Protein AF-A0A932F5Y7-F1 (afdb_monomer_lite)

Sequence (394 aa):
MRKQMAKACCIAVLATLTSLSTPVLAGSLPPANALTANSLTPLQVAKLINGIRDGLAQRTLSAAEITMLDKLHQLANDMDFIYEGDNGDPSTSKALFERHFHARMGVAQQVAEACYGRSSARVTLARNAYILMSYDALVRHDPDFFWARLGIFAANEVRSNLALAFSLKGVLDGLIAADPGAARVNIAGMSLASAAQLVGEATTDLIEGQSNVLANIGSLALLHKRYGAKAMGSVPGLSPEAIKGYALQQAADEARATSGQGSAYHQWATQAAIQFGMHEQTYLLQPMWDKPAIKAMAQLNNWTLSNSLETLGMRGDIFIGANKFQPYLAPYLIIRAPVGATNLASVTDRIAIARNGFTVLDGWNQNALLSGWIQQAQSRLGQAKGLYQPVSAR

Radius of gyration: 24.83 Å; chains: 1; bounding box: 70×67×72 Å

Foldseek 3Di:
DDDDDDDDDDDDDDDDDDDDDDDDDDDDDDPPDDDPQQADDLVRLVVLLVLLLQLLDFDDDDPLVLVLLVVLLVLLLPVVQLCPPPPLDLLPSLVSNLVSLVVSLVVNLVSQCVSPPPLLLSSLLSSLLSLLLNLLSLCVLQVLQLLSLLVSLVSLLLSQQSSSLLSSLLSLVVVCVVPVVQQQHDFLRDGSVVSSVLSSVLSVLSSVLSSSLCSNVVSLSVSCSRPNLVVCCPRPPDDPLLNVLSVLSNQLVVCCVVPNCDPSNLVSSLSSSLSSQLCSLPPRCLVSLPDPSNVSVVSVQVRSCVSNVNPRHDFLKGWQAQHPSDDDPDDTDIQHQPVPLGDSNDSVSSSSSSSSSSVVVSVQCPDPVRVVSSVVRSVCSSSVNPHRDGPSSD

Structure (mmCIF, N/CA/C/O backbone):
data_AF-A0A932F5Y7-F1
#
_entry.id   AF-A0A932F5Y7-F1
#
loop_
_atom_site.group_PDB
_atom_site.id
_atom_site.type_symbol
_atom_site.label_atom_id
_atom_site.label_alt_id
_atom_site.label_comp_id
_atom_site.label_asym_id
_atom_site.label_entity_id
_atom_site.label_seq_id
_atom_site.pdbx_PDB_ins_code
_atom_site.Cartn_x
_atom_site.Cartn_y
_atom_site.Cartn_z
_atom_site.occupancy
_atom_site.B_iso_or_equiv
_atom_site.auth_seq_id
_atom_site.auth_comp_id
_atom_site.auth_asym_id
_atom_site.auth_atom_id
_atom_site.pdbx_PDB_model_num
ATOM 1 N N . MET A 1 1 ? -25.437 20.920 -43.020 1.00 31.52 1 MET A N 1
ATOM 2 C CA . MET A 1 1 ? -25.167 22.238 -43.645 1.00 31.52 1 MET A CA 1
ATOM 3 C C . MET A 1 1 ? -24.596 23.183 -42.595 1.00 31.52 1 MET A C 1
ATOM 5 O O . MET A 1 1 ? -25.144 23.205 -41.505 1.00 31.52 1 MET A O 1
ATOM 9 N N . ARG A 1 2 ? -23.568 23.964 -42.986 1.00 30.33 2 ARG A N 1
ATOM 10 C CA . ARG A 1 2 ? -22.787 25.000 -42.249 1.00 30.33 2 ARG A CA 1
ATOM 11 C C . ARG A 1 2 ? -21.646 24.440 -41.369 1.00 30.33 2 ARG A C 1
ATOM 13 O O . ARG A 1 2 ? -21.927 23.863 -40.332 1.00 30.33 2 ARG A O 1
ATOM 20 N N . LYS A 1 3 ? -20.387 24.327 -41.844 1.00 26.41 3 LYS A N 1
ATOM 21 C CA . LYS A 1 3 ? -19.342 25.333 -42.231 1.00 26.41 3 LYS A CA 1
ATOM 22 C C . LYS A 1 3 ? -18.912 26.209 -41.037 1.00 26.41 3 LYS A C 1
ATOM 24 O O . LYS A 1 3 ? -19.748 26.936 -40.528 1.00 26.41 3 LYS A O 1
ATOM 29 N N . GLN A 1 4 ? -17.726 25.988 -40.450 1.00 25.42 4 GLN A N 1
ATOM 30 C CA . GLN A 1 4 ? -16.358 26.449 -40.819 1.00 25.42 4 GLN A CA 1
ATOM 31 C C . GLN A 1 4 ? -15.989 27.808 -40.188 1.00 25.42 4 GLN A C 1
ATOM 33 O O . GLN A 1 4 ? -16.710 28.767 -40.421 1.00 25.42 4 GLN A O 1
ATOM 38 N N . MET A 1 5 ? -14.837 27.846 -39.490 1.00 24.12 5 MET A N 1
ATOM 39 C CA . MET A 1 5 ? -13.863 28.945 -39.230 1.00 24.12 5 MET A CA 1
ATOM 40 C C . MET A 1 5 ? -13.286 28.784 -37.801 1.00 24.12 5 MET A C 1
ATOM 42 O O . MET A 1 5 ? -14.037 28.453 -36.898 1.00 24.12 5 MET A O 1
ATOM 46 N N . ALA A 1 6 ? -11.994 28.937 -37.490 1.00 23.34 6 ALA A N 1
ATOM 47 C CA . ALA A 1 6 ? -10.856 29.482 -38.227 1.00 23.34 6 ALA A CA 1
ATOM 48 C C . ALA A 1 6 ? -9.518 28.873 -37.740 1.00 23.34 6 ALA A C 1
ATOM 50 O O . ALA A 1 6 ? -9.395 28.391 -36.616 1.00 23.34 6 ALA A O 1
ATOM 51 N N . LYS A 1 7 ? -8.522 28.924 -38.633 1.00 22.50 7 LYS A N 1
ATOM 52 C CA . LYS A 1 7 ? -7.091 28.659 -38.425 1.00 22.50 7 LYS A CA 1
ATOM 53 C C . LYS A 1 7 ? -6.368 29.904 -37.878 1.00 22.50 7 LYS A C 1
ATOM 55 O O . LYS A 1 7 ? -6.722 31.008 -38.269 1.00 22.50 7 LYS A O 1
ATOM 60 N N . ALA A 1 8 ? -5.258 29.628 -37.180 1.00 22.27 8 ALA A N 1
ATOM 61 C CA . ALA A 1 8 ? -3.991 30.379 -37.093 1.00 22.27 8 ALA A CA 1
ATOM 62 C C . ALA A 1 8 ? -3.937 31.717 -36.325 1.00 22.27 8 ALA A C 1
ATOM 64 O O . ALA A 1 8 ? -4.637 32.662 -36.655 1.00 22.27 8 ALA A O 1
ATOM 65 N N . CYS A 1 9 ? -2.971 31.834 -35.400 1.00 20.67 9 CYS A N 1
ATOM 66 C CA . CYS A 1 9 ? -1.760 32.631 -35.653 1.00 20.67 9 CYS A CA 1
ATOM 67 C C . CYS A 1 9 ? -0.686 32.449 -34.566 1.00 20.67 9 CYS A C 1
ATOM 69 O O . CYS A 1 9 ? -0.965 32.471 -33.371 1.00 20.67 9 CYS A O 1
ATOM 71 N N . CYS A 1 10 ? 0.555 32.299 -35.031 1.00 20.39 10 CYS A N 1
ATOM 72 C CA . CYS A 1 10 ? 1.789 32.491 -34.281 1.00 20.39 10 CYS A CA 1
ATOM 73 C C . CYS A 1 10 ? 1.945 33.964 -33.875 1.00 20.39 10 CYS A C 1
ATOM 75 O O . CYS A 1 10 ? 1.648 34.841 -34.684 1.00 20.39 10 CYS A O 1
ATOM 77 N N . ILE A 1 11 ? 2.528 34.233 -32.704 1.00 23.17 11 ILE A N 1
ATOM 78 C CA . ILE A 1 11 ? 3.238 35.490 -32.438 1.00 23.17 11 ILE A CA 1
ATOM 79 C C . ILE A 1 11 ? 4.603 35.145 -31.845 1.00 23.17 11 ILE A C 1
ATOM 81 O O . ILE A 1 11 ? 4.715 34.532 -30.786 1.00 23.17 11 ILE A O 1
ATOM 85 N N . ALA A 1 12 ? 5.628 35.526 -32.601 1.00 21.14 12 ALA A N 1
ATOM 86 C CA . ALA A 1 12 ? 7.009 35.628 -32.180 1.00 21.14 12 ALA A CA 1
ATOM 87 C C . ALA A 1 12 ? 7.177 36.823 -31.232 1.00 21.14 12 ALA A C 1
ATOM 89 O O . ALA A 1 12 ? 6.572 37.870 -31.451 1.00 21.14 12 ALA A O 1
ATOM 90 N N . VAL A 1 13 ? 8.062 36.701 -30.244 1.00 22.59 13 VAL A N 1
ATOM 91 C CA . VAL A 1 13 ? 8.671 37.861 -29.585 1.00 22.59 13 VAL A CA 1
ATOM 92 C C . VAL A 1 13 ? 10.180 37.667 -29.630 1.00 22.59 13 VAL A C 1
ATOM 94 O O . VAL A 1 13 ? 10.717 36.734 -29.035 1.00 22.59 13 VAL A O 1
ATOM 97 N N . LEU A 1 14 ? 10.839 38.538 -30.392 1.00 21.75 14 LEU A N 1
ATOM 98 C CA . LEU A 1 14 ? 12.286 38.652 -30.502 1.00 21.75 14 LEU A CA 1
ATOM 99 C C . LEU A 1 14 ? 12.734 39.956 -29.820 1.00 21.75 14 LEU A C 1
ATOM 101 O O . LEU A 1 14 ? 12.200 41.017 -30.121 1.00 21.75 14 LEU A O 1
ATOM 105 N N . ALA A 1 15 ? 13.754 39.807 -28.974 1.00 23.17 15 ALA A N 1
ATOM 106 C CA . ALA A 1 15 ? 14.856 40.721 -28.655 1.00 23.17 15 ALA A CA 1
ATOM 107 C C . ALA A 1 15 ? 14.599 42.105 -28.019 1.00 23.17 15 ALA A C 1
ATOM 109 O O . ALA A 1 15 ? 14.082 43.021 -28.648 1.00 23.17 15 ALA A O 1
ATOM 110 N N . THR A 1 16 ? 15.262 42.320 -26.876 1.00 23.98 16 THR A N 1
ATOM 111 C CA . THR A 1 16 ? 16.169 43.467 -26.704 1.00 23.98 16 THR A CA 1
ATOM 112 C C . THR A 1 16 ? 17.505 43.001 -26.115 1.00 23.98 16 THR A C 1
ATOM 114 O O . THR A 1 16 ? 17.579 42.426 -25.033 1.00 23.98 16 THR A O 1
ATOM 117 N N . LEU A 1 17 ? 18.564 43.231 -26.894 1.00 23.92 17 LEU A N 1
ATOM 118 C CA . LEU A 1 17 ? 19.969 43.199 -26.500 1.00 23.92 17 LEU A CA 1
ATOM 119 C C . LEU A 1 17 ? 20.324 44.546 -25.858 1.00 23.92 17 LEU A C 1
ATOM 121 O O . LEU A 1 17 ? 20.055 45.589 -26.451 1.00 23.92 17 LEU A O 1
ATOM 125 N N . THR A 1 18 ? 21.027 44.526 -24.730 1.00 27.39 18 THR A N 1
ATOM 126 C CA . THR A 1 18 ? 21.969 45.591 -24.371 1.00 27.39 18 THR A CA 1
ATOM 127 C C . THR A 1 18 ? 23.347 44.975 -24.166 1.00 27.39 18 THR A C 1
ATOM 129 O O . THR A 1 18 ? 23.551 44.034 -23.405 1.00 27.39 18 THR A O 1
ATOM 132 N N . SER A 1 19 ? 24.282 45.491 -24.954 1.00 27.47 19 SER A N 1
ATOM 133 C CA . SER A 1 19 ? 25.700 45.168 -25.008 1.00 27.47 19 SER A CA 1
ATOM 134 C C . SER A 1 19 ? 26.458 45.726 -23.808 1.00 27.47 19 SER A C 1
ATOM 136 O O . SER A 1 19 ? 26.334 46.918 -23.536 1.00 27.47 19 SER A O 1
ATOM 138 N N . LEU A 1 20 ? 27.350 44.932 -23.214 1.00 26.02 20 LEU A N 1
ATOM 139 C CA . LEU A 1 20 ? 28.571 45.434 -22.581 1.00 26.02 20 LEU A CA 1
ATOM 140 C C . LEU A 1 20 ? 29.737 44.484 -22.897 1.00 26.02 20 LEU A C 1
ATOM 142 O O . LEU A 1 20 ? 29.614 43.262 -22.856 1.00 26.02 20 LEU A O 1
ATOM 146 N N . SER A 1 21 ? 30.844 45.093 -23.298 1.00 26.59 21 SER A N 1
ATOM 147 C CA . SER A 1 21 ? 32.042 44.523 -23.912 1.00 26.59 21 SER A CA 1
ATOM 148 C C . SER A 1 21 ? 33.116 44.090 -22.898 1.00 26.59 21 SER A C 1
ATOM 150 O O . SER A 1 21 ? 33.462 44.875 -22.026 1.00 26.59 21 SER A O 1
ATOM 152 N N . THR A 1 22 ? 33.634 42.865 -23.097 1.00 30.06 22 THR A N 1
ATOM 153 C CA . THR A 1 22 ? 35.017 42.308 -22.963 1.00 30.06 22 THR A CA 1
ATOM 154 C C . THR A 1 22 ? 35.961 42.782 -21.830 1.00 30.06 22 THR A C 1
ATOM 156 O O . THR A 1 22 ? 36.090 43.977 -21.589 1.00 30.06 22 THR A O 1
ATOM 159 N N . PRO A 1 23 ? 36.781 41.871 -21.256 1.00 31.45 23 PRO A N 1
ATOM 160 C CA . PRO A 1 23 ? 38.052 41.552 -21.915 1.00 31.45 23 PRO A CA 1
ATOM 161 C C . PRO A 1 23 ? 38.345 40.056 -22.082 1.00 31.45 23 PRO A C 1
ATOM 163 O O . PRO A 1 23 ? 37.943 39.194 -21.304 1.00 31.45 23 PRO A O 1
ATOM 166 N N . VAL A 1 24 ? 39.098 39.804 -23.149 1.00 33.75 24 VAL A N 1
ATOM 167 C CA . VAL A 1 24 ? 39.771 38.561 -23.511 1.00 33.75 24 VAL A CA 1
ATOM 168 C C . VAL A 1 24 ? 40.821 38.215 -22.455 1.00 33.75 24 VAL A C 1
ATOM 170 O O . VAL A 1 24 ? 41.709 39.017 -22.179 1.00 33.75 24 VAL A O 1
ATOM 173 N N . LEU A 1 25 ? 40.773 36.989 -21.939 1.00 30.69 25 LEU A N 1
ATOM 174 C CA . LEU A 1 25 ? 41.933 36.308 -21.372 1.00 30.69 25 LEU A CA 1
ATOM 175 C C . LEU A 1 25 ? 42.117 35.015 -22.159 1.00 30.69 25 LEU A C 1
ATOM 177 O O . LEU A 1 25 ? 41.357 34.057 -22.028 1.00 30.69 25 LEU A O 1
ATOM 181 N N . ALA A 1 26 ? 43.106 35.052 -23.048 1.00 37.66 26 ALA A N 1
ATOM 182 C CA . ALA A 1 26 ? 43.589 33.912 -23.798 1.00 37.66 26 ALA A CA 1
ATOM 183 C C . ALA A 1 26 ? 44.180 32.887 -22.819 1.00 37.66 26 ALA A C 1
ATOM 185 O O . ALA A 1 26 ? 45.312 33.024 -22.364 1.00 37.66 26 ALA A O 1
ATOM 186 N N . GLY A 1 27 ? 43.388 31.872 -22.483 1.00 29.69 27 GLY A N 1
ATOM 187 C CA . GLY A 1 27 ? 43.852 30.622 -21.899 1.00 29.69 27 GLY A CA 1
ATOM 188 C C . GLY A 1 27 ? 43.754 29.543 -22.967 1.00 29.69 27 GLY A C 1
ATOM 189 O O . GLY A 1 27 ? 42.664 29.244 -23.446 1.00 29.69 27 GLY A O 1
ATOM 190 N N . SER A 1 28 ? 44.901 29.013 -23.377 1.00 32.12 28 SER A N 1
ATOM 191 C CA . SER A 1 28 ? 45.054 27.882 -24.291 1.00 32.12 28 SER A CA 1
ATOM 192 C C . SER A 1 28 ? 44.014 26.785 -24.044 1.00 32.12 28 SER A C 1
ATOM 194 O O . SER A 1 28 ? 43.950 26.229 -22.946 1.00 32.12 28 SER A O 1
ATOM 196 N N . LEU A 1 29 ? 43.240 26.448 -25.080 1.00 31.28 29 LEU A N 1
ATOM 197 C CA . LEU A 1 29 ? 42.420 25.240 -25.103 1.00 31.28 29 LEU A CA 1
ATOM 198 C C . LEU A 1 29 ? 43.335 24.029 -24.856 1.00 31.28 29 LEU A C 1
ATOM 200 O O . LEU A 1 29 ? 44.283 23.838 -25.626 1.00 31.28 29 LEU A O 1
ATOM 204 N N . PRO A 1 30 ? 43.083 23.197 -23.830 1.00 31.61 30 PRO A N 1
ATOM 205 C CA . PRO A 1 30 ? 43.679 21.875 -23.799 1.00 31.61 30 PRO A CA 1
ATOM 206 C C . PRO A 1 30 ? 43.164 21.086 -25.016 1.00 31.61 30 PRO A C 1
ATOM 208 O O . PRO A 1 30 ? 42.043 21.325 -25.481 1.00 31.61 30 PRO A O 1
ATOM 211 N N . PRO A 1 31 ? 43.978 20.173 -25.571 1.00 32.72 31 PRO A N 1
ATOM 212 C CA . PRO A 1 31 ? 43.612 19.418 -26.759 1.00 32.72 31 PRO A CA 1
ATOM 213 C C . PRO A 1 31 ? 42.294 18.680 -26.529 1.00 32.72 31 PRO A C 1
ATOM 215 O O . PRO A 1 31 ? 42.027 18.182 -25.434 1.00 32.72 31 PRO A O 1
ATOM 218 N N . ALA A 1 32 ? 41.479 18.627 -27.582 1.00 37.47 32 ALA A N 1
ATOM 219 C CA . ALA A 1 32 ? 40.221 17.905 -27.641 1.00 37.47 32 ALA A CA 1
ATOM 220 C C . ALA A 1 32 ? 40.432 16.424 -27.291 1.00 37.47 32 ALA A C 1
ATOM 222 O O . ALA A 1 32 ? 40.709 15.607 -28.156 1.00 37.47 32 ALA A O 1
ATOM 223 N N . ASN A 1 33 ? 40.327 16.110 -26.006 1.00 41.78 33 ASN A N 1
ATOM 224 C CA . ASN A 1 33 ? 40.173 14.777 -25.443 1.00 41.78 33 ASN A CA 1
ATOM 225 C C . ASN A 1 33 ? 39.455 14.938 -24.097 1.00 41.78 33 ASN A C 1
ATOM 227 O O . ASN A 1 33 ? 40.020 14.744 -23.026 1.00 41.78 33 ASN A O 1
ATOM 231 N N . ALA A 1 34 ? 38.190 15.353 -24.161 1.00 30.70 34 ALA A N 1
ATOM 232 C CA . ALA A 1 34 ? 37.307 15.420 -23.007 1.00 30.70 34 ALA A CA 1
ATOM 233 C C . ALA A 1 34 ? 35.924 14.878 -23.395 1.00 30.70 34 ALA A C 1
ATOM 235 O O . ALA A 1 34 ? 35.117 15.573 -24.000 1.00 30.70 34 ALA A O 1
ATOM 236 N N . LEU A 1 35 ? 35.711 13.608 -23.035 1.00 35.16 35 LEU A N 1
ATOM 237 C CA . LEU A 1 35 ? 34.432 12.973 -22.700 1.00 35.16 35 LEU A CA 1
ATOM 238 C C . LEU A 1 35 ? 33.302 13.110 -23.739 1.00 35.16 35 LEU A C 1
ATOM 240 O O . LEU A 1 35 ? 32.519 14.056 -23.719 1.00 35.16 35 LEU A O 1
ATOM 244 N N . THR A 1 36 ? 33.117 12.073 -24.562 1.00 41.28 36 THR A N 1
ATOM 245 C CA . THR A 1 36 ? 31.824 11.797 -25.205 1.00 41.28 36 THR A CA 1
ATOM 246 C C . THR A 1 36 ? 30.756 11.638 -24.120 1.00 41.28 36 THR A C 1
ATOM 248 O O . THR A 1 36 ? 30.630 10.580 -23.500 1.00 41.28 36 THR A O 1
ATOM 251 N N . ALA A 1 37 ? 30.007 12.703 -23.846 1.00 48.00 37 ALA A N 1
ATOM 252 C CA . ALA A 1 37 ? 28.823 12.646 -23.006 1.00 48.00 37 ALA A CA 1
ATOM 253 C C . ALA A 1 37 ? 27.745 11.846 -23.755 1.00 48.00 37 ALA A C 1
ATOM 255 O O . ALA A 1 37 ? 27.010 12.386 -24.577 1.00 48.00 37 ALA A O 1
ATOM 256 N N . ASN A 1 38 ? 27.686 10.539 -23.497 1.00 70.19 38 ASN A N 1
ATOM 257 C CA . ASN A 1 38 ? 26.670 9.632 -24.027 1.00 70.19 38 ASN A CA 1
ATOM 258 C C . ASN A 1 38 ? 25.314 9.929 -23.363 1.00 70.19 38 ASN A C 1
ATOM 260 O O . ASN A 1 38 ? 24.911 9.217 -22.450 1.00 70.19 38 ASN A O 1
ATOM 264 N N . SER A 1 39 ? 24.622 10.997 -23.753 1.00 74.69 39 SER A N 1
ATOM 265 C CA . SER A 1 39 ? 23.234 11.261 -23.349 1.00 74.69 39 SER A CA 1
ATOM 266 C C . SER A 1 39 ? 22.255 10.799 -24.433 1.00 74.69 39 SER A C 1
ATOM 268 O O . SER A 1 39 ? 22.609 10.692 -25.608 1.00 74.69 39 SER A O 1
ATOM 270 N N . LEU A 1 40 ? 21.011 10.490 -24.049 1.00 80.19 40 LEU A N 1
ATOM 271 C CA . LEU A 1 40 ? 19.970 10.138 -25.021 1.00 80.19 40 LEU A CA 1
ATOM 272 C C . LEU A 1 40 ? 19.617 11.350 -25.897 1.00 80.19 40 LEU A C 1
ATOM 274 O O . LEU A 1 40 ? 19.344 12.440 -25.393 1.00 80.19 40 LEU A O 1
ATOM 278 N N . THR A 1 41 ? 19.534 11.138 -27.210 1.00 82.50 41 THR A N 1
ATOM 279 C CA . THR A 1 41 ? 18.942 12.109 -28.145 1.00 82.50 41 THR A CA 1
ATOM 280 C C . THR A 1 41 ? 17.444 12.305 -27.858 1.00 82.50 41 THR A C 1
ATOM 282 O O . THR A 1 41 ? 16.798 11.388 -27.340 1.00 82.50 41 THR A O 1
ATOM 285 N N . PRO A 1 42 ? 16.825 13.430 -28.269 1.00 84.50 42 PRO A N 1
ATOM 286 C CA . PRO A 1 42 ? 15.385 13.647 -28.090 1.00 84.50 42 PRO A CA 1
ATOM 287 C C . PRO A 1 42 ? 14.510 12.525 -28.668 1.00 84.50 42 PRO A C 1
ATOM 289 O O . PRO A 1 42 ? 13.515 12.133 -28.062 1.00 84.50 42 PRO A O 1
ATOM 292 N N . LEU A 1 43 ? 14.903 11.952 -29.812 1.00 82.06 43 LEU A N 1
ATOM 293 C CA . LEU A 1 43 ? 14.200 10.816 -30.413 1.00 82.06 43 LEU A CA 1
ATOM 294 C C . LEU A 1 43 ? 14.305 9.553 -29.547 1.00 82.06 43 LEU A C 1
ATOM 296 O O . LEU A 1 43 ? 13.331 8.814 -29.425 1.00 82.06 43 LEU A O 1
ATOM 300 N N . GLN A 1 44 ? 15.466 9.292 -28.943 1.00 81.75 44 GLN A N 1
ATOM 301 C CA . GLN A 1 44 ? 15.642 8.164 -28.026 1.00 81.75 44 GLN A CA 1
ATOM 302 C C . GLN A 1 44 ? 14.868 8.370 -26.721 1.00 81.75 44 GLN A C 1
ATOM 304 O O . GLN A 1 44 ? 14.252 7.422 -26.243 1.00 81.75 44 GLN A O 1
ATOM 309 N N . VAL A 1 45 ? 14.822 9.597 -26.189 1.00 86.25 45 VAL A N 1
ATOM 310 C CA . VAL A 1 45 ? 13.967 9.939 -25.041 1.00 86.25 45 VAL A CA 1
ATOM 311 C C . VAL A 1 45 ? 12.499 9.691 -25.384 1.00 86.25 45 VAL A C 1
ATOM 313 O O . VAL A 1 45 ? 11.815 8.991 -24.645 1.00 86.25 45 VAL A O 1
ATOM 316 N N . ALA A 1 46 ? 12.020 10.170 -26.535 1.00 85.88 46 ALA A N 1
ATOM 317 C CA . ALA A 1 46 ? 10.643 9.940 -26.968 1.00 85.88 46 ALA A CA 1
ATOM 318 C C . ALA A 1 46 ? 10.325 8.443 -27.135 1.00 85.88 46 ALA A C 1
ATOM 320 O O . ALA A 1 46 ? 9.273 7.986 -26.690 1.00 85.88 46 ALA A O 1
ATOM 321 N N . LYS A 1 47 ? 11.242 7.660 -27.724 1.00 84.31 47 LYS A N 1
ATOM 322 C CA . LYS A 1 47 ? 11.109 6.197 -27.835 1.00 84.31 47 LYS A CA 1
ATOM 323 C C . LYS A 1 47 ? 11.050 5.522 -26.468 1.00 84.31 47 LYS A C 1
ATOM 325 O O . LYS A 1 47 ? 10.212 4.651 -26.273 1.00 84.31 47 LYS A O 1
ATOM 330 N N . LEU A 1 48 ? 11.895 5.939 -25.527 1.00 87.19 48 LEU A N 1
ATOM 331 C CA . LEU A 1 48 ? 11.908 5.406 -24.168 1.00 87.19 48 LEU A CA 1
ATOM 332 C C . LEU A 1 48 ? 10.585 5.710 -23.451 1.00 87.19 48 LEU A C 1
ATOM 334 O O . LEU A 1 48 ? 9.949 4.799 -22.933 1.00 87.19 48 LEU A O 1
ATOM 338 N N . ILE A 1 49 ? 10.128 6.964 -23.479 1.00 89.94 49 ILE A N 1
ATOM 339 C CA . ILE A 1 49 ? 8.873 7.392 -22.843 1.00 89.94 49 ILE A CA 1
ATOM 340 C C . ILE A 1 49 ? 7.657 6.682 -23.452 1.00 89.94 49 ILE A C 1
ATOM 342 O O . ILE A 1 49 ? 6.787 6.212 -22.715 1.00 89.94 49 ILE A O 1
ATOM 346 N N . ASN A 1 50 ? 7.602 6.553 -24.780 1.00 88.19 50 ASN A N 1
ATOM 347 C CA . ASN A 1 50 ? 6.537 5.799 -25.443 1.00 88.19 50 ASN A CA 1
ATOM 348 C C . ASN A 1 50 ? 6.609 4.307 -25.097 1.00 88.19 50 ASN A C 1
ATOM 350 O O . ASN A 1 50 ? 5.583 3.729 -24.766 1.00 88.19 50 ASN A O 1
ATOM 354 N N . GLY A 1 51 ? 7.806 3.717 -25.043 1.00 87.56 51 GLY A N 1
ATOM 355 C CA . GLY A 1 51 ? 7.993 2.330 -24.617 1.00 87.56 51 GLY A CA 1
ATOM 356 C C . GLY A 1 51 ? 7.510 2.066 -23.187 1.00 87.56 51 GLY A C 1
ATOM 357 O O . GLY A 1 51 ? 6.914 1.024 -22.927 1.00 87.56 51 GLY A O 1
ATOM 358 N N . ILE A 1 52 ? 7.695 3.017 -22.259 1.00 89.19 52 ILE A N 1
ATOM 359 C CA . ILE A 1 52 ? 7.142 2.906 -20.897 1.00 89.19 52 ILE A CA 1
ATOM 360 C C . ILE A 1 52 ? 5.615 2.866 -20.959 1.00 89.19 52 ILE A C 1
ATOM 362 O O . ILE A 1 52 ? 4.993 2.021 -20.317 1.00 89.19 52 ILE A O 1
ATOM 366 N N . ARG A 1 53 ? 5.004 3.768 -21.736 1.00 86.62 53 ARG A N 1
ATOM 367 C CA . ARG A 1 53 ? 3.546 3.841 -21.895 1.00 86.62 53 ARG A CA 1
ATOM 368 C C . ARG A 1 53 ? 2.985 2.568 -22.530 1.00 86.62 53 ARG A C 1
ATOM 370 O O . ARG A 1 53 ? 1.990 2.045 -22.036 1.00 86.62 53 ARG A O 1
ATOM 377 N N . ASP A 1 54 ? 3.648 2.046 -23.555 1.00 85.94 54 ASP A N 1
ATOM 378 C CA . ASP A 1 54 ? 3.286 0.784 -24.201 1.00 85.94 54 ASP A CA 1
ATOM 379 C C . ASP A 1 54 ? 3.419 -0.389 -23.218 1.00 85.94 54 ASP A C 1
ATOM 381 O O . ASP A 1 54 ? 2.562 -1.270 -23.166 1.00 85.94 54 ASP A O 1
ATOM 385 N N . GLY A 1 55 ? 4.444 -0.367 -22.361 1.00 84.12 55 GLY A N 1
ATOM 386 C CA . GLY A 1 55 ? 4.619 -1.329 -21.275 1.00 84.12 55 GLY A CA 1
ATOM 387 C C . GLY A 1 55 ? 3.481 -1.310 -20.251 1.00 84.12 55 GLY A C 1
ATOM 388 O O . GLY A 1 55 ? 3.101 -2.369 -19.750 1.00 84.12 55 GLY A O 1
ATOM 389 N N . LEU A 1 56 ? 2.891 -0.139 -19.993 1.00 85.81 56 LEU A N 1
ATOM 390 C CA . LEU A 1 56 ? 1.734 0.049 -19.110 1.00 85.81 56 LEU A CA 1
ATOM 391 C C . LEU A 1 56 ? 0.397 -0.378 -19.735 1.00 85.81 56 LEU A C 1
ATOM 393 O O . LEU A 1 56 ? -0.620 -0.378 -19.031 1.00 85.81 56 LEU A O 1
ATOM 397 N N . ALA A 1 57 ? 0.377 -0.768 -21.015 1.00 80.31 57 ALA A N 1
ATOM 398 C CA . ALA A 1 57 ? -0.810 -1.344 -21.630 1.00 80.31 57 ALA A CA 1
ATOM 399 C C . ALA A 1 57 ? -1.290 -2.562 -20.825 1.00 80.31 57 ALA A C 1
ATOM 401 O O . ALA A 1 57 ? -0.495 -3.353 -20.309 1.00 80.31 57 ALA A O 1
ATOM 402 N N . GLN A 1 58 ? -2.609 -2.712 -20.699 1.00 79.00 58 GLN A N 1
ATOM 403 C CA . GLN A 1 58 ? -3.176 -3.871 -20.022 1.00 79.00 58 GLN A CA 1
ATOM 404 C C . GLN A 1 58 ? -3.177 -5.102 -20.921 1.00 79.00 58 GLN A C 1
ATOM 406 O O . GLN A 1 58 ? -3.410 -5.018 -22.126 1.00 79.00 58 GLN A O 1
ATOM 411 N N . ARG A 1 59 ? -3.009 -6.263 -20.291 1.00 85.06 59 ARG A N 1
ATOM 412 C CA . ARG A 1 59 ? -3.218 -7.570 -20.914 1.00 85.06 59 ARG A CA 1
ATOM 413 C C . ARG A 1 59 ? -4.341 -8.347 -20.236 1.00 85.06 59 ARG A C 1
ATOM 415 O O . ARG A 1 59 ? -4.632 -8.143 -19.057 1.00 85.06 59 ARG A O 1
ATOM 422 N N . THR A 1 60 ? -4.885 -9.318 -20.960 1.00 85.19 60 THR A N 1
ATOM 423 C CA . THR A 1 60 ? -5.768 -10.341 -20.392 1.00 85.19 60 THR A CA 1
ATOM 424 C C . THR A 1 60 ? -4.975 -11.285 -19.491 1.00 85.19 60 THR A C 1
ATOM 426 O O . THR A 1 60 ? -3.843 -11.669 -19.809 1.00 85.19 60 THR A O 1
ATOM 429 N N . LEU A 1 61 ? -5.573 -11.654 -18.361 1.00 89.62 61 LEU A N 1
ATOM 430 C CA . LEU A 1 61 ? -5.043 -12.695 -17.487 1.00 89.62 61 LEU A CA 1
ATOM 431 C C . LEU A 1 61 ? -5.360 -14.080 -18.058 1.00 89.62 61 LEU A C 1
ATOM 433 O O . LEU A 1 61 ? -6.445 -14.317 -18.582 1.00 89.62 61 LEU A O 1
ATOM 437 N N . SER A 1 62 ? -4.412 -14.997 -17.932 1.00 92.25 62 SER A N 1
ATOM 438 C CA . SER A 1 62 ? -4.611 -16.423 -18.177 1.00 92.25 62 SER A CA 1
ATOM 439 C C . SER A 1 62 ? -5.422 -17.076 -17.052 1.00 92.25 62 SER A C 1
ATOM 441 O O . SER A 1 62 ? -5.518 -16.547 -15.944 1.00 92.25 62 SER A O 1
ATOM 443 N N . ALA A 1 63 ? -5.969 -18.267 -17.314 1.00 94.81 63 ALA A N 1
ATOM 444 C CA . ALA A 1 63 ? -6.716 -19.033 -16.314 1.00 94.81 63 ALA A CA 1
ATOM 445 C C . ALA A 1 63 ? -5.881 -19.329 -15.053 1.00 94.81 63 ALA A C 1
ATOM 447 O O . ALA A 1 63 ? -6.380 -19.178 -13.942 1.00 94.81 63 ALA A O 1
ATOM 448 N N . ALA A 1 64 ? -4.596 -19.667 -15.215 1.00 95.12 64 ALA A N 1
ATOM 449 C CA . ALA A 1 64 ? -3.688 -19.915 -14.093 1.00 95.12 64 ALA A CA 1
ATOM 450 C C . ALA A 1 64 ? -3.500 -18.672 -13.208 1.00 95.12 64 ALA A C 1
ATOM 452 O O . ALA A 1 64 ? -3.495 -18.778 -11.984 1.00 95.12 64 ALA A O 1
ATOM 453 N N . GLU A 1 65 ? -3.404 -17.487 -13.816 1.00 94.88 65 GLU A N 1
ATOM 454 C CA . GLU A 1 65 ? -3.272 -16.230 -13.076 1.00 94.88 65 GLU A CA 1
ATOM 455 C C . GLU A 1 65 ? -4.552 -15.869 -12.327 1.00 94.88 65 GLU A C 1
ATOM 457 O O . GLU A 1 65 ? -4.477 -15.378 -11.205 1.00 94.88 65 GLU A O 1
ATOM 462 N N . ILE A 1 66 ? -5.719 -16.140 -12.918 1.00 94.81 66 ILE A N 1
ATOM 463 C CA . ILE A 1 66 ? -7.013 -15.965 -12.246 1.00 94.81 66 ILE A CA 1
ATOM 464 C C . ILE A 1 66 ? -7.080 -16.878 -11.017 1.00 94.81 66 ILE A C 1
ATOM 466 O O . ILE A 1 66 ? -7.288 -16.390 -9.911 1.00 94.81 66 ILE A O 1
ATOM 470 N N . THR A 1 67 ? -6.782 -18.173 -11.173 1.00 96.88 67 THR A N 1
ATOM 471 C CA . THR A 1 67 ? -6.743 -19.125 -10.050 1.00 96.88 67 THR A CA 1
ATOM 472 C C . THR A 1 67 ? -5.731 -18.723 -8.975 1.00 96.88 67 THR A C 1
ATOM 474 O O . THR A 1 67 ? -5.995 -18.878 -7.784 1.00 96.88 67 THR A O 1
ATOM 477 N N . MET A 1 68 ? -4.563 -18.209 -9.365 1.00 97.38 68 MET A N 1
ATOM 478 C CA . MET A 1 68 ? -3.579 -17.687 -8.418 1.00 97.38 68 MET A CA 1
ATOM 479 C C . MET A 1 68 ? -4.151 -16.490 -7.642 1.00 97.38 68 MET A C 1
ATOM 481 O O . MET A 1 68 ? -4.055 -16.484 -6.419 1.00 97.38 68 MET A O 1
ATOM 485 N N . LEU A 1 69 ? -4.771 -15.508 -8.307 1.00 97.12 69 LEU A N 1
ATOM 486 C CA . LEU A 1 69 ? -5.384 -14.358 -7.629 1.00 97.12 69 LEU A CA 1
ATOM 487 C C . LEU A 1 69 ? -6.511 -14.783 -6.678 1.00 97.12 69 LEU A C 1
ATOM 489 O O . LEU A 1 69 ? -6.590 -14.242 -5.579 1.00 97.12 69 LEU A O 1
ATOM 493 N N . ASP A 1 70 ? -7.319 -15.780 -7.042 1.00 97.31 70 ASP A N 1
ATOM 494 C CA . ASP A 1 70 ? -8.352 -16.325 -6.153 1.00 97.31 70 ASP A CA 1
ATOM 495 C C . ASP A 1 70 ? -7.741 -16.932 -4.881 1.00 97.31 70 ASP A C 1
ATOM 497 O O . ASP A 1 70 ? -8.237 -16.698 -3.777 1.00 97.31 70 ASP A O 1
ATOM 501 N N . LYS A 1 71 ? -6.616 -17.651 -5.004 1.00 98.12 71 LYS A N 1
ATOM 502 C CA . LYS A 1 71 ? -5.865 -18.157 -3.842 1.00 98.12 71 LYS A CA 1
ATOM 503 C C . LYS A 1 71 ? -5.303 -17.024 -2.988 1.00 98.12 71 LYS A C 1
ATOM 505 O O . LYS A 1 71 ? -5.397 -17.089 -1.767 1.00 98.12 71 LYS A O 1
ATOM 510 N N . LEU A 1 72 ? -4.745 -15.976 -3.599 1.00 98.44 72 LEU A N 1
ATOM 511 C CA . LEU A 1 72 ? -4.269 -14.804 -2.853 1.00 98.44 72 LEU A CA 1
ATOM 512 C C . LEU A 1 72 ? -5.413 -14.125 -2.095 1.00 98.44 72 LEU A C 1
ATOM 514 O O . LEU A 1 72 ? -5.237 -13.748 -0.940 1.00 98.44 72 LEU A O 1
ATOM 518 N N . HIS A 1 73 ? -6.590 -14.030 -2.713 1.00 98.00 73 HIS A N 1
ATOM 519 C CA . HIS A 1 73 ? -7.776 -13.477 -2.075 1.00 98.00 73 HIS A CA 1
ATOM 520 C C . HIS A 1 73 ? -8.222 -14.330 -0.883 1.00 98.00 73 HIS A C 1
ATOM 522 O O . HIS A 1 73 ? -8.515 -13.780 0.175 1.00 98.00 73 HIS A O 1
ATOM 528 N N . GLN A 1 74 ? -8.221 -15.660 -1.009 1.00 97.81 74 GLN A N 1
ATOM 529 C CA . GLN A 1 74 ? -8.502 -16.565 0.112 1.00 97.81 74 GLN A CA 1
ATOM 530 C C . GLN A 1 74 ? -7.507 -16.361 1.261 1.00 97.81 74 GLN A C 1
ATOM 532 O O . GLN A 1 74 ? -7.930 -16.156 2.393 1.00 97.81 74 GLN A O 1
ATOM 537 N N . LEU A 1 75 ? -6.201 -16.326 0.966 1.00 98.19 75 LEU A N 1
ATOM 538 C CA . LEU A 1 75 ? -5.156 -16.077 1.967 1.00 98.19 75 LEU A CA 1
ATOM 539 C C . LEU A 1 75 ? -5.347 -14.735 2.683 1.00 98.19 75 LEU A C 1
ATOM 541 O O . LEU A 1 75 ? -5.177 -14.660 3.895 1.00 98.19 75 LEU A O 1
ATOM 545 N N . ALA A 1 76 ? -5.697 -13.682 1.943 1.00 97.81 76 ALA A N 1
ATOM 546 C CA . ALA A 1 76 ? -5.890 -12.346 2.497 1.00 97.81 76 ALA A CA 1
ATOM 547 C C . ALA A 1 76 ? -7.116 -12.245 3.420 1.00 97.81 76 ALA A C 1
ATOM 549 O O . ALA A 1 76 ? -7.166 -11.349 4.258 1.00 97.81 76 ALA A O 1
ATOM 550 N N . ASN A 1 77 ? -8.090 -13.147 3.263 1.00 97.06 77 ASN A N 1
ATOM 551 C CA . ASN A 1 77 ? -9.314 -13.212 4.062 1.00 97.06 77 ASN A CA 1
ATOM 552 C C . ASN A 1 77 ? -9.248 -14.232 5.210 1.00 97.06 77 ASN A C 1
ATOM 554 O O . ASN A 1 77 ? -10.216 -14.352 5.957 1.00 97.06 77 ASN A O 1
ATOM 558 N N . ASP A 1 78 ? -8.138 -14.955 5.363 1.00 96.75 78 ASP A N 1
ATOM 559 C CA . ASP A 1 78 ? -7.961 -15.978 6.397 1.00 96.75 78 ASP A CA 1
ATOM 560 C C . ASP A 1 78 ? -7.633 -15.338 7.758 1.00 96.75 78 ASP A C 1
ATOM 562 O O . ASP A 1 78 ? -6.509 -15.405 8.260 1.00 96.75 78 ASP A O 1
ATOM 566 N N . MET A 1 79 ? -8.619 -14.636 8.324 1.00 94.62 79 MET A N 1
ATOM 567 C CA . MET A 1 79 ? -8.490 -13.965 9.621 1.00 94.62 79 MET A CA 1
ATOM 568 C C . MET A 1 79 ? -8.343 -14.965 10.769 1.00 94.62 79 MET A C 1
ATOM 570 O O . MET A 1 79 ? -7.673 -14.647 11.749 1.00 94.62 79 MET A O 1
ATOM 574 N N . ASP A 1 80 ? -8.905 -16.169 10.639 1.00 95.94 80 ASP A N 1
ATOM 575 C CA . ASP A 1 80 ? -8.794 -17.226 11.648 1.00 95.94 80 ASP A CA 1
ATOM 576 C C . ASP A 1 80 ? -7.331 -17.593 11.896 1.00 95.94 80 ASP A C 1
ATOM 578 O O . ASP A 1 80 ? -6.893 -17.646 13.044 1.00 95.94 80 ASP A O 1
ATOM 582 N N . PHE A 1 81 ? -6.538 -17.733 10.830 1.00 97.50 81 PHE A N 1
ATOM 583 C CA . PHE A 1 81 ? -5.098 -17.916 10.969 1.00 97.50 81 PHE A CA 1
ATOM 584 C C . PHE A 1 81 ? -4.406 -16.723 11.626 1.00 97.50 81 PHE A C 1
ATOM 586 O O . PHE A 1 81 ? -3.490 -16.906 12.423 1.00 97.50 81 PHE A O 1
ATOM 593 N N . ILE A 1 82 ? -4.807 -15.489 11.300 1.00 97.00 82 ILE A N 1
ATOM 594 C CA . ILE A 1 82 ? -4.166 -14.318 11.909 1.00 97.00 82 ILE A CA 1
ATOM 595 C C . ILE A 1 82 ? -4.380 -14.319 13.430 1.00 97.00 82 ILE A C 1
ATOM 597 O O . ILE A 1 82 ? -3.434 -14.033 14.162 1.00 97.00 82 ILE A O 1
ATOM 601 N N . TYR A 1 83 ? -5.564 -14.722 13.903 1.00 97.06 83 TYR A N 1
ATOM 602 C CA . TYR A 1 83 ? -5.888 -14.845 15.330 1.00 97.06 83 TYR A CA 1
ATOM 603 C C . TYR A 1 83 ? -5.420 -16.149 15.993 1.00 97.06 83 TYR A C 1
ATOM 605 O O . TYR A 1 83 ? -5.583 -16.299 17.205 1.00 97.06 83 TYR A O 1
ATOM 613 N N . GLU A 1 84 ? -4.858 -17.101 15.249 1.00 97.44 84 GLU A N 1
ATOM 614 C CA . G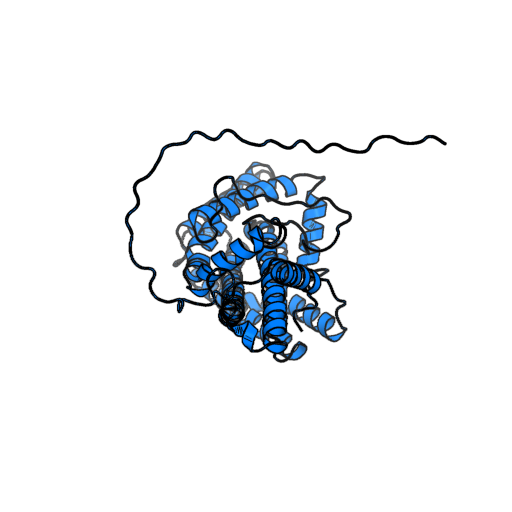LU A 1 84 ? -4.467 -18.399 15.796 1.00 97.44 84 GLU A CA 1
ATOM 615 C C . GLU A 1 84 ? -3.494 -18.240 16.980 1.00 97.44 84 GLU A C 1
ATOM 617 O O . GLU A 1 84 ? -2.532 -17.481 16.927 1.00 97.44 84 GLU A O 1
ATOM 622 N N . GLY A 1 85 ? -3.745 -18.936 18.090 1.00 96.00 85 GLY A N 1
ATOM 623 C CA . GLY A 1 85 ? -2.888 -18.851 19.280 1.00 96.00 85 GLY A CA 1
ATOM 624 C C . GLY A 1 85 ? -2.986 -17.538 20.073 1.00 96.00 85 GLY A C 1
ATOM 625 O O . GLY A 1 85 ? -2.218 -17.360 21.019 1.00 96.00 85 GLY A O 1
ATOM 626 N N . ASP A 1 86 ? -3.917 -16.639 19.734 1.00 96.31 86 ASP A N 1
ATOM 627 C CA . ASP A 1 86 ? -4.233 -15.464 20.548 1.00 96.31 86 ASP A CA 1
ATOM 628 C C . ASP A 1 86 ? -4.789 -15.892 21.914 1.00 96.31 86 ASP A C 1
ATOM 630 O O . ASP A 1 86 ? -5.824 -16.554 22.008 1.00 96.31 86 ASP A O 1
ATOM 634 N N . ASN A 1 87 ? -4.102 -15.510 22.988 1.00 93.19 87 ASN A N 1
ATOM 635 C CA . ASN A 1 87 ? -4.445 -15.893 24.359 1.00 93.19 87 ASN A CA 1
ATOM 636 C C . ASN A 1 87 ? -5.306 -14.846 25.089 1.00 93.19 87 ASN A C 1
ATOM 638 O O . ASN A 1 87 ? -5.613 -15.032 26.266 1.00 93.19 87 ASN A O 1
ATOM 642 N N . GLY A 1 88 ? -5.682 -13.754 24.418 1.00 91.31 88 GLY A N 1
ATOM 643 C CA . GLY A 1 88 ? -6.448 -12.667 25.020 1.00 91.31 88 GLY A CA 1
ATOM 644 C C . GLY A 1 88 ? -5.608 -11.571 25.690 1.00 91.31 88 GLY A C 1
ATOM 645 O O . GLY A 1 88 ? -6.198 -10.691 26.316 1.00 91.31 88 GLY A O 1
ATOM 646 N N . ASP A 1 89 ? -4.272 -11.599 25.590 1.00 91.31 89 ASP A N 1
ATOM 647 C CA . ASP A 1 89 ? -3.395 -10.539 26.109 1.00 91.31 89 ASP A CA 1
ATOM 648 C C . ASP A 1 89 ? -2.891 -9.613 24.985 1.00 91.31 89 ASP A C 1
ATOM 650 O O . ASP A 1 89 ? -1.960 -9.985 24.254 1.00 91.31 89 ASP A O 1
ATOM 654 N N . PRO A 1 90 ? -3.397 -8.364 24.899 1.00 90.12 90 PRO A N 1
ATOM 655 C CA . PRO A 1 90 ? -3.033 -7.432 23.834 1.00 90.12 90 PRO A CA 1
ATOM 656 C C . PRO A 1 90 ? -1.530 -7.112 23.774 1.00 90.12 90 PRO A C 1
ATOM 658 O O . PRO A 1 90 ? -1.027 -6.767 22.702 1.00 90.12 90 PRO A O 1
ATOM 661 N N . SER A 1 91 ? -0.795 -7.267 24.882 1.00 85.44 91 SER A N 1
ATOM 662 C CA . SER A 1 91 ? 0.660 -7.057 24.944 1.00 85.44 91 SER A CA 1
ATOM 663 C C . SER A 1 91 ? 1.433 -8.063 24.096 1.00 85.44 91 SER A C 1
ATOM 665 O O . SER A 1 91 ? 2.480 -7.735 23.540 1.00 85.44 91 SER A O 1
ATOM 667 N N . THR A 1 92 ? 0.913 -9.286 23.971 1.00 91.75 92 THR A N 1
ATOM 668 C CA . THR A 1 92 ? 1.544 -10.363 23.196 1.00 91.75 92 THR A CA 1
ATOM 669 C C . THR A 1 92 ? 0.897 -10.547 21.823 1.00 91.75 92 THR A C 1
ATOM 671 O O . THR A 1 92 ? 1.595 -10.878 20.858 1.00 91.75 92 THR A O 1
ATOM 674 N N . SER A 1 93 ? -0.399 -10.238 21.689 1.00 95.19 93 SER A N 1
ATOM 675 C CA . SER A 1 93 ? -1.149 -10.385 20.438 1.00 95.19 93 SER A CA 1
ATOM 676 C C . SER A 1 93 ? -0.602 -9.531 19.298 1.00 95.19 93 SER A C 1
ATOM 678 O O . SER A 1 93 ? -0.626 -9.970 18.152 1.00 95.19 93 SER A O 1
ATOM 680 N N . LYS A 1 94 ? -0.050 -8.338 19.573 1.00 93.31 94 LYS A N 1
ATOM 681 C CA . LYS A 1 94 ? 0.506 -7.482 18.511 1.00 93.31 94 LYS A CA 1
ATOM 682 C C . LYS A 1 94 ? 1.587 -8.207 17.703 1.00 93.31 94 LYS A C 1
ATOM 684 O O . LYS A 1 94 ? 1.499 -8.296 16.482 1.00 93.31 94 LYS A O 1
ATOM 689 N N . ALA A 1 95 ? 2.603 -8.722 18.394 1.00 93.44 95 ALA A N 1
ATOM 690 C CA . ALA A 1 95 ? 3.736 -9.391 17.759 1.00 93.44 95 ALA A CA 1
ATOM 691 C C . ALA A 1 95 ? 3.319 -10.718 17.102 1.00 93.44 95 ALA A C 1
ATOM 693 O O . ALA A 1 95 ? 3.877 -11.113 16.077 1.00 93.44 95 ALA A O 1
ATOM 694 N N . LEU A 1 96 ? 2.324 -11.399 17.681 1.00 96.38 96 LEU A N 1
ATOM 695 C CA . LEU A 1 96 ? 1.701 -12.586 17.099 1.00 96.38 96 LEU A CA 1
ATOM 696 C C . LEU A 1 96 ? 1.051 -12.267 15.743 1.00 96.38 96 LEU A C 1
ATOM 698 O O . LEU A 1 96 ? 1.390 -12.903 14.745 1.00 96.38 96 LEU A O 1
ATOM 702 N N . PHE A 1 97 ? 0.180 -11.255 15.692 1.00 97.06 97 PHE A N 1
ATOM 703 C CA . PHE A 1 97 ? -0.522 -10.855 14.470 1.00 97.06 97 PHE A CA 1
ATOM 704 C C . PHE A 1 97 ? 0.457 -10.380 13.392 1.00 97.06 97 PHE A C 1
ATOM 706 O O . PHE A 1 97 ? 0.349 -10.807 12.242 1.00 97.06 97 PHE A O 1
ATOM 713 N N . GLU A 1 98 ? 1.475 -9.591 13.759 1.00 95.94 98 GLU A N 1
ATOM 714 C CA . GLU A 1 98 ? 2.531 -9.160 12.833 1.00 95.94 98 GLU A CA 1
ATOM 715 C C . GLU A 1 98 ? 3.232 -10.367 12.202 1.00 95.94 98 GLU A C 1
ATOM 717 O O . GLU A 1 98 ? 3.368 -10.451 10.977 1.00 95.94 98 GLU A O 1
ATOM 722 N N . ARG A 1 99 ? 3.617 -11.355 13.020 1.00 97.38 99 ARG A N 1
ATOM 723 C CA . ARG A 1 99 ? 4.235 -12.596 12.539 1.00 97.38 99 ARG A CA 1
ATOM 724 C C . ARG A 1 99 ? 3.313 -13.367 11.593 1.00 97.38 99 ARG A C 1
ATOM 726 O O . ARG A 1 99 ? 3.792 -13.892 10.589 1.00 97.38 99 ARG A O 1
ATOM 733 N N . HIS A 1 100 ? 2.014 -13.432 11.874 1.00 98.31 100 HIS A N 1
ATOM 734 C CA . HIS A 1 100 ? 1.054 -14.131 11.017 1.00 98.31 100 HIS A CA 1
ATOM 735 C C . HIS A 1 100 ? 0.808 -13.414 9.690 1.00 98.31 100 HIS A C 1
ATOM 737 O O . HIS A 1 100 ? 0.780 -14.072 8.647 1.00 98.31 100 HIS A O 1
ATOM 743 N N . PHE A 1 101 ? 0.741 -12.080 9.682 1.00 97.94 101 PHE A N 1
ATOM 744 C CA . PHE A 1 101 ? 0.734 -11.316 8.435 1.00 97.94 101 PHE A CA 1
ATOM 745 C C . PHE A 1 101 ? 1.984 -11.606 7.600 1.00 97.94 101 PHE A C 1
ATOM 747 O O . PHE A 1 101 ? 1.867 -11.891 6.406 1.00 97.94 101 PHE A O 1
ATOM 754 N N . HIS A 1 102 ? 3.172 -11.605 8.213 1.00 97.50 102 HIS A N 1
ATOM 755 C CA . HIS A 1 102 ? 4.413 -11.956 7.517 1.00 97.50 102 HIS A CA 1
ATOM 756 C C . HIS A 1 102 ? 4.410 -13.390 6.980 1.00 97.50 102 HIS A C 1
ATOM 758 O O . HIS A 1 102 ? 4.789 -13.606 5.827 1.00 97.50 102 HIS A O 1
ATOM 764 N N . ALA A 1 103 ? 3.921 -14.358 7.758 1.00 97.88 103 ALA A N 1
ATOM 765 C CA . ALA A 1 103 ? 3.785 -15.739 7.309 1.00 97.88 103 ALA A CA 1
ATOM 766 C C . ALA A 1 103 ? 2.859 -15.850 6.085 1.00 97.88 103 ALA A C 1
ATOM 768 O O . ALA A 1 103 ? 3.233 -16.463 5.082 1.00 97.88 103 ALA A O 1
ATOM 769 N N . ARG A 1 104 ? 1.690 -15.193 6.105 1.00 97.44 104 ARG A N 1
ATOM 770 C CA . ARG A 1 104 ? 0.757 -15.195 4.965 1.00 97.44 104 ARG A CA 1
ATOM 771 C C . ARG A 1 104 ? 1.318 -14.489 3.739 1.00 97.44 104 ARG A C 1
ATOM 773 O O . ARG A 1 104 ? 1.119 -14.978 2.630 1.00 97.44 104 ARG A O 1
ATOM 780 N N . MET A 1 105 ? 2.082 -13.411 3.914 1.00 96.44 105 MET A N 1
ATOM 781 C CA . MET A 1 105 ? 2.808 -12.777 2.809 1.00 96.44 105 MET A CA 1
ATOM 782 C C . MET A 1 105 ? 3.862 -13.708 2.196 1.00 96.44 105 MET A C 1
ATOM 784 O O . MET A 1 105 ? 4.005 -13.733 0.973 1.00 96.44 105 MET A O 1
ATOM 788 N N . GLY A 1 106 ? 4.552 -14.510 3.013 1.00 97.06 106 GLY A N 1
ATOM 789 C CA . GLY A 1 106 ? 5.466 -15.552 2.537 1.00 97.06 106 GLY A CA 1
ATOM 790 C C . GLY A 1 106 ? 4.753 -16.616 1.696 1.00 97.06 106 GLY A C 1
ATOM 791 O O . GLY A 1 106 ? 5.202 -16.940 0.598 1.00 97.06 106 GLY A O 1
ATOM 792 N N . VAL A 1 107 ? 3.592 -17.098 2.151 1.00 98.12 107 VAL A N 1
ATOM 793 C CA . VAL A 1 107 ? 2.765 -18.046 1.380 1.00 98.12 107 VAL A CA 1
ATOM 794 C C . VAL A 1 107 ? 2.245 -17.407 0.086 1.00 98.12 107 VAL A C 1
ATOM 796 O O . VAL A 1 107 ? 2.301 -18.026 -0.976 1.00 98.12 107 VAL A O 1
ATOM 799 N N . ALA A 1 108 ? 1.791 -16.153 0.133 1.00 97.75 108 ALA A N 1
ATOM 800 C CA . ALA A 1 108 ? 1.351 -15.409 -1.047 1.00 97.75 108 ALA A CA 1
ATOM 801 C C . ALA A 1 108 ? 2.471 -15.269 -2.092 1.00 97.75 108 ALA A C 1
ATOM 803 O O . ALA A 1 108 ? 2.227 -15.423 -3.291 1.00 97.75 108 ALA A O 1
ATOM 804 N N . GLN A 1 109 ? 3.709 -15.029 -1.649 1.00 96.94 109 GLN A N 1
ATOM 805 C CA . GLN A 1 109 ? 4.875 -15.013 -2.526 1.00 96.94 109 GLN A CA 1
ATOM 806 C C . GLN A 1 109 ? 5.115 -16.383 -3.176 1.00 96.94 109 GLN A C 1
ATOM 808 O O . GLN A 1 109 ? 5.257 -16.437 -4.394 1.00 96.94 109 GLN A O 1
ATOM 813 N N . GLN A 1 110 ? 5.076 -17.480 -2.415 1.00 97.50 110 GLN A N 1
ATOM 814 C CA . GLN A 1 110 ? 5.245 -18.836 -2.961 1.00 97.50 110 GLN A CA 1
ATOM 815 C C . GLN A 1 110 ? 4.169 -19.182 -4.002 1.00 97.50 110 GLN A C 1
ATOM 817 O O . GLN A 1 110 ? 4.469 -19.751 -5.051 1.00 97.50 110 GLN A O 1
ATOM 822 N N . VAL A 1 111 ? 2.912 -18.797 -3.751 1.00 98.06 111 VAL A N 1
ATOM 823 C CA . VAL A 1 111 ? 1.807 -18.964 -4.710 1.00 98.06 111 VAL A CA 1
ATOM 824 C C . VAL A 1 111 ? 2.077 -18.189 -6.004 1.00 98.06 111 VAL A C 1
ATOM 826 O O . VAL A 1 111 ? 1.844 -18.711 -7.096 1.00 98.06 111 VAL A O 1
ATOM 829 N N . ALA A 1 112 ? 2.596 -16.965 -5.899 1.00 96.50 112 ALA A N 1
ATOM 830 C CA . ALA A 1 112 ? 2.952 -16.156 -7.058 1.00 96.50 112 ALA A CA 1
ATOM 831 C C . ALA A 1 112 ? 4.158 -16.723 -7.825 1.00 96.50 112 ALA A C 1
ATOM 833 O O . ALA A 1 112 ? 4.125 -16.771 -9.052 1.00 96.50 112 ALA A O 1
ATOM 834 N N . GLU A 1 113 ? 5.197 -17.188 -7.132 1.00 96.50 113 GLU A N 1
ATOM 835 C CA . GLU A 1 113 ? 6.381 -17.822 -7.728 1.00 96.50 113 GLU A CA 1
ATOM 836 C C . GLU A 1 113 ? 6.020 -19.119 -8.459 1.00 96.50 113 GLU A C 1
ATOM 838 O O . GLU A 1 113 ? 6.494 -19.353 -9.569 1.00 96.50 113 GLU A O 1
ATOM 843 N N . ALA A 1 114 ? 5.109 -19.926 -7.909 1.00 96.75 114 ALA A N 1
ATOM 844 C CA . ALA A 1 114 ? 4.604 -21.118 -8.586 1.00 96.75 114 ALA A CA 1
ATOM 845 C C . ALA A 1 114 ? 3.861 -20.784 -9.896 1.00 96.75 114 ALA A C 1
ATOM 847 O O . ALA A 1 114 ? 3.901 -21.567 -10.844 1.00 96.75 114 ALA A O 1
ATOM 848 N N . CYS A 1 115 ? 3.198 -19.623 -9.970 1.00 95.88 115 CYS A N 1
ATOM 849 C CA . CYS A 1 115 ? 2.487 -19.169 -11.169 1.00 95.88 115 CYS A CA 1
ATOM 850 C C . CYS A 1 115 ? 3.404 -18.472 -12.189 1.00 95.88 115 CYS A C 1
ATOM 852 O O . CYS A 1 115 ? 3.210 -18.611 -13.396 1.00 95.88 115 CYS A O 1
ATOM 854 N N . TYR A 1 116 ? 4.373 -17.682 -11.722 1.00 93.69 116 TYR A N 1
ATOM 855 C CA . TYR A 1 116 ? 5.176 -16.782 -12.558 1.00 93.69 116 TYR A CA 1
ATOM 856 C C . TYR A 1 116 ? 6.637 -17.198 -12.725 1.00 93.69 116 TYR A C 1
ATOM 858 O O . TYR A 1 116 ? 7.386 -16.537 -13.452 1.00 93.69 116 TYR A O 1
ATOM 866 N N . GLY A 1 117 ? 7.057 -18.283 -12.078 1.00 89.62 117 GLY A N 1
ATOM 867 C CA . GLY A 1 117 ? 8.442 -18.723 -12.060 1.00 89.62 117 GLY A CA 1
ATOM 868 C C . GLY A 1 117 ? 9.360 -17.618 -11.541 1.00 89.62 117 GLY A C 1
ATOM 869 O O . GLY A 1 117 ? 9.138 -17.042 -10.480 1.00 89.62 117 GLY A O 1
ATOM 870 N N . ARG A 1 118 ? 10.399 -17.300 -12.319 1.00 79.75 118 ARG A N 1
ATOM 871 C CA . ARG A 1 118 ? 11.454 -16.343 -11.941 1.00 79.75 118 ARG A CA 1
ATOM 872 C C . ARG A 1 118 ? 11.152 -14.881 -12.302 1.00 79.75 118 ARG A C 1
ATOM 874 O O . ARG A 1 118 ? 12.039 -14.042 -12.174 1.00 79.75 118 ARG A O 1
ATOM 881 N N . SER A 1 119 ? 9.941 -14.554 -12.763 1.00 88.75 119 SER A N 1
ATOM 882 C CA . SER A 1 119 ? 9.588 -13.172 -13.121 1.00 88.75 119 SER A CA 1
ATOM 883 C C . SER A 1 119 ? 9.362 -12.321 -11.863 1.00 88.75 119 SER A C 1
ATOM 885 O O . SER A 1 119 ? 8.245 -12.226 -11.346 1.00 88.75 119 SER A O 1
ATOM 887 N N . SER A 1 120 ? 10.428 -11.687 -11.359 1.00 88.25 120 SER A N 1
ATOM 888 C CA . SER A 1 120 ? 10.392 -10.866 -10.136 1.00 88.25 120 SER A CA 1
ATOM 889 C C . SER A 1 120 ? 9.353 -9.744 -10.211 1.00 88.25 120 SER A C 1
ATOM 891 O O . SER A 1 120 ? 8.662 -9.478 -9.232 1.00 88.25 120 SER A O 1
ATOM 893 N N . ALA A 1 121 ? 9.163 -9.145 -11.390 1.00 89.12 121 ALA A N 1
ATOM 894 C CA . ALA A 1 121 ? 8.165 -8.106 -11.613 1.00 89.12 121 ALA A CA 1
ATOM 895 C C . ALA A 1 121 ? 6.734 -8.596 -11.342 1.00 89.12 121 ALA A C 1
ATOM 897 O O . ALA A 1 121 ? 5.963 -7.941 -10.634 1.00 89.12 121 ALA A O 1
ATOM 898 N N . ARG A 1 122 ? 6.372 -9.774 -11.868 1.00 90.88 122 ARG A N 1
ATOM 899 C CA . ARG A 1 122 ? 5.029 -10.342 -11.678 1.00 90.88 122 ARG A CA 1
ATOM 900 C C . ARG A 1 122 ? 4.809 -10.825 -10.262 1.00 90.88 122 ARG A C 1
ATOM 902 O O . ARG A 1 122 ? 3.733 -10.590 -9.718 1.00 90.88 122 ARG A O 1
ATOM 909 N N . VAL A 1 123 ? 5.823 -11.443 -9.660 1.00 93.88 123 VAL A N 1
ATOM 910 C CA . VAL A 1 123 ? 5.773 -11.858 -8.255 1.00 93.88 123 VAL A CA 1
ATOM 911 C C . VAL A 1 123 ? 5.560 -10.638 -7.354 1.00 93.88 123 VAL A C 1
ATOM 913 O O . VAL A 1 123 ? 4.653 -10.647 -6.525 1.00 93.88 123 VAL A O 1
ATOM 916 N N . THR A 1 124 ? 6.287 -9.540 -7.573 1.00 94.00 124 THR A N 1
ATOM 917 C CA . THR A 1 124 ? 6.111 -8.287 -6.819 1.00 94.00 124 THR A CA 1
ATOM 918 C C . THR A 1 124 ? 4.719 -7.679 -7.010 1.00 94.00 124 THR A C 1
ATOM 920 O O . THR A 1 124 ? 4.073 -7.290 -6.034 1.00 94.00 124 THR A O 1
ATOM 923 N N . LEU A 1 125 ? 4.196 -7.639 -8.240 1.00 93.62 125 LEU A N 1
ATOM 924 C CA . LEU A 1 125 ? 2.828 -7.171 -8.485 1.00 93.62 125 LEU A CA 1
ATOM 925 C C . LEU A 1 125 ? 1.771 -8.106 -7.873 1.00 93.62 125 LEU A C 1
ATOM 927 O O . LEU A 1 125 ? 0.730 -7.629 -7.429 1.00 93.62 125 LEU A O 1
ATOM 931 N N . ALA A 1 126 ? 2.000 -9.416 -7.812 1.00 95.00 126 ALA A N 1
ATOM 932 C CA . ALA A 1 126 ? 1.098 -10.352 -7.144 1.00 95.00 126 ALA A CA 1
ATOM 933 C C . ALA A 1 126 ? 1.106 -10.157 -5.620 1.00 95.00 126 ALA A C 1
ATOM 935 O O . ALA A 1 126 ? 0.041 -10.071 -5.011 1.00 95.00 126 ALA A O 1
ATOM 936 N N . ARG A 1 127 ? 2.287 -9.970 -5.017 1.00 95.50 127 ARG A N 1
ATOM 937 C CA . ARG A 1 127 ? 2.431 -9.616 -3.595 1.00 95.50 127 ARG A CA 1
ATOM 938 C C . ARG A 1 127 ? 1.696 -8.321 -3.259 1.00 95.50 127 ARG A C 1
ATOM 940 O O . ARG A 1 127 ? 0.960 -8.272 -2.282 1.00 95.50 127 ARG A O 1
ATOM 947 N N . ASN A 1 128 ? 1.822 -7.293 -4.096 1.00 95.94 128 ASN A N 1
ATOM 948 C CA . ASN A 1 128 ? 1.061 -6.060 -3.901 1.00 95.94 128 ASN A CA 1
ATOM 949 C C . ASN A 1 128 ? -0.460 -6.289 -4.037 1.00 95.94 128 ASN A C 1
ATOM 951 O O . ASN A 1 128 ? -1.225 -5.692 -3.287 1.00 95.94 128 ASN A O 1
ATOM 955 N N . ALA A 1 129 ? -0.910 -7.154 -4.957 1.00 95.88 129 ALA A N 1
ATOM 956 C CA . ALA A 1 129 ? -2.333 -7.486 -5.067 1.00 95.88 129 ALA A CA 1
ATOM 957 C C . ALA A 1 129 ? -2.846 -8.143 -3.779 1.00 95.88 129 ALA A C 1
ATOM 959 O O . ALA A 1 129 ? -3.877 -7.721 -3.270 1.00 95.88 129 ALA A O 1
ATOM 960 N N . TYR A 1 130 ? -2.091 -9.094 -3.217 1.00 97.69 130 TYR A N 1
ATOM 961 C CA . TYR A 1 130 ? -2.383 -9.676 -1.904 1.00 97.69 130 TYR A CA 1
ATOM 962 C C . TYR A 1 130 ? -2.497 -8.594 -0.818 1.00 97.69 130 TYR A C 1
ATOM 964 O O . TYR A 1 130 ? -3.473 -8.585 -0.078 1.00 97.69 130 TYR A O 1
ATOM 972 N N . ILE A 1 131 ? -1.568 -7.630 -0.773 1.00 97.00 131 ILE A N 1
ATOM 973 C CA . ILE A 1 131 ? -1.627 -6.523 0.196 1.00 97.00 131 ILE A CA 1
ATOM 974 C C . ILE A 1 131 ? -2.941 -5.743 0.058 1.00 97.00 131 ILE A C 1
ATOM 976 O O . ILE A 1 131 ? -3.629 -5.528 1.052 1.00 97.00 131 ILE A O 1
ATOM 980 N N . LEU A 1 132 ? -3.334 -5.366 -1.162 1.00 97.12 132 LEU A N 1
ATOM 981 C CA . LEU A 1 132 ? -4.594 -4.654 -1.415 1.00 97.12 132 LEU A CA 1
ATOM 982 C C . LEU A 1 132 ? -5.829 -5.475 -1.008 1.00 97.12 132 LEU A C 1
ATOM 984 O O . LEU A 1 132 ? -6.775 -4.919 -0.452 1.00 97.12 132 LEU A O 1
ATOM 988 N N . MET A 1 133 ? -5.809 -6.790 -1.241 1.00 97.88 133 MET A N 1
ATOM 989 C CA . MET A 1 133 ? -6.854 -7.704 -0.770 1.00 97.88 133 MET A CA 1
ATOM 990 C C . MET A 1 133 ? -6.925 -7.734 0.761 1.00 97.88 133 MET A C 1
ATOM 992 O O . MET A 1 133 ? -8.019 -7.720 1.319 1.00 97.88 133 MET A O 1
ATOM 996 N N . SER A 1 134 ? -5.780 -7.725 1.451 1.00 97.81 134 SER A N 1
ATOM 997 C CA . SER A 1 134 ? -5.727 -7.696 2.916 1.00 97.81 134 SER A CA 1
ATOM 998 C C . SER A 1 134 ? -6.224 -6.371 3.490 1.00 97.81 134 SER A C 1
ATOM 1000 O O . SER A 1 134 ? -6.917 -6.381 4.501 1.00 97.81 134 SER A O 1
ATOM 1002 N N . TYR A 1 135 ? -5.943 -5.237 2.839 1.00 97.31 135 TYR A N 1
ATOM 1003 C CA . TYR A 1 135 ? -6.558 -3.958 3.206 1.00 97.31 135 TYR A CA 1
ATOM 1004 C C . TYR A 1 135 ? -8.087 -4.024 3.115 1.00 97.31 135 TYR A C 1
ATOM 1006 O O . TYR A 1 135 ? -8.769 -3.609 4.048 1.00 97.31 135 TYR A O 1
ATOM 1014 N N . ASP A 1 136 ? -8.638 -4.568 2.025 1.00 96.50 136 ASP A N 1
ATOM 1015 C CA . ASP A 1 136 ? -10.090 -4.737 1.896 1.00 96.50 136 ASP A CA 1
ATOM 1016 C C . ASP A 1 136 ? -10.665 -5.683 2.966 1.00 96.50 136 ASP A C 1
ATOM 1018 O O . ASP A 1 136 ? -11.706 -5.387 3.556 1.00 96.50 136 ASP A O 1
ATOM 1022 N N . ALA A 1 137 ? -9.968 -6.785 3.263 1.00 96.94 137 ALA A N 1
ATOM 1023 C CA . ALA A 1 137 ? -10.344 -7.700 4.338 1.00 96.94 137 ALA A CA 1
ATOM 1024 C C . ALA A 1 137 ? -10.375 -6.994 5.701 1.00 96.94 137 ALA A C 1
ATOM 1026 O O . ALA A 1 137 ? -11.361 -7.124 6.424 1.00 96.94 137 ALA A O 1
ATOM 1027 N N . LEU A 1 138 ? -9.364 -6.176 6.009 1.00 96.94 138 LEU A N 1
ATOM 1028 C CA . LEU A 1 138 ? -9.319 -5.362 7.224 1.00 96.94 138 LEU A CA 1
ATOM 1029 C C . LEU A 1 138 ? -10.477 -4.363 7.293 1.00 96.94 138 LEU A C 1
ATOM 1031 O O . LEU A 1 138 ? -11.112 -4.264 8.336 1.00 96.94 138 LEU A O 1
ATOM 1035 N N . VAL A 1 139 ? -10.816 -3.679 6.194 1.00 95.25 139 VAL A N 1
ATOM 1036 C CA . VAL A 1 139 ? -11.967 -2.756 6.165 1.00 95.25 139 VAL A CA 1
ATOM 1037 C C . VAL A 1 139 ? -13.283 -3.478 6.463 1.00 95.25 139 VAL A C 1
ATOM 1039 O O . VAL A 1 139 ? -14.151 -2.921 7.130 1.00 95.25 139 VAL A O 1
ATOM 1042 N N . ARG A 1 140 ? -13.465 -4.706 5.967 1.00 94.75 140 ARG A N 1
ATOM 1043 C CA . ARG A 1 140 ? -14.674 -5.495 6.254 1.00 94.75 140 ARG A CA 1
ATOM 1044 C C . ARG A 1 140 ? -14.690 -6.046 7.676 1.00 94.75 140 ARG A C 1
ATOM 1046 O O . ARG A 1 140 ? -15.760 -6.135 8.273 1.00 94.75 140 ARG A O 1
ATOM 1053 N N . HIS A 1 141 ? -13.527 -6.422 8.200 1.00 95.81 141 HIS A N 1
ATOM 1054 C CA . HIS A 1 141 ? -13.400 -7.013 9.530 1.00 95.81 141 HIS A CA 1
ATOM 1055 C C . HIS A 1 141 ? -13.526 -5.966 10.640 1.00 95.81 141 HIS A C 1
ATOM 1057 O O . HIS A 1 141 ? -14.222 -6.187 11.636 1.00 95.81 141 HIS A O 1
ATOM 1063 N N . ASP A 1 142 ? -12.922 -4.797 10.438 1.00 95.69 142 ASP A N 1
ATOM 1064 C CA . ASP A 1 142 ? -12.936 -3.669 11.363 1.00 95.69 142 ASP A CA 1
ATOM 1065 C C . ASP A 1 142 ? -13.250 -2.335 10.652 1.00 95.69 142 ASP A C 1
ATOM 1067 O O . ASP A 1 142 ? -12.368 -1.501 10.431 1.00 95.69 142 ASP A O 1
ATOM 1071 N N . PRO A 1 143 ? -14.521 -2.108 10.269 1.00 93.88 143 PRO A N 1
ATOM 1072 C CA . PRO A 1 143 ? -14.919 -0.924 9.503 1.00 93.88 143 PRO A CA 1
ATOM 1073 C C . PRO A 1 143 ? -14.783 0.398 10.273 1.00 93.88 143 PRO A C 1
ATOM 1075 O O . PRO A 1 143 ? -14.833 1.466 9.656 1.00 93.88 143 PRO A O 1
ATOM 1078 N N . ASP A 1 144 ? -14.632 0.332 11.598 1.00 94.31 144 ASP A N 1
ATOM 1079 C CA . ASP A 1 144 ? -14.500 1.493 12.478 1.00 94.31 144 ASP A CA 1
ATOM 1080 C C . ASP A 1 144 ? -13.064 2.010 12.570 1.00 94.31 144 ASP A C 1
ATOM 1082 O O . ASP A 1 144 ? -12.847 3.172 12.914 1.00 94.31 144 ASP A O 1
ATOM 1086 N N . PHE A 1 145 ? -12.090 1.188 12.177 1.00 95.38 145 PHE A N 1
ATOM 1087 C CA . PHE A 1 145 ? -10.691 1.573 12.088 1.00 95.38 145 PHE A CA 1
ATOM 1088 C C . PHE A 1 145 ? -10.391 2.183 10.713 1.00 95.38 145 PHE A C 1
ATOM 1090 O O . PHE A 1 145 ? -10.027 1.513 9.742 1.00 95.38 145 PHE A O 1
ATOM 1097 N N . PHE A 1 146 ? -10.558 3.502 10.606 1.00 95.69 146 PHE A N 1
ATOM 1098 C CA . PHE A 1 146 ? -10.584 4.208 9.316 1.00 95.69 146 PHE A CA 1
ATOM 1099 C C . PHE A 1 146 ? -9.288 4.132 8.499 1.00 95.69 146 PHE A C 1
ATOM 1101 O O . PHE A 1 146 ? -9.329 4.355 7.286 1.00 95.69 146 PHE A O 1
ATOM 1108 N N . TRP A 1 147 ? -8.151 3.788 9.115 1.00 95.75 147 TRP A N 1
ATOM 1109 C CA . TRP A 1 147 ? -6.863 3.728 8.424 1.00 95.75 147 TRP A CA 1
ATOM 1110 C C . TRP A 1 147 ? -6.911 2.863 7.155 1.00 95.75 147 TRP A C 1
ATOM 1112 O O . TRP A 1 147 ? -6.479 3.312 6.092 1.00 95.75 147 TRP A O 1
ATOM 1122 N N . ALA A 1 148 ? -7.497 1.663 7.227 1.00 89.81 148 ALA A N 1
ATOM 1123 C CA . ALA A 1 148 ? -7.493 0.732 6.098 1.00 89.81 148 ALA A CA 1
ATOM 1124 C C . ALA A 1 148 ? -8.310 1.257 4.897 1.00 89.81 148 ALA A C 1
ATOM 1126 O O . ALA A 1 148 ? -7.976 0.970 3.746 1.00 89.81 148 ALA A O 1
ATOM 1127 N N . ARG A 1 149 ? -9.332 2.089 5.154 1.00 84.56 149 ARG A N 1
ATOM 1128 C CA . ARG A 1 149 ? -10.261 2.624 4.140 1.00 84.56 149 ARG A CA 1
ATOM 1129 C C . ARG A 1 149 ? -9.585 3.612 3.188 1.00 84.56 149 ARG A C 1
ATOM 1131 O O . ARG A 1 149 ? -9.864 3.586 1.994 1.00 84.56 149 ARG A O 1
ATOM 1138 N N . LEU A 1 150 ? -8.676 4.455 3.686 1.00 80.19 150 LEU A N 1
ATOM 1139 C CA . LEU A 1 150 ? -7.800 5.257 2.817 1.00 80.19 150 LEU A CA 1
ATOM 1140 C C . LEU A 1 150 ? -6.561 4.477 2.397 1.00 80.19 150 LEU A C 1
ATOM 1142 O O . LEU A 1 150 ? -6.139 4.584 1.244 1.00 80.19 150 LEU A O 1
ATOM 1146 N N . GLY A 1 151 ? -5.968 3.732 3.331 1.00 88.00 151 GLY A N 1
ATOM 1147 C CA . GLY A 1 151 ? -4.678 3.080 3.150 1.00 88.00 151 GLY A CA 1
ATOM 1148 C C . GLY A 1 151 ? -4.639 2.199 1.905 1.00 88.00 151 GLY A C 1
ATOM 1149 O O . GLY A 1 151 ? -3.626 2.181 1.213 1.00 88.00 151 GLY A O 1
ATOM 1150 N N . ILE A 1 152 ? -5.766 1.583 1.530 1.00 94.19 152 ILE A N 1
ATOM 1151 C CA . ILE A 1 152 ? -5.876 0.798 0.297 1.00 94.19 152 ILE A CA 1
ATOM 1152 C C . ILE A 1 152 ? -5.577 1.607 -0.981 1.00 94.19 152 ILE A C 1
ATOM 1154 O O . ILE A 1 152 ? -4.933 1.095 -1.897 1.00 94.19 152 ILE A O 1
ATOM 1158 N N . PHE A 1 153 ? -5.984 2.879 -1.062 1.00 93.50 153 PHE A N 1
ATOM 1159 C CA . PHE A 1 153 ? -5.748 3.720 -2.243 1.00 93.50 153 PHE A CA 1
ATOM 1160 C C . PHE A 1 153 ? -4.314 4.247 -2.288 1.00 93.50 153 PHE A C 1
ATOM 1162 O O . PHE A 1 153 ? -3.686 4.223 -3.346 1.00 93.50 153 PHE A O 1
ATOM 1169 N N . ALA A 1 154 ? -3.753 4.629 -1.138 1.00 90.88 154 ALA A N 1
ATOM 1170 C CA . ALA A 1 154 ? -2.328 4.945 -1.034 1.00 90.88 154 ALA A CA 1
ATOM 1171 C C . ALA A 1 154 ? -1.461 3.719 -1.383 1.00 90.88 154 ALA A C 1
ATOM 1173 O O . ALA A 1 154 ? -0.471 3.823 -2.110 1.00 90.88 154 ALA A O 1
ATOM 1174 N N . ALA A 1 155 ? -1.879 2.523 -0.960 1.00 91.88 155 ALA A N 1
ATOM 1175 C CA . ALA A 1 155 ? -1.216 1.282 -1.326 1.00 91.88 155 ALA A CA 1
ATOM 1176 C C . ALA A 1 155 ? -1.342 0.963 -2.829 1.00 91.88 155 ALA A C 1
ATOM 1178 O O . ALA A 1 155 ? -0.419 0.387 -3.419 1.00 91.88 155 ALA A O 1
ATOM 1179 N N . ASN A 1 156 ? -2.445 1.365 -3.470 1.00 92.44 156 ASN A N 1
ATOM 1180 C CA . ASN A 1 156 ? -2.625 1.229 -4.914 1.00 92.44 156 ASN A CA 1
ATOM 1181 C C . ASN A 1 156 ? -1.774 2.231 -5.714 1.00 92.44 156 ASN A C 1
ATOM 1183 O O . ASN A 1 156 ? -1.330 1.917 -6.820 1.00 92.44 156 ASN A O 1
ATOM 1187 N N . GLU A 1 157 ? -1.472 3.408 -5.161 1.00 89.69 157 GLU A N 1
ATOM 1188 C CA . GLU A 1 157 ? -0.483 4.307 -5.764 1.00 89.69 157 GLU A CA 1
ATOM 1189 C C . GLU A 1 157 ? 0.889 3.643 -5.845 1.00 89.69 157 GLU A C 1
ATOM 1191 O O . GLU A 1 157 ? 1.512 3.659 -6.907 1.00 89.69 157 GLU A O 1
ATOM 1196 N N . VAL A 1 158 ? 1.334 2.951 -4.792 1.00 89.56 158 VAL A N 1
ATOM 1197 C CA . VAL A 1 158 ? 2.583 2.174 -4.857 1.00 89.56 158 VAL A CA 1
ATOM 1198 C C . VAL A 1 158 ? 2.515 1.117 -5.958 1.00 89.56 158 VAL A C 1
ATOM 1200 O O . VAL A 1 158 ? 3.462 0.996 -6.729 1.00 89.56 158 VAL A O 1
ATOM 1203 N N . ARG A 1 159 ? 1.385 0.414 -6.120 1.00 90.56 159 ARG A N 1
ATOM 1204 C CA . ARG A 1 159 ? 1.193 -0.542 -7.225 1.00 90.56 159 ARG A CA 1
ATOM 1205 C C . ARG A 1 159 ? 1.415 0.097 -8.591 1.00 90.56 159 ARG A C 1
ATOM 1207 O O . ARG A 1 159 ? 2.088 -0.469 -9.451 1.00 90.56 159 ARG A O 1
ATOM 1214 N N . SER A 1 160 ? 0.827 1.269 -8.792 1.00 88.25 160 SER A N 1
ATOM 1215 C CA . SER A 1 160 ? 0.945 2.012 -10.040 1.00 88.25 160 SER A CA 1
ATOM 1216 C C . SER A 1 160 ? 2.398 2.408 -10.329 1.00 88.25 160 SER A C 1
ATOM 1218 O O . SER A 1 160 ? 2.853 2.333 -11.471 1.00 88.25 160 SER A O 1
ATOM 1220 N N . ASN A 1 161 ? 3.149 2.729 -9.274 1.00 88.31 161 ASN A N 1
ATOM 1221 C CA . ASN A 1 161 ? 4.555 3.100 -9.348 1.00 88.31 161 ASN A CA 1
ATOM 1222 C C . ASN A 1 161 ? 5.445 1.878 -9.586 1.00 88.31 161 ASN A C 1
ATOM 1224 O O . ASN A 1 161 ? 6.372 1.964 -10.381 1.00 88.31 161 ASN A O 1
ATOM 1228 N N . LEU A 1 162 ? 5.118 0.721 -8.999 1.00 91.06 162 LEU A N 1
ATOM 1229 C CA . LEU A 1 162 ? 5.752 -0.560 -9.318 1.00 91.06 162 LEU A CA 1
ATOM 1230 C C . LEU A 1 162 ? 5.538 -0.925 -10.795 1.00 91.06 162 LEU A C 1
ATOM 1232 O O . LEU A 1 162 ? 6.484 -1.300 -11.478 1.00 91.06 162 LEU A O 1
ATOM 1236 N N . ALA A 1 163 ? 4.322 -0.770 -11.326 1.00 90.31 163 ALA A N 1
ATOM 1237 C CA . ALA A 1 163 ? 4.038 -1.040 -12.739 1.00 90.31 163 ALA A CA 1
ATOM 1238 C C . ALA A 1 163 ? 4.816 -0.106 -13.687 1.00 90.31 163 ALA A C 1
ATOM 1240 O O . ALA A 1 163 ? 5.330 -0.554 -14.717 1.00 90.31 163 ALA A O 1
ATOM 1241 N N . LEU A 1 164 ? 4.932 1.176 -13.327 1.00 89.81 164 LEU A N 1
ATOM 1242 C CA . LEU A 1 164 ? 5.735 2.157 -14.058 1.00 89.81 164 LEU A CA 1
ATOM 1243 C C . LEU A 1 164 ? 7.228 1.826 -13.987 1.00 89.81 164 LEU A C 1
ATOM 1245 O O . LEU A 1 164 ? 7.899 1.826 -15.015 1.00 89.81 164 LEU A O 1
ATOM 1249 N N . ALA A 1 165 ? 7.726 1.476 -12.802 1.00 90.25 165 ALA A N 1
ATOM 1250 C CA . ALA A 1 165 ? 9.101 1.059 -12.570 1.00 90.25 165 ALA A CA 1
ATOM 1251 C C . ALA A 1 165 ? 9.457 -0.186 -13.398 1.00 90.25 165 ALA A C 1
ATOM 1253 O O . ALA A 1 165 ? 10.438 -0.172 -14.135 1.00 90.25 165 ALA A O 1
ATOM 1254 N N . PHE A 1 166 ? 8.627 -1.232 -13.381 1.00 90.06 166 PHE A N 1
ATOM 1255 C CA . PHE A 1 166 ? 8.869 -2.422 -14.202 1.00 90.06 166 PHE A CA 1
ATOM 1256 C C . PHE A 1 166 ? 8.765 -2.144 -15.703 1.00 90.06 166 PHE A C 1
ATOM 1258 O O . PHE A 1 166 ? 9.536 -2.715 -16.471 1.00 90.06 166 PHE A O 1
ATOM 1265 N N . SER A 1 167 ? 7.886 -1.231 -16.129 1.00 89.75 167 SER A N 1
ATOM 1266 C CA . SER A 1 167 ? 7.851 -0.796 -17.531 1.00 89.75 167 SER A CA 1
ATOM 1267 C C . SER A 1 167 ? 9.116 -0.052 -17.934 1.00 89.75 167 SER A C 1
ATOM 1269 O O . SER A 1 167 ? 9.678 -0.351 -18.983 1.00 89.75 167 SER A O 1
ATOM 1271 N N . LEU A 1 168 ? 9.612 0.850 -17.086 1.00 89.69 168 LEU A N 1
ATOM 1272 C CA . LEU A 1 168 ? 10.899 1.506 -17.292 1.00 89.69 168 LEU A CA 1
ATOM 1273 C C . LEU A 1 168 ? 12.027 0.479 -17.375 1.00 89.69 168 LEU A C 1
ATOM 1275 O O . LEU A 1 168 ? 12.765 0.480 -18.355 1.00 89.69 168 LEU A O 1
ATOM 1279 N N . LYS A 1 169 ? 12.122 -0.438 -16.409 1.00 89.44 169 LYS A N 1
ATOM 1280 C CA . LYS A 1 169 ? 13.152 -1.479 -16.410 1.00 89.44 169 LYS A CA 1
ATOM 1281 C C . LYS A 1 169 ? 13.119 -2.317 -17.690 1.00 89.44 169 LYS A C 1
ATOM 1283 O O . LYS A 1 169 ? 14.158 -2.485 -18.314 1.00 89.44 169 LYS A O 1
ATOM 1288 N N . GLY A 1 170 ? 11.942 -2.782 -18.114 1.00 88.19 170 GLY A N 1
ATOM 1289 C CA . GLY A 1 170 ? 11.804 -3.581 -19.335 1.00 88.19 170 GLY A CA 1
ATOM 1290 C C . GLY A 1 170 ? 12.271 -2.841 -20.593 1.00 88.19 170 GLY A C 1
ATOM 1291 O O . GLY A 1 170 ? 12.921 -3.432 -21.453 1.00 88.19 170 GLY A O 1
ATOM 1292 N N . VAL A 1 171 ? 12.005 -1.534 -20.686 1.00 88.12 171 VAL A N 1
ATOM 1293 C CA . VAL A 1 171 ? 12.507 -0.698 -21.790 1.00 88.12 171 VAL A CA 1
ATOM 1294 C C . VAL A 1 171 ? 14.027 -0.544 -21.722 1.00 88.12 171 VAL A C 1
ATOM 1296 O O . VAL A 1 171 ? 14.690 -0.665 -22.750 1.00 88.12 171 VAL A O 1
ATOM 1299 N N . LEU A 1 172 ? 14.588 -0.303 -20.533 1.00 88.44 172 LEU A N 1
ATOM 1300 C CA . LEU A 1 172 ? 16.036 -0.182 -20.342 1.00 88.44 172 LEU A CA 1
ATOM 1301 C C . LEU A 1 172 ? 16.764 -1.479 -20.715 1.00 88.44 172 LEU A C 1
ATOM 1303 O O . LEU A 1 172 ? 17.711 -1.437 -21.498 1.00 88.44 172 LEU A O 1
ATOM 1307 N N . ASP A 1 173 ? 16.286 -2.622 -20.221 1.00 87.31 173 ASP A N 1
ATOM 1308 C CA . ASP A 1 173 ? 16.847 -3.939 -20.534 1.00 87.31 173 ASP A CA 1
ATOM 1309 C C . ASP A 1 173 ? 16.785 -4.220 -22.043 1.00 87.31 173 ASP A C 1
ATOM 1311 O O . ASP A 1 173 ? 17.760 -4.686 -22.631 1.00 87.31 173 ASP A O 1
ATOM 1315 N N . GLY A 1 174 ? 15.663 -3.885 -22.693 1.00 85.75 174 GLY A N 1
ATOM 1316 C CA . GLY A 1 174 ? 15.497 -4.042 -24.138 1.00 85.75 174 GLY A CA 1
ATOM 1317 C C . GLY A 1 174 ? 16.471 -3.189 -24.955 1.00 85.75 174 GLY A C 1
ATOM 1318 O O . GLY A 1 174 ? 17.027 -3.670 -25.941 1.00 85.75 174 GLY A O 1
ATOM 1319 N N . LEU A 1 175 ? 16.724 -1.946 -24.532 1.00 84.19 175 LEU A N 1
ATOM 1320 C CA . LEU A 1 175 ? 17.716 -1.075 -25.171 1.00 84.19 175 LEU A CA 1
ATOM 1321 C C . LEU A 1 175 ? 19.138 -1.628 -25.018 1.00 84.19 175 LEU A C 1
ATOM 1323 O O . LEU A 1 175 ? 19.879 -1.661 -25.996 1.00 84.19 175 LEU A O 1
ATOM 1327 N N . ILE A 1 176 ? 19.500 -2.095 -23.820 1.00 86.25 176 ILE A N 1
ATOM 1328 C CA . ILE A 1 176 ? 20.818 -2.683 -23.533 1.00 86.25 176 ILE A CA 1
ATOM 1329 C C . ILE A 1 176 ? 21.031 -3.978 -24.328 1.00 86.25 176 ILE A C 1
ATOM 1331 O O . ILE A 1 176 ? 22.125 -4.221 -24.833 1.00 86.25 176 ILE A O 1
ATOM 1335 N N . ALA A 1 177 ? 19.994 -4.806 -24.458 1.00 86.19 177 ALA A N 1
ATOM 1336 C CA . ALA A 1 177 ? 20.060 -6.045 -25.225 1.00 86.19 177 ALA A CA 1
ATOM 1337 C C . ALA A 1 177 ? 20.195 -5.796 -26.736 1.00 86.19 177 ALA A C 1
ATOM 1339 O O . ALA A 1 177 ? 20.891 -6.545 -27.418 1.00 86.19 177 ALA A O 1
ATOM 1340 N N . ALA A 1 178 ? 19.537 -4.756 -27.261 1.00 84.25 178 ALA A N 1
ATOM 1341 C CA . ALA A 1 178 ? 19.607 -4.394 -28.675 1.00 84.25 178 ALA A CA 1
ATOM 1342 C C . ALA A 1 178 ? 20.944 -3.735 -29.059 1.00 84.25 178 ALA A C 1
ATOM 1344 O O . ALA A 1 178 ? 21.417 -3.918 -30.179 1.00 84.25 178 ALA A O 1
ATOM 1345 N N . ASP A 1 179 ? 21.547 -2.980 -28.140 1.00 80.75 179 ASP A N 1
ATOM 1346 C CA . ASP A 1 179 ? 22.853 -2.349 -28.309 1.00 80.75 179 ASP A CA 1
ATOM 1347 C C . ASP A 1 179 ? 23.627 -2.382 -26.978 1.00 80.75 179 ASP A C 1
ATOM 1349 O O . ASP A 1 179 ? 23.383 -1.548 -26.100 1.00 80.75 179 ASP A O 1
ATOM 1353 N N . PRO A 1 180 ? 24.605 -3.293 -26.811 1.00 77.19 180 PRO A N 1
ATOM 1354 C CA . PRO A 1 180 ? 25.428 -3.349 -25.603 1.00 77.19 180 PRO A CA 1
ATOM 1355 C C . PRO A 1 180 ? 26.179 -2.040 -25.300 1.00 77.19 180 PRO A C 1
ATOM 1357 O O . PRO A 1 180 ? 26.506 -1.769 -24.142 1.00 77.19 180 PRO A O 1
ATOM 1360 N N . GLY A 1 181 ? 26.433 -1.197 -26.311 1.00 76.88 181 GLY A N 1
ATOM 1361 C CA . GLY A 1 181 ? 27.003 0.140 -26.141 1.00 76.88 181 GLY A CA 1
ATOM 1362 C C . GLY A 1 181 ? 26.063 1.110 -25.416 1.00 76.88 181 GLY A C 1
ATOM 1363 O O . GLY A 1 181 ? 26.533 2.003 -24.701 1.00 76.88 181 GLY A O 1
ATOM 1364 N N . ALA A 1 182 ? 24.746 0.889 -25.501 1.00 79.12 182 ALA A N 1
ATOM 1365 C CA . ALA A 1 182 ? 23.730 1.686 -24.819 1.00 79.12 182 ALA A CA 1
ATOM 1366 C C . ALA A 1 182 ? 23.815 1.573 -23.290 1.00 79.12 182 ALA A C 1
ATOM 1368 O O . ALA A 1 182 ? 23.400 2.492 -22.587 1.00 79.12 182 ALA A O 1
ATOM 1369 N N . ALA A 1 183 ? 24.423 0.508 -22.752 1.00 78.50 183 ALA A N 1
ATOM 1370 C CA . ALA A 1 183 ? 24.606 0.331 -21.311 1.00 78.50 183 ALA A CA 1
ATOM 1371 C C . ALA A 1 183 ? 25.334 1.511 -20.639 1.00 78.50 183 ALA A C 1
ATOM 1373 O O . ALA A 1 183 ? 25.098 1.781 -19.463 1.00 78.50 183 ALA A O 1
ATOM 1374 N N . ARG A 1 184 ? 26.190 2.228 -21.384 1.00 79.12 184 ARG A N 1
ATOM 1375 C CA . ARG A 1 184 ? 26.970 3.384 -20.903 1.00 79.12 184 ARG A CA 1
ATOM 1376 C C . ARG A 1 184 ? 26.283 4.733 -21.131 1.00 79.12 184 ARG A C 1
ATOM 1378 O O . ARG A 1 184 ? 26.873 5.765 -20.823 1.00 79.12 184 ARG A O 1
ATOM 1385 N N . VAL A 1 185 ? 25.087 4.746 -21.719 1.00 84.62 185 VAL A N 1
ATOM 1386 C CA . VAL A 1 185 ? 24.320 5.976 -21.938 1.00 84.62 185 VAL A CA 1
ATOM 1387 C C . VAL A 1 185 ? 23.742 6.452 -20.611 1.00 84.62 185 VAL A C 1
ATOM 1389 O O . VAL A 1 185 ? 23.237 5.653 -19.827 1.00 84.62 185 VAL A O 1
ATOM 1392 N N . ASN A 1 186 ? 23.817 7.754 -20.355 1.00 87.06 186 ASN A N 1
ATOM 1393 C CA . ASN A 1 186 ? 23.413 8.356 -19.097 1.00 87.06 186 ASN A CA 1
ATOM 1394 C C . ASN A 1 186 ? 21.978 8.903 -19.153 1.00 87.06 186 ASN A C 1
ATOM 1396 O O . ASN A 1 186 ? 21.629 9.684 -20.042 1.00 87.06 186 ASN A O 1
ATOM 1400 N N . ILE A 1 187 ? 21.178 8.556 -18.142 1.00 86.94 187 ILE A N 1
ATOM 1401 C CA . ILE A 1 187 ? 19.880 9.156 -17.807 1.00 86.94 187 ILE A CA 1
ATOM 1402 C C . ILE A 1 187 ? 19.875 9.536 -16.330 1.00 86.94 187 ILE A C 1
ATOM 1404 O O . ILE A 1 187 ? 20.454 8.830 -15.515 1.00 86.94 187 ILE A O 1
ATOM 1408 N N . ALA A 1 188 ? 19.251 10.658 -15.967 1.00 85.44 188 ALA A N 1
ATOM 1409 C CA . ALA A 1 188 ? 19.172 11.102 -14.568 1.00 85.44 188 ALA A CA 1
ATOM 1410 C C . ALA A 1 188 ? 20.527 11.117 -13.808 1.00 85.44 188 ALA A C 1
ATOM 1412 O O . ALA A 1 188 ? 20.558 10.915 -12.600 1.00 85.44 188 ALA A O 1
ATOM 1413 N N . GLY A 1 189 ? 21.650 11.330 -14.507 1.00 85.44 189 GLY A N 1
ATOM 1414 C CA . GLY A 1 189 ? 22.993 11.317 -13.909 1.00 85.44 189 GLY A CA 1
ATOM 1415 C C . GLY A 1 189 ? 23.613 9.928 -13.682 1.00 85.44 189 GLY A C 1
ATOM 1416 O O . GLY A 1 189 ?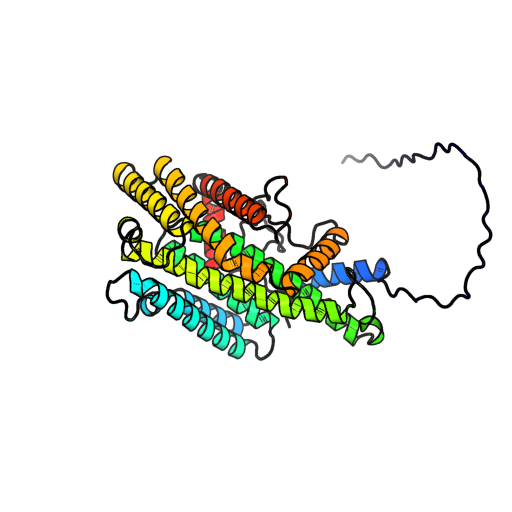 24.676 9.850 -13.077 1.00 85.44 189 GLY A O 1
ATOM 1417 N N . MET A 1 190 ? 23.001 8.846 -14.174 1.00 90.00 190 MET A N 1
ATOM 1418 C CA . MET A 1 190 ? 23.497 7.467 -14.054 1.00 90.00 190 MET A CA 1
ATOM 1419 C C . MET A 1 190 ? 23.409 6.705 -15.381 1.00 90.00 190 MET A C 1
ATOM 1421 O O . MET A 1 190 ? 22.621 7.062 -16.253 1.00 90.00 190 MET A O 1
ATOM 1425 N N . SER A 1 191 ? 24.198 5.640 -15.537 1.00 90.81 191 SER A N 1
ATOM 1426 C CA . SER A 1 191 ? 24.148 4.795 -16.739 1.00 90.81 191 SER A CA 1
ATOM 1427 C C . SER A 1 191 ? 22.815 4.035 -16.854 1.00 90.81 191 SER A C 1
ATOM 1429 O O . SER A 1 191 ? 22.178 3.767 -15.832 1.00 90.81 191 SER A O 1
ATOM 1431 N N . LEU A 1 192 ? 22.399 3.630 -18.064 1.00 89.25 192 LEU A N 1
ATOM 1432 C CA . LEU A 1 192 ? 21.180 2.825 -18.254 1.00 89.25 192 LEU A CA 1
ATOM 1433 C C . LEU A 1 192 ? 21.226 1.524 -17.445 1.00 89.25 192 LEU A C 1
ATOM 1435 O O . LEU A 1 192 ? 20.222 1.146 -16.844 1.00 89.25 192 LEU A O 1
ATOM 1439 N N . ALA A 1 193 ? 22.386 0.858 -17.397 1.00 88.25 193 ALA A N 1
ATOM 1440 C CA . ALA A 1 193 ? 22.557 -0.371 -16.625 1.00 88.25 193 ALA A CA 1
ATOM 1441 C C . ALA A 1 193 ? 22.372 -0.119 -15.120 1.00 88.25 193 ALA A C 1
ATOM 1443 O O . ALA A 1 193 ? 21.638 -0.848 -14.452 1.00 88.25 193 ALA A O 1
ATOM 1444 N N . SER A 1 194 ? 22.968 0.961 -14.602 1.00 91.44 194 SER A N 1
ATOM 1445 C CA . SER A 1 194 ? 22.789 1.377 -13.207 1.00 91.44 194 SER A CA 1
ATOM 1446 C C . SER A 1 194 ? 21.336 1.744 -12.905 1.00 91.44 194 SER A C 1
ATOM 1448 O O . SER A 1 194 ? 20.828 1.366 -11.857 1.00 91.44 194 SER A O 1
ATOM 1450 N N . ALA A 1 195 ? 20.644 2.423 -13.826 1.00 91.12 195 ALA A N 1
ATOM 1451 C CA . ALA A 1 195 ? 19.229 2.748 -13.673 1.00 91.12 195 ALA A CA 1
ATOM 1452 C C . ALA A 1 195 ? 18.349 1.486 -13.643 1.00 91.12 195 ALA A C 1
ATOM 1454 O O . ALA A 1 195 ? 17.463 1.377 -12.800 1.00 91.12 195 ALA A O 1
ATOM 1455 N N . ALA A 1 196 ? 18.604 0.506 -14.516 1.00 89.62 196 ALA A N 1
ATOM 1456 C CA . ALA A 1 196 ? 17.853 -0.749 -14.546 1.00 89.62 196 ALA A CA 1
ATOM 1457 C C . ALA A 1 196 ? 18.045 -1.575 -13.260 1.00 89.62 196 ALA A C 1
ATOM 1459 O O . ALA A 1 196 ? 17.074 -2.120 -12.726 1.00 89.62 196 ALA A O 1
ATOM 1460 N N . GLN A 1 197 ? 19.278 -1.634 -12.743 1.00 90.88 197 GLN A N 1
ATOM 1461 C CA . GLN A 1 197 ? 19.586 -2.274 -11.462 1.00 90.88 197 GLN A CA 1
ATOM 1462 C C . GLN A 1 197 ? 18.896 -1.550 -10.300 1.00 90.88 197 GLN A C 1
ATOM 1464 O O . GLN A 1 197 ? 18.175 -2.182 -9.528 1.00 90.88 197 GLN A O 1
ATOM 1469 N N . LEU A 1 198 ? 19.050 -0.224 -10.232 1.00 92.19 198 LEU A N 1
ATOM 1470 C CA . LEU A 1 198 ? 18.441 0.628 -9.213 1.00 92.19 198 LEU A CA 1
ATOM 1471 C C . LEU A 1 198 ? 16.926 0.431 -9.136 1.00 92.19 198 LEU A C 1
ATOM 1473 O O . LEU A 1 198 ? 16.371 0.302 -8.049 1.00 92.19 198 LEU A O 1
ATOM 1477 N N . VAL A 1 199 ? 16.251 0.388 -10.287 1.00 90.62 199 VAL A N 1
ATOM 1478 C CA . VAL A 1 199 ? 14.805 0.154 -10.353 1.00 90.62 199 VAL A CA 1
ATOM 1479 C C . VAL A 1 199 ? 14.440 -1.210 -9.758 1.00 90.62 199 VAL A C 1
ATOM 1481 O O . VAL A 1 199 ? 13.471 -1.310 -9.006 1.00 90.62 199 VAL A O 1
ATOM 1484 N N . GLY A 1 200 ? 15.216 -2.259 -10.048 1.00 87.62 200 GLY A N 1
ATOM 1485 C CA . GLY A 1 200 ? 15.012 -3.586 -9.463 1.00 87.62 200 GLY A CA 1
ATOM 1486 C C . GLY A 1 200 ? 15.133 -3.585 -7.935 1.00 87.62 200 GLY A C 1
ATOM 1487 O O . GLY A 1 200 ? 14.230 -4.063 -7.245 1.00 87.62 200 GLY A O 1
ATOM 1488 N N . GLU A 1 201 ? 16.201 -2.990 -7.406 1.00 90.19 201 GLU A N 1
ATOM 1489 C CA . GLU A 1 201 ? 16.439 -2.864 -5.960 1.00 90.19 201 GLU A CA 1
ATOM 1490 C C . GLU A 1 201 ? 15.335 -2.038 -5.280 1.00 90.19 201 GLU A C 1
ATOM 1492 O O . GLU A 1 201 ? 14.682 -2.511 -4.349 1.00 90.19 201 GLU A O 1
ATOM 1497 N N . ALA A 1 202 ? 15.023 -0.858 -5.823 1.00 91.06 202 ALA A N 1
ATOM 1498 C CA . ALA A 1 202 ? 13.998 0.033 -5.287 1.00 91.06 202 ALA A CA 1
ATOM 1499 C C . ALA A 1 202 ? 12.603 -0.617 -5.264 1.00 91.06 202 ALA A C 1
ATOM 1501 O O . ALA A 1 202 ? 11.852 -0.435 -4.309 1.00 91.06 202 ALA A O 1
ATOM 1502 N N . THR A 1 203 ? 12.233 -1.401 -6.284 1.00 91.75 203 THR A N 1
ATOM 1503 C CA . THR A 1 203 ? 10.930 -2.098 -6.291 1.00 91.75 203 THR A CA 1
ATOM 1504 C C . THR A 1 203 ? 10.822 -3.168 -5.204 1.00 91.75 203 THR A C 1
ATOM 1506 O O . THR A 1 203 ? 9.728 -3.383 -4.680 1.00 91.75 203 THR A O 1
ATOM 1509 N N . THR A 1 204 ? 11.942 -3.796 -4.830 1.00 91.31 204 THR A N 1
ATOM 1510 C CA . THR A 1 204 ? 12.011 -4.762 -3.723 1.00 91.31 204 THR A CA 1
ATOM 1511 C C . THR A 1 204 ? 11.821 -4.056 -2.382 1.00 91.31 204 THR A C 1
ATOM 1513 O O . THR A 1 204 ? 10.989 -4.472 -1.577 1.00 91.31 204 THR A O 1
ATOM 1516 N N . ASP A 1 205 ? 12.514 -2.935 -2.184 1.00 92.50 205 ASP A N 1
ATOM 1517 C CA . ASP A 1 205 ? 12.378 -2.112 -0.981 1.00 92.50 205 ASP A CA 1
ATOM 1518 C C . ASP A 1 205 ? 10.951 -1.564 -0.815 1.00 92.50 205 ASP A C 1
ATOM 1520 O O . ASP A 1 205 ? 10.399 -1.593 0.285 1.00 92.50 205 ASP A O 1
ATOM 1524 N N . LEU A 1 206 ? 10.321 -1.110 -1.906 1.00 91.75 206 LEU A N 1
ATOM 1525 C CA . LEU A 1 206 ? 8.951 -0.588 -1.888 1.00 91.75 206 LEU A CA 1
ATOM 1526 C C . LEU A 1 206 ? 7.929 -1.650 -1.468 1.00 91.75 206 LEU A C 1
ATOM 1528 O O . LEU A 1 206 ? 7.047 -1.366 -0.653 1.00 91.75 206 LEU A O 1
ATOM 1532 N N . ILE A 1 207 ? 8.021 -2.869 -2.014 1.00 94.06 207 ILE A N 1
ATOM 1533 C CA . ILE A 1 207 ? 7.066 -3.930 -1.669 1.00 94.06 207 ILE A CA 1
ATOM 1534 C C . ILE A 1 207 ? 7.285 -4.464 -0.250 1.00 94.06 207 ILE A C 1
ATOM 1536 O O . ILE A 1 207 ? 6.318 -4.821 0.426 1.00 94.06 207 ILE A O 1
ATOM 1540 N N . GLU A 1 208 ? 8.529 -4.484 0.232 1.00 93.00 208 GLU A N 1
ATOM 1541 C CA . GLU A 1 208 ? 8.848 -4.790 1.628 1.00 93.00 208 GLU A CA 1
ATOM 1542 C C . GLU A 1 208 ? 8.273 -3.726 2.572 1.00 93.00 208 GLU A C 1
ATOM 1544 O O . GLU A 1 208 ? 7.590 -4.071 3.535 1.00 93.00 208 GLU A O 1
ATOM 1549 N N . GLY A 1 209 ? 8.440 -2.440 2.248 1.00 93.31 209 GLY A N 1
ATOM 1550 C CA . GLY A 1 209 ? 7.837 -1.344 3.003 1.00 93.31 209 GLY A CA 1
ATOM 1551 C C . GLY A 1 209 ? 6.321 -1.498 3.144 1.00 93.31 209 GLY A C 1
ATOM 1552 O O . GLY A 1 209 ? 5.800 -1.438 4.254 1.00 93.31 209 GLY A O 1
ATOM 1553 N N . GLN A 1 210 ? 5.607 -1.797 2.053 1.00 93.56 210 GLN A N 1
ATOM 1554 C CA . GLN A 1 210 ? 4.161 -2.055 2.124 1.00 93.56 210 GLN A CA 1
ATOM 1555 C C . GLN A 1 210 ? 3.799 -3.292 2.947 1.00 93.56 210 GLN A C 1
ATOM 1557 O O . GLN A 1 210 ? 2.787 -3.290 3.645 1.00 93.56 210 GLN A O 1
ATOM 1562 N N . SER A 1 211 ? 4.615 -4.342 2.856 1.00 95.38 211 SER A N 1
ATOM 1563 C CA . SER A 1 211 ? 4.428 -5.569 3.632 1.00 95.38 211 SER A CA 1
ATOM 1564 C C . SER A 1 211 ? 4.504 -5.265 5.133 1.00 95.38 211 SER A C 1
ATOM 1566 O O . SER A 1 211 ? 3.629 -5.669 5.896 1.00 95.38 211 SER A O 1
ATOM 1568 N N . ASN A 1 212 ? 5.503 -4.480 5.543 1.00 95.81 212 ASN A N 1
ATOM 1569 C CA . ASN A 1 212 ? 5.700 -4.068 6.933 1.00 95.81 212 ASN A CA 1
ATOM 1570 C C . ASN A 1 212 ? 4.573 -3.154 7.426 1.00 95.81 212 ASN A C 1
ATOM 1572 O O . ASN A 1 212 ? 4.106 -3.307 8.552 1.00 95.81 212 ASN A O 1
ATOM 1576 N N . VAL A 1 213 ? 4.102 -2.237 6.576 1.00 96.31 213 VAL A N 1
ATOM 1577 C CA . VAL A 1 213 ? 2.954 -1.373 6.883 1.00 96.31 213 VAL A CA 1
ATOM 1578 C C . VAL A 1 213 ? 1.689 -2.192 7.131 1.00 96.31 213 VAL A C 1
ATOM 1580 O O . VAL A 1 213 ? 1.034 -1.996 8.155 1.00 96.31 213 VAL A O 1
ATOM 1583 N N . LEU A 1 214 ? 1.365 -3.130 6.235 1.00 96.56 214 LEU A N 1
ATOM 1584 C CA . LEU A 1 214 ? 0.210 -4.009 6.402 1.00 96.56 214 LEU A CA 1
ATOM 1585 C C . LEU A 1 214 ? 0.330 -4.845 7.678 1.00 96.56 214 LEU A C 1
ATOM 1587 O O . LEU A 1 214 ? -0.625 -4.903 8.443 1.00 96.56 214 LEU A O 1
ATOM 1591 N N . ALA A 1 215 ? 1.481 -5.477 7.916 1.00 97.00 215 ALA A N 1
ATOM 1592 C CA . ALA A 1 215 ? 1.669 -6.317 9.093 1.00 97.00 215 ALA A CA 1
ATOM 1593 C C . ALA A 1 215 ? 1.517 -5.512 10.388 1.00 97.00 215 ALA A C 1
ATOM 1595 O O . ALA A 1 215 ? 0.787 -5.928 11.284 1.00 97.00 215 ALA A O 1
ATOM 1596 N N . ASN A 1 216 ? 2.149 -4.342 10.478 1.00 96.06 216 ASN A N 1
ATOM 1597 C CA . ASN A 1 216 ? 2.155 -3.546 11.697 1.00 96.06 216 ASN A CA 1
ATOM 1598 C C . ASN A 1 216 ? 0.821 -2.830 11.943 1.00 96.06 216 ASN A C 1
ATOM 1600 O O . ASN A 1 216 ? 0.168 -3.100 12.951 1.00 96.06 216 ASN A O 1
ATOM 1604 N N . ILE A 1 217 ? 0.371 -1.966 11.025 1.00 96.12 217 ILE A N 1
ATOM 1605 C CA . ILE A 1 217 ? -0.879 -1.222 11.235 1.00 96.12 217 ILE A CA 1
ATOM 1606 C C . ILE A 1 217 ? -2.094 -2.148 11.114 1.00 96.12 217 ILE A C 1
ATOM 1608 O O . ILE A 1 217 ? -3.065 -1.977 11.848 1.00 96.12 217 ILE A O 1
ATOM 1612 N N . GLY A 1 218 ? -2.042 -3.170 10.253 1.00 96.50 218 GLY A N 1
ATOM 1613 C CA . GLY A 1 218 ? -3.079 -4.202 10.213 1.00 96.50 218 GLY A CA 1
ATOM 1614 C C . GLY A 1 218 ? -3.225 -4.903 11.560 1.00 96.50 218 GLY A C 1
ATOM 1615 O O . GLY A 1 218 ? -4.344 -5.090 12.024 1.00 96.50 218 GLY A O 1
ATOM 1616 N N . SER A 1 219 ? -2.120 -5.181 12.260 1.00 96.06 219 SER A N 1
ATOM 1617 C CA . SER A 1 219 ? -2.182 -5.698 13.633 1.00 96.06 219 SER A CA 1
ATOM 1618 C C . SER A 1 219 ? -2.798 -4.699 14.612 1.00 96.06 219 SER A C 1
ATOM 1620 O O . SER A 1 219 ? -3.527 -5.121 15.504 1.00 96.06 219 SER A O 1
ATOM 1622 N N . LEU A 1 220 ? -2.580 -3.388 14.441 1.00 96.44 220 LEU A N 1
ATOM 1623 C CA . LEU A 1 220 ? -3.264 -2.370 15.250 1.00 96.44 220 LEU A CA 1
ATOM 1624 C C . LEU A 1 220 ? -4.787 -2.386 15.023 1.00 96.44 220 LEU A C 1
ATOM 1626 O O . LEU A 1 220 ? -5.557 -2.362 15.981 1.00 96.44 220 LEU A O 1
ATOM 1630 N N . ALA A 1 221 ? -5.237 -2.518 13.774 1.00 96.75 221 ALA A N 1
ATOM 1631 C CA . ALA A 1 221 ? -6.659 -2.691 13.478 1.00 96.75 221 ALA A CA 1
ATOM 1632 C C . ALA A 1 221 ? -7.219 -3.973 14.127 1.00 96.75 221 ALA A C 1
ATOM 1634 O O . ALA A 1 221 ? -8.266 -3.961 14.766 1.00 96.75 221 ALA A O 1
ATOM 1635 N N . LEU A 1 222 ? -6.497 -5.095 14.057 1.00 96.50 222 LEU A N 1
ATOM 1636 C CA . LEU A 1 222 ? -6.962 -6.343 14.674 1.00 96.50 222 LEU A CA 1
ATOM 1637 C C . LEU A 1 222 ? -6.985 -6.295 16.206 1.00 96.50 222 LEU A C 1
ATOM 1639 O O . LEU A 1 222 ? -7.872 -6.900 16.810 1.00 96.50 222 LEU A O 1
ATOM 1643 N N . LEU A 1 223 ? -6.054 -5.569 16.831 1.00 96.19 223 LEU A N 1
ATOM 1644 C CA . LEU A 1 223 ? -6.077 -5.290 18.267 1.00 96.19 223 LEU A CA 1
ATOM 1645 C C . LEU A 1 223 ? -7.298 -4.449 18.649 1.00 96.19 223 LEU A C 1
ATOM 1647 O O . LEU A 1 223 ? -7.990 -4.804 19.602 1.00 96.19 223 LEU A O 1
ATOM 1651 N N . HIS A 1 224 ? -7.596 -3.386 17.891 1.00 96.62 224 HIS A N 1
ATOM 1652 C CA . HIS A 1 224 ? -8.818 -2.601 18.072 1.00 96.62 224 HIS A CA 1
ATOM 1653 C C . HIS A 1 224 ? -10.053 -3.500 18.001 1.00 96.62 224 HIS A C 1
ATOM 1655 O O . HIS A 1 224 ? -10.846 -3.540 18.940 1.00 96.62 224 HIS A O 1
ATOM 1661 N N . LYS A 1 225 ? -10.169 -4.297 16.938 1.00 96.19 225 LYS A N 1
ATOM 1662 C CA . LYS A 1 225 ? -11.297 -5.206 16.752 1.00 96.19 225 LYS A CA 1
ATOM 1663 C C . LYS A 1 225 ? -11.463 -6.213 17.890 1.00 96.19 225 LYS A C 1
ATOM 1665 O O . LYS A 1 225 ? -12.590 -6.554 18.247 1.00 96.19 225 LYS A O 1
ATOM 1670 N N . ARG A 1 226 ? -10.350 -6.732 18.413 1.00 95.75 226 ARG A N 1
ATOM 1671 C CA . ARG A 1 226 ? -10.332 -7.815 19.404 1.00 95.75 226 ARG A CA 1
ATOM 1672 C C . ARG A 1 226 ? -10.541 -7.322 20.832 1.00 95.75 226 ARG A C 1
ATOM 1674 O O . ARG A 1 226 ? -11.234 -7.986 21.596 1.00 95.75 226 ARG A O 1
ATOM 1681 N N . TYR A 1 227 ? -9.944 -6.185 21.179 1.00 95.25 227 TYR A N 1
ATOM 1682 C CA . TYR A 1 227 ? -9.813 -5.711 22.560 1.00 95.25 227 TYR A CA 1
ATOM 1683 C C . TYR A 1 227 ? -10.457 -4.343 22.813 1.00 95.25 227 TYR A C 1
ATOM 1685 O O . TYR A 1 227 ? -10.652 -3.958 23.967 1.00 95.25 227 TYR A O 1
ATOM 1693 N N . GLY A 1 228 ? -10.797 -3.609 21.752 1.00 95.31 228 GLY A N 1
ATOM 1694 C CA . GLY A 1 228 ? -11.275 -2.232 21.812 1.00 95.31 228 GLY A CA 1
ATOM 1695 C C . GLY A 1 228 ? -10.152 -1.221 22.053 1.00 95.31 228 GLY A C 1
ATOM 1696 O O . GLY A 1 228 ? -9.107 -1.525 22.633 1.00 95.31 228 GLY A O 1
ATOM 1697 N N . ALA A 1 229 ? -10.377 0.027 21.639 1.00 95.88 229 ALA A N 1
ATOM 1698 C CA . ALA A 1 229 ? -9.374 1.088 21.733 1.00 95.88 229 ALA A CA 1
ATOM 1699 C C . ALA A 1 229 ? -8.968 1.412 23.184 1.00 95.88 229 ALA A C 1
ATOM 1701 O O . ALA A 1 229 ? -7.800 1.682 23.464 1.00 95.88 229 ALA A O 1
ATOM 1702 N N . LYS A 1 230 ? -9.914 1.310 24.129 1.00 92.12 230 LYS A N 1
ATOM 1703 C CA . LYS A 1 230 ? -9.688 1.587 25.557 1.00 92.12 230 LYS A CA 1
ATOM 1704 C C . LYS A 1 230 ? -8.600 0.705 26.179 1.00 92.12 230 LYS A C 1
ATOM 1706 O O . LYS A 1 230 ? -7.859 1.167 27.042 1.00 92.12 230 LYS A O 1
ATOM 1711 N N . ALA A 1 231 ? -8.484 -0.550 25.743 1.00 90.88 231 ALA A N 1
ATOM 1712 C CA . ALA A 1 231 ? -7.493 -1.487 26.270 1.00 90.88 231 ALA A CA 1
ATOM 1713 C C . ALA A 1 231 ? -6.058 -1.178 25.802 1.00 90.88 231 ALA A C 1
ATOM 1715 O O . ALA A 1 231 ? -5.103 -1.735 26.337 1.00 90.88 231 ALA A O 1
ATOM 1716 N N . MET A 1 232 ? -5.884 -0.298 24.811 1.00 92.44 232 MET A N 1
ATOM 1717 C CA . MET A 1 232 ? -4.596 -0.090 24.145 1.00 92.44 232 MET A CA 1
ATOM 1718 C C . MET A 1 232 ? -3.684 0.917 24.847 1.00 92.44 232 MET A C 1
ATOM 1720 O O . MET A 1 232 ? -2.476 0.893 24.628 1.00 92.44 232 MET A O 1
ATOM 1724 N N . GLY A 1 233 ? -4.222 1.779 25.716 1.00 80.00 233 GLY A N 1
ATOM 1725 C CA . GLY A 1 233 ? -3.439 2.819 26.398 1.00 80.00 233 GLY A CA 1
ATOM 1726 C C . GLY A 1 233 ? -2.316 2.287 27.302 1.00 80.00 233 GLY A C 1
ATOM 1727 O O . GLY A 1 233 ? -1.392 3.030 27.621 1.00 80.00 233 GLY A O 1
ATOM 1728 N N . SER A 1 234 ? -2.378 1.011 27.694 1.00 78.06 234 SER A N 1
ATOM 1729 C CA . SER A 1 234 ? -1.395 0.337 28.552 1.00 78.06 234 SER A CA 1
ATOM 1730 C C . SER A 1 234 ? -0.562 -0.728 27.833 1.00 78.06 234 SER A C 1
ATOM 1732 O O . SER A 1 234 ? 0.236 -1.402 28.480 1.00 78.06 234 SER A O 1
ATOM 1734 N N . VAL A 1 235 ? -0.748 -0.916 26.522 1.00 85.38 235 VAL A N 1
ATOM 1735 C CA . VAL A 1 235 ? -0.036 -1.952 25.762 1.00 85.38 235 VAL A CA 1
ATOM 1736 C C . VAL A 1 235 ? 1.417 -1.515 25.532 1.00 85.38 235 VAL A C 1
ATOM 1738 O O . VAL A 1 235 ? 1.652 -0.467 24.918 1.00 85.38 235 VAL A O 1
ATOM 1741 N N . PRO A 1 236 ? 2.416 -2.287 25.999 1.00 84.12 236 PRO A N 1
ATOM 1742 C CA . PRO A 1 236 ? 3.818 -1.933 25.828 1.00 84.12 236 PRO A CA 1
ATOM 1743 C C . PRO A 1 236 ? 4.241 -2.007 24.355 1.00 84.12 236 PRO A C 1
ATOM 1745 O O . PRO A 1 236 ? 3.772 -2.843 23.586 1.00 84.12 236 PRO A O 1
ATOM 1748 N N . GLY A 1 237 ? 5.171 -1.135 23.959 1.00 84.75 237 GLY A N 1
ATOM 1749 C CA . GLY A 1 237 ? 5.761 -1.145 22.615 1.00 84.75 237 GLY A CA 1
ATOM 1750 C C . GLY A 1 237 ? 4.946 -0.435 21.528 1.00 84.75 237 GLY A C 1
ATOM 1751 O O . GLY A 1 237 ? 5.366 -0.428 20.371 1.00 84.75 237 GLY A O 1
ATOM 1752 N N . LEU A 1 238 ? 3.817 0.195 21.867 1.00 93.19 238 LEU A N 1
ATOM 1753 C CA . LEU A 1 238 ? 3.143 1.128 20.963 1.00 93.19 238 LEU A CA 1
ATOM 1754 C C . LEU A 1 238 ? 3.917 2.451 20.873 1.00 93.19 238 LEU A C 1
ATOM 1756 O O . LEU A 1 238 ? 4.444 2.942 21.872 1.00 93.19 238 LEU A O 1
ATOM 1760 N N . SER A 1 239 ? 3.971 3.053 19.679 1.00 95.19 239 SER A N 1
ATOM 1761 C CA . SER A 1 239 ? 4.547 4.397 19.535 1.00 95.19 239 SER A CA 1
ATOM 17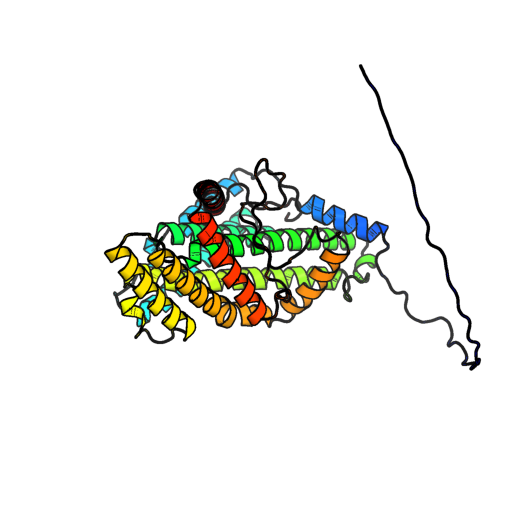62 C C . SER A 1 239 ? 3.629 5.461 20.155 1.00 95.19 239 SER A C 1
ATOM 1764 O O . SER A 1 239 ? 2.425 5.217 20.303 1.00 95.19 239 SER A O 1
ATOM 1766 N N . PRO A 1 240 ? 4.147 6.666 20.454 1.00 95.75 240 PRO A N 1
ATOM 1767 C CA . PRO A 1 240 ? 3.330 7.780 20.941 1.00 95.75 240 PRO A CA 1
ATOM 1768 C C . PRO A 1 240 ? 2.117 8.095 20.047 1.00 95.75 240 PRO A C 1
ATOM 1770 O O . PRO A 1 240 ? 1.018 8.349 20.537 1.00 95.75 240 PRO A O 1
ATOM 1773 N N . GLU A 1 241 ? 2.294 8.035 18.730 1.00 97.00 241 GLU A N 1
ATOM 1774 C CA . GLU A 1 241 ? 1.257 8.248 17.721 1.00 97.00 241 GLU A CA 1
ATOM 1775 C C . GLU A 1 241 ? 0.232 7.119 17.734 1.00 97.00 241 GLU A C 1
ATOM 1777 O O . GLU A 1 241 ? -0.957 7.399 17.669 1.00 97.00 241 GLU A O 1
ATOM 1782 N N . ALA A 1 242 ? 0.652 5.857 17.870 1.00 96.62 242 ALA A N 1
ATOM 1783 C CA . ALA A 1 242 ? -0.287 4.740 17.973 1.00 96.62 242 ALA A CA 1
ATOM 1784 C C . ALA A 1 242 ? -1.136 4.835 19.255 1.00 96.62 242 ALA A C 1
ATOM 1786 O O . ALA A 1 242 ? -2.353 4.674 19.194 1.00 96.62 242 ALA A O 1
ATOM 1787 N N . ILE A 1 243 ? -0.524 5.180 20.397 1.00 97.00 243 ILE A N 1
ATOM 1788 C CA . ILE A 1 243 ? -1.233 5.418 21.669 1.00 97.00 243 ILE A CA 1
ATOM 1789 C C . ILE A 1 243 ? -2.256 6.548 21.505 1.00 97.00 243 ILE A C 1
ATOM 1791 O O . ILE A 1 243 ? -3.424 6.399 21.865 1.00 97.00 243 ILE A O 1
ATOM 1795 N N . LYS A 1 244 ? -1.842 7.674 20.912 1.00 97.56 244 LYS A N 1
ATOM 1796 C CA . LYS A 1 244 ? -2.741 8.800 20.638 1.00 97.56 244 LYS A CA 1
ATOM 1797 C C . LYS A 1 244 ? -3.839 8.435 19.636 1.00 97.56 244 LYS A C 1
ATOM 1799 O O . LYS A 1 244 ? -4.972 8.882 19.793 1.00 97.56 244 LYS A O 1
ATOM 1804 N N . GLY A 1 245 ? -3.519 7.625 18.629 1.00 97.69 245 GLY A N 1
ATOM 1805 C CA . GLY A 1 245 ? -4.468 7.087 17.660 1.00 97.69 245 GLY A CA 1
ATOM 1806 C C . GLY A 1 245 ? -5.565 6.281 18.340 1.00 97.69 245 GLY A C 1
ATOM 1807 O O . GLY A 1 245 ? -6.737 6.552 18.105 1.00 97.69 245 GLY A O 1
ATOM 1808 N N . TYR A 1 246 ? -5.213 5.386 19.265 1.00 98.06 246 TYR A N 1
ATOM 1809 C CA . TYR A 1 246 ? -6.208 4.650 20.044 1.00 98.06 246 TYR A CA 1
ATOM 1810 C C . TYR A 1 246 ? -7.014 5.530 20.995 1.00 98.06 246 TYR A C 1
ATOM 1812 O O . TYR A 1 246 ? -8.216 5.330 21.110 1.00 98.06 246 TYR A O 1
ATOM 1820 N N . ALA A 1 247 ? -6.413 6.535 21.633 1.00 98.25 247 ALA A N 1
ATOM 1821 C CA . ALA A 1 247 ? -7.179 7.473 22.457 1.00 98.25 247 ALA A CA 1
ATOM 1822 C C . ALA A 1 247 ? -8.261 8.207 21.635 1.00 98.25 247 ALA A C 1
ATOM 1824 O O . ALA A 1 247 ? -9.389 8.381 22.091 1.00 98.25 247 ALA A O 1
ATOM 1825 N N . LEU A 1 248 ? -7.940 8.595 20.396 1.00 98.31 248 LEU A N 1
ATOM 1826 C CA . LEU A 1 248 ? -8.899 9.202 19.466 1.00 98.31 248 LEU A CA 1
ATOM 1827 C C . LEU A 1 248 ? -9.912 8.183 18.930 1.00 98.31 248 LEU A C 1
ATOM 1829 O O . LEU A 1 248 ? -11.082 8.523 18.780 1.00 98.31 248 LEU A O 1
ATOM 1833 N N . GLN A 1 249 ? -9.487 6.942 18.676 1.00 98.00 249 GLN A N 1
ATOM 1834 C CA . GLN A 1 249 ? -10.386 5.860 18.274 1.00 98.00 249 GLN A CA 1
ATOM 1835 C C . GLN A 1 249 ? -11.406 5.568 19.377 1.00 98.00 249 GLN A C 1
ATOM 1837 O O . GLN A 1 249 ? -12.586 5.458 19.085 1.00 98.00 249 GLN A O 1
ATOM 1842 N N . GLN A 1 250 ? -10.993 5.564 20.647 1.00 97.94 250 GLN A N 1
ATOM 1843 C CA . GLN A 1 250 ? -11.913 5.413 21.772 1.00 97.94 250 GLN A CA 1
ATOM 1844 C C . GLN A 1 250 ? -12.963 6.535 21.789 1.00 97.94 250 GLN A C 1
ATOM 1846 O O . GLN A 1 250 ? -14.151 6.259 21.943 1.00 97.94 250 GLN A O 1
ATOM 1851 N N . ALA A 1 251 ? -12.554 7.791 21.575 1.00 98.06 251 ALA A N 1
ATOM 1852 C CA . ALA A 1 251 ? -13.496 8.908 21.465 1.00 98.06 251 ALA A CA 1
ATOM 1853 C C . ALA A 1 251 ? -14.451 8.752 20.264 1.00 98.06 251 ALA A C 1
ATOM 1855 O O . ALA A 1 251 ? -15.621 9.133 20.345 1.00 98.06 251 ALA A O 1
ATOM 1856 N N . ALA A 1 252 ? -13.980 8.166 19.157 1.00 97.88 252 ALA A N 1
ATOM 1857 C CA . ALA A 1 252 ? -14.825 7.823 18.018 1.00 97.88 252 ALA A CA 1
ATOM 1858 C C . ALA A 1 252 ? -15.847 6.737 18.389 1.00 97.88 252 ALA A C 1
ATOM 1860 O O . ALA A 1 252 ? -17.039 6.912 18.133 1.00 97.88 252 ALA A O 1
ATOM 1861 N N . ASP A 1 253 ? -15.410 5.660 19.039 1.00 97.19 253 ASP A N 1
ATOM 1862 C CA . ASP A 1 253 ? -16.269 4.556 19.471 1.00 97.19 253 ASP A CA 1
ATOM 1863 C C . ASP A 1 253 ? -17.366 5.051 20.434 1.00 97.19 253 ASP A C 1
ATOM 1865 O O . ASP A 1 253 ? -18.540 4.709 20.277 1.00 97.19 253 ASP A O 1
ATOM 1869 N N . GLU A 1 254 ? -17.014 5.929 21.379 1.00 97.38 254 GLU A N 1
ATOM 1870 C CA . GLU A 1 254 ? -17.944 6.567 22.322 1.00 97.38 254 GLU A CA 1
ATOM 1871 C C . GLU A 1 254 ? -18.949 7.495 21.612 1.00 97.38 254 GLU A C 1
ATOM 1873 O O . GLU A 1 254 ? -20.159 7.445 21.877 1.00 97.38 254 GLU A O 1
ATOM 1878 N N . ALA A 1 255 ? -18.480 8.310 20.658 1.00 97.56 255 ALA A N 1
ATOM 1879 C CA . ALA A 1 255 ? -19.348 9.160 19.844 1.00 97.56 255 ALA A CA 1
ATOM 1880 C C . ALA A 1 255 ? -20.332 8.327 19.007 1.00 97.56 255 ALA A C 1
ATOM 1882 O O . ALA A 1 255 ? -21.516 8.678 18.910 1.00 97.56 255 ALA A O 1
ATOM 1883 N N . ARG A 1 256 ? -19.871 7.196 18.456 1.00 96.38 256 ARG A N 1
ATOM 1884 C CA . ARG A 1 256 ? -20.707 6.261 17.699 1.00 96.38 256 ARG A CA 1
ATOM 1885 C C . ARG A 1 256 ? -21.749 5.581 18.570 1.00 96.38 256 ARG A C 1
ATOM 1887 O O . ARG A 1 256 ? -22.901 5.486 18.153 1.00 96.38 256 ARG A O 1
ATOM 1894 N N . ALA A 1 257 ? -21.373 5.140 19.766 1.00 96.31 257 ALA A N 1
ATOM 1895 C CA . ALA A 1 257 ? -22.305 4.541 20.717 1.00 96.31 257 ALA A CA 1
ATOM 1896 C C . ALA A 1 257 ? -23.421 5.520 21.125 1.00 96.31 257 ALA A C 1
ATOM 1898 O O . ALA A 1 257 ? -24.561 5.109 21.322 1.00 96.31 257 ALA A O 1
ATOM 1899 N N . THR A 1 258 ? -23.105 6.816 21.202 1.00 94.94 258 THR A N 1
ATOM 1900 C CA . THR A 1 258 ? -24.054 7.865 21.610 1.00 94.94 258 THR A CA 1
ATOM 1901 C C . THR A 1 258 ? -24.958 8.339 20.471 1.00 94.94 258 THR A C 1
ATOM 1903 O O . THR A 1 258 ? -26.134 8.615 20.689 1.00 94.94 258 THR A O 1
ATOM 1906 N N . SER A 1 259 ? -24.415 8.485 19.259 1.00 92.25 259 SER A N 1
ATOM 1907 C CA . SER A 1 259 ? -25.074 9.232 18.173 1.00 92.25 259 SER A CA 1
ATOM 1908 C C . SER A 1 259 ? -25.027 8.551 16.801 1.00 92.25 259 SER A C 1
ATOM 1910 O O . SER A 1 259 ? -25.438 9.138 15.800 1.00 92.25 259 SER A O 1
ATOM 1912 N N . GLY A 1 260 ? -24.547 7.307 16.731 1.00 94.06 260 GLY A N 1
ATOM 1913 C CA . GLY A 1 260 ? -24.293 6.614 15.471 1.00 94.06 260 GLY A CA 1
ATOM 1914 C C . GLY A 1 260 ? -23.119 7.220 14.692 1.00 94.06 260 GLY A C 1
ATOM 1915 O O . GLY A 1 260 ? -22.272 7.922 15.238 1.00 94.06 260 GLY A O 1
ATOM 1916 N N . GLN A 1 261 ? -23.046 6.946 13.389 1.00 92.81 261 GLN A N 1
ATOM 1917 C CA . GLN A 1 261 ? -21.954 7.408 12.517 1.00 92.81 261 GLN A CA 1
ATOM 1918 C C . GLN A 1 261 ? -22.140 8.874 12.074 1.00 92.81 261 GLN A C 1
ATOM 1920 O O . GLN A 1 261 ? -22.137 9.188 10.888 1.00 92.81 261 GLN A O 1
ATOM 1925 N N . GLY A 1 262 ? -22.364 9.775 13.034 1.00 92.88 262 GLY A N 1
ATOM 1926 C CA . GLY A 1 262 ? -22.508 11.212 12.798 1.00 92.88 262 GLY A CA 1
ATOM 1927 C C . GLY A 1 262 ? -21.171 11.938 12.603 1.00 92.88 262 GLY A C 1
ATOM 1928 O O . GLY A 1 262 ? -20.096 11.337 12.648 1.00 92.88 262 GLY A O 1
ATOM 1929 N N . SER A 1 263 ? -21.227 13.264 12.440 1.00 94.06 263 SER A N 1
ATOM 1930 C CA . SER A 1 263 ? -20.042 14.102 12.187 1.00 94.06 263 SER A CA 1
ATOM 1931 C C . SER A 1 263 ? -18.953 13.959 13.255 1.00 94.06 263 SER A C 1
ATOM 1933 O O . SER A 1 263 ? -17.774 13.909 12.915 1.00 94.06 263 SER A O 1
ATOM 1935 N N . ALA A 1 264 ? -19.333 13.839 14.532 1.00 95.81 264 ALA A N 1
ATOM 1936 C CA . ALA A 1 264 ? -18.392 13.663 15.636 1.00 95.81 264 ALA A CA 1
ATOM 1937 C C . ALA A 1 264 ? -17.616 12.339 15.531 1.00 95.81 264 ALA A C 1
ATOM 1939 O O . ALA A 1 264 ? -16.399 12.331 15.698 1.00 95.81 264 ALA A O 1
ATOM 1940 N N . TYR A 1 265 ? -18.294 11.234 15.198 1.00 97.19 265 TYR A N 1
ATOM 1941 C CA . TYR A 1 265 ? -17.638 9.944 14.967 1.00 97.19 265 TYR A CA 1
ATOM 1942 C C . TYR A 1 265 ? -16.635 10.035 13.814 1.00 97.19 265 TYR A C 1
ATOM 1944 O O . TYR A 1 265 ? -15.473 9.681 13.993 1.00 97.19 265 TYR A O 1
ATOM 1952 N N . HIS A 1 266 ? -17.054 10.573 12.664 1.00 96.31 266 HIS A N 1
ATOM 1953 C CA . HIS A 1 266 ? -16.181 10.731 11.498 1.00 96.31 266 HIS A CA 1
ATOM 1954 C C . HIS A 1 266 ? -14.972 11.622 11.797 1.00 96.31 266 HIS A C 1
ATOM 1956 O O . HIS A 1 266 ? -13.844 11.277 11.449 1.00 96.31 266 HIS A O 1
ATOM 1962 N N . GLN A 1 267 ? -15.177 12.735 12.508 1.00 96.75 267 GLN A N 1
ATOM 1963 C CA . GLN A 1 267 ? -14.091 13.613 12.926 1.00 96.75 267 GLN A CA 1
ATOM 1964 C C . GLN A 1 267 ? -13.060 12.859 13.775 1.00 96.75 267 GLN A C 1
ATOM 1966 O O . GLN A 1 267 ? -11.868 12.912 13.467 1.00 96.75 267 GLN A O 1
ATOM 1971 N N . TRP A 1 268 ? -13.493 12.145 14.818 1.00 98.12 268 TRP A N 1
ATOM 1972 C CA . TRP A 1 268 ? -12.580 11.419 15.702 1.00 98.12 268 TRP A CA 1
ATOM 1973 C C . TRP A 1 268 ? -11.898 10.239 15.010 1.00 98.12 268 TRP A C 1
ATOM 1975 O O . TRP A 1 268 ? -10.676 10.119 15.103 1.00 98.12 268 TRP A O 1
ATOM 1985 N N . ALA A 1 269 ? -12.643 9.432 14.252 1.00 97.06 269 ALA A N 1
ATOM 1986 C CA . ALA A 1 269 ? -12.105 8.293 13.512 1.00 97.06 269 ALA A CA 1
ATOM 1987 C C . ALA A 1 269 ? -11.077 8.737 12.457 1.00 97.06 269 ALA A C 1
ATOM 1989 O O . ALA A 1 269 ? -10.011 8.134 12.318 1.00 97.06 269 ALA A O 1
ATOM 1990 N N . THR A 1 270 ? -11.328 9.852 11.766 1.00 97.62 270 THR A N 1
ATOM 1991 C CA . THR A 1 270 ? -10.370 10.439 10.821 1.00 97.62 270 THR A CA 1
ATOM 1992 C C . THR A 1 270 ? -9.118 10.953 11.532 1.00 97.62 270 THR A C 1
ATOM 1994 O O . THR A 1 270 ? -8.007 10.702 11.066 1.00 97.62 270 THR A O 1
ATOM 1997 N N . GLN A 1 271 ? -9.244 11.613 12.690 1.00 98.12 271 GLN A N 1
ATOM 1998 C CA . GLN A 1 271 ? -8.072 12.025 13.476 1.00 98.12 271 GLN A CA 1
ATOM 1999 C C . GLN A 1 271 ? -7.272 10.825 14.007 1.00 98.12 271 GLN A C 1
ATOM 2001 O O . GLN A 1 271 ? -6.040 10.873 13.997 1.00 98.12 271 GLN A O 1
ATOM 2006 N N . ALA A 1 272 ? -7.939 9.742 14.414 1.00 98.06 272 ALA A N 1
ATOM 2007 C CA . ALA A 1 272 ? -7.289 8.491 14.794 1.00 98.06 272 ALA A CA 1
ATOM 2008 C C . ALA A 1 272 ? -6.499 7.899 13.617 1.00 98.06 272 ALA A C 1
ATOM 2010 O O . ALA A 1 272 ? -5.300 7.644 13.742 1.00 98.06 272 ALA A O 1
ATOM 2011 N N . ALA A 1 273 ? -7.124 7.787 12.440 1.00 97.56 273 ALA A N 1
ATOM 2012 C CA . ALA A 1 273 ? -6.473 7.317 11.218 1.00 97.56 273 ALA A CA 1
ATOM 2013 C C . ALA A 1 273 ? -5.257 8.173 10.828 1.00 97.56 273 ALA A C 1
ATOM 2015 O O . ALA A 1 273 ? -4.234 7.630 10.416 1.00 97.56 273 ALA A O 1
ATOM 2016 N N . ILE A 1 274 ? -5.319 9.495 11.027 1.00 97.81 274 ILE A N 1
ATOM 2017 C CA . ILE A 1 274 ? -4.176 10.396 10.823 1.00 97.81 274 ILE A CA 1
ATOM 2018 C C . ILE A 1 274 ? -3.025 10.056 11.775 1.00 97.81 274 ILE A C 1
ATOM 2020 O O . ILE A 1 274 ? -1.877 10.058 11.338 1.00 97.81 274 ILE A O 1
ATOM 2024 N N . GLN A 1 275 ? -3.293 9.753 13.049 1.00 98.06 275 GLN A N 1
ATOM 2025 C CA . GLN A 1 275 ? -2.239 9.348 13.987 1.00 98.06 275 GLN A CA 1
ATOM 2026 C C . GLN A 1 275 ? -1.623 7.996 13.607 1.00 98.06 275 GLN A C 1
ATOM 2028 O O . GLN A 1 275 ? -0.400 7.873 13.590 1.00 98.06 275 GLN A O 1
ATOM 2033 N N . PHE A 1 276 ? -2.429 7.010 13.208 1.00 97.56 276 PHE A N 1
ATOM 2034 C CA . PHE A 1 276 ? -1.897 5.748 12.680 1.00 97.56 276 PHE A CA 1
ATOM 2035 C C . PHE A 1 276 ? -1.103 5.956 11.382 1.00 97.56 276 PHE A C 1
ATOM 2037 O O . PHE A 1 276 ? -0.048 5.357 11.201 1.00 97.56 276 PHE A O 1
ATOM 2044 N N . GLY A 1 277 ? -1.529 6.882 10.519 1.00 96.31 277 GLY A N 1
ATOM 2045 C CA . GLY A 1 277 ? -0.752 7.315 9.360 1.00 96.31 277 GLY A CA 1
ATOM 2046 C C . GLY A 1 277 ? 0.572 7.981 9.750 1.00 96.31 277 GLY A C 1
ATOM 2047 O O . GLY A 1 277 ? 1.592 7.733 9.120 1.00 96.31 277 GLY A O 1
ATOM 2048 N N . MET A 1 278 ? 0.606 8.787 10.813 1.00 96.75 278 MET A N 1
ATOM 2049 C CA . MET A 1 278 ? 1.854 9.356 11.336 1.00 96.75 278 MET A CA 1
ATOM 2050 C C . MET A 1 278 ? 2.791 8.273 11.884 1.00 96.75 278 MET A C 1
ATOM 2052 O O . MET A 1 278 ? 3.991 8.335 11.616 1.00 96.75 278 MET A O 1
ATOM 2056 N N . HIS A 1 279 ? 2.258 7.264 12.581 1.00 96.31 279 HIS A N 1
ATOM 2057 C CA . HIS A 1 279 ? 3.026 6.084 12.982 1.00 96.31 279 HIS A CA 1
ATOM 2058 C C . HIS A 1 279 ? 3.646 5.393 11.757 1.00 96.31 279 HIS A C 1
ATOM 2060 O O . HIS A 1 279 ? 4.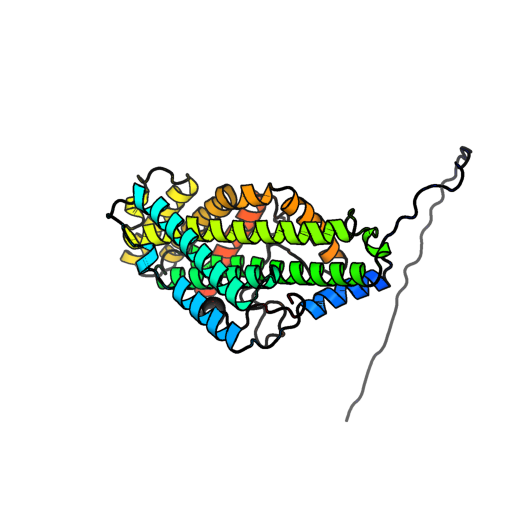856 5.173 11.702 1.00 96.31 279 HIS A O 1
ATOM 2066 N N . GLU A 1 280 ? 2.824 5.112 10.744 1.00 95.38 280 GLU A N 1
ATOM 2067 C CA . GLU A 1 280 ? 3.243 4.484 9.491 1.00 95.38 280 GLU A CA 1
ATOM 2068 C C . GLU A 1 280 ? 4.391 5.253 8.818 1.00 95.38 280 GLU A C 1
ATOM 2070 O O . GLU A 1 280 ? 5.434 4.677 8.496 1.00 95.38 280 GLU A O 1
ATOM 2075 N N . GLN A 1 281 ? 4.231 6.569 8.639 1.00 95.06 281 GLN A N 1
ATOM 2076 C CA . GLN A 1 281 ? 5.216 7.390 7.932 1.00 95.06 281 GLN A CA 1
ATOM 2077 C C . GLN A 1 281 ? 6.545 7.521 8.685 1.00 95.06 281 GLN A C 1
ATOM 2079 O O . GLN A 1 281 ? 7.593 7.590 8.033 1.00 95.06 281 GLN A O 1
ATOM 2084 N N . THR A 1 282 ? 6.500 7.557 10.019 1.00 95.69 282 THR A N 1
ATOM 2085 C CA . THR A 1 282 ? 7.664 7.810 10.882 1.00 95.69 282 THR A CA 1
ATOM 2086 C C . THR A 1 282 ? 8.439 6.541 11.215 1.00 95.69 282 THR A C 1
ATOM 2088 O O . THR A 1 282 ? 9.661 6.543 11.118 1.00 95.69 282 THR A O 1
ATOM 2091 N N . TYR A 1 283 ? 7.761 5.456 11.594 1.00 94.44 283 TYR A N 1
ATOM 2092 C CA . TYR A 1 283 ? 8.430 4.270 12.146 1.00 94.44 283 TYR A CA 1
ATOM 2093 C C . TYR A 1 283 ? 8.586 3.136 11.137 1.00 94.44 283 TYR A C 1
ATOM 2095 O O . TYR A 1 283 ? 9.510 2.338 11.266 1.00 94.44 283 TYR A O 1
ATOM 2103 N N . LEU A 1 284 ? 7.710 3.065 10.130 1.00 92.88 284 LEU A N 1
ATOM 2104 C CA . LEU A 1 284 ? 7.693 1.950 9.179 1.00 92.88 284 LEU A CA 1
ATOM 2105 C C . LEU A 1 284 ? 8.282 2.350 7.829 1.00 92.88 284 LEU A C 1
ATOM 2107 O O . LEU A 1 284 ? 9.132 1.649 7.281 1.00 92.88 284 LEU A O 1
ATOM 2111 N N . LEU A 1 285 ? 7.857 3.496 7.296 1.00 92.81 285 LEU A N 1
ATOM 2112 C CA . LEU A 1 285 ? 8.264 3.930 5.962 1.00 92.81 285 LEU A CA 1
ATOM 2113 C C . LEU A 1 285 ? 9.546 4.760 5.957 1.00 92.81 285 LEU A C 1
ATOM 2115 O O . LEU A 1 285 ? 10.282 4.693 4.975 1.00 92.81 285 LEU A O 1
ATOM 2119 N N . GLN A 1 286 ? 9.855 5.517 7.014 1.00 92.56 286 GLN A N 1
ATOM 2120 C CA . GLN A 1 286 ? 11.094 6.303 7.053 1.00 92.56 286 GLN A CA 1
ATOM 2121 C C . GLN A 1 286 ? 12.356 5.436 6.864 1.00 92.56 286 GLN A C 1
ATOM 2123 O O . GLN A 1 286 ? 13.157 5.794 6.002 1.00 92.56 286 GLN A O 1
ATOM 2128 N N . PRO A 1 287 ? 12.510 4.263 7.520 1.00 92.00 287 PRO A N 1
ATOM 2129 C CA . PRO A 1 287 ? 13.655 3.383 7.268 1.00 92.00 287 PRO A CA 1
ATOM 2130 C C . PRO A 1 287 ? 13.792 2.951 5.802 1.00 92.00 287 PRO A C 1
ATOM 2132 O O . PRO A 1 287 ? 14.902 2.866 5.285 1.00 92.00 287 PRO A O 1
ATOM 2135 N N . MET A 1 288 ? 12.672 2.714 5.107 1.00 91.81 288 MET A N 1
ATOM 2136 C CA . MET A 1 288 ? 12.667 2.418 3.670 1.00 91.81 288 MET A CA 1
ATOM 2137 C C . MET A 1 288 ? 13.114 3.640 2.855 1.00 91.81 288 MET A C 1
ATOM 2139 O O . MET A 1 288 ? 13.977 3.513 1.990 1.00 91.81 288 MET A O 1
ATOM 2143 N N . TRP A 1 289 ? 12.573 4.828 3.143 1.00 89.25 289 TRP A N 1
ATOM 2144 C CA . TRP A 1 289 ? 12.958 6.079 2.475 1.00 89.25 289 TRP A CA 1
ATOM 2145 C C . TRP A 1 289 ? 14.409 6.482 2.727 1.00 89.25 289 TRP A C 1
ATOM 2147 O O . TRP A 1 289 ? 14.988 7.212 1.921 1.00 89.25 289 TRP A O 1
ATOM 2157 N N . ASP A 1 290 ? 15.013 5.994 3.808 1.00 90.19 290 ASP A N 1
ATOM 2158 C CA . ASP A 1 290 ? 16.413 6.247 4.107 1.00 90.19 290 ASP A CA 1
ATOM 2159 C C . ASP A 1 290 ? 17.396 5.397 3.307 1.00 90.19 290 ASP A C 1
ATOM 2161 O O . ASP A 1 290 ? 18.560 5.804 3.181 1.00 90.19 290 ASP A O 1
ATOM 2165 N N . LYS A 1 291 ? 16.930 4.300 2.693 1.00 90.75 291 LYS A N 1
ATOM 2166 C CA . LYS A 1 291 ? 17.750 3.433 1.843 1.00 90.75 291 LYS A CA 1
ATOM 2167 C C . LYS A 1 291 ? 18.271 4.201 0.611 1.00 90.75 291 LYS A C 1
ATOM 2169 O O . LYS A 1 291 ? 17.507 4.922 -0.042 1.00 90.75 291 LYS A O 1
ATOM 2174 N N . PRO A 1 292 ? 19.554 4.025 0.230 1.00 89.12 292 PRO A N 1
ATOM 2175 C CA . PRO A 1 292 ? 20.143 4.715 -0.921 1.00 89.12 292 PRO A CA 1
ATOM 2176 C C . PRO A 1 292 ? 19.385 4.499 -2.237 1.00 89.12 292 PRO A C 1
ATOM 2178 O O . PRO A 1 292 ? 19.201 5.453 -2.994 1.00 89.12 292 PRO A O 1
ATOM 2181 N N . ALA A 1 293 ? 18.897 3.278 -2.486 1.00 88.94 293 ALA A N 1
ATOM 2182 C CA . ALA A 1 293 ? 18.166 2.945 -3.706 1.00 88.94 293 ALA A CA 1
ATOM 2183 C C . ALA A 1 293 ? 16.861 3.750 -3.840 1.00 88.94 293 ALA A C 1
ATOM 2185 O O . ALA A 1 293 ? 16.569 4.309 -4.896 1.00 88.94 293 ALA A O 1
ATOM 2186 N N . ILE A 1 294 ? 16.103 3.906 -2.752 1.00 88.56 294 ILE A N 1
ATOM 2187 C CA . ILE A 1 294 ? 14.867 4.700 -2.755 1.00 88.56 294 ILE A CA 1
ATOM 2188 C C . ILE A 1 294 ? 15.159 6.191 -2.983 1.00 88.56 294 ILE A C 1
ATOM 2190 O O . ILE A 1 294 ? 14.471 6.844 -3.773 1.00 88.56 294 ILE A O 1
ATOM 2194 N N . LYS A 1 295 ? 16.220 6.731 -2.370 1.00 84.06 295 LYS A N 1
ATOM 2195 C CA . LYS A 1 295 ? 16.650 8.124 -2.594 1.00 84.06 295 LYS A CA 1
ATOM 2196 C C . LYS A 1 295 ? 17.063 8.370 -4.048 1.00 84.06 295 LYS A C 1
ATOM 2198 O O . LYS A 1 295 ? 16.643 9.360 -4.644 1.00 84.06 295 LYS A O 1
ATOM 2203 N N . ALA A 1 296 ? 17.833 7.463 -4.646 1.00 85.06 296 ALA A N 1
ATOM 2204 C CA . ALA A 1 296 ? 18.232 7.568 -6.049 1.00 85.06 296 ALA A CA 1
ATOM 2205 C C . ALA A 1 296 ? 17.044 7.373 -7.013 1.00 85.06 296 ALA A C 1
ATOM 2207 O O . ALA A 1 296 ? 16.963 8.051 -8.040 1.00 85.06 296 ALA A O 1
ATOM 2208 N N . MET A 1 297 ? 16.060 6.539 -6.658 1.00 87.56 297 MET A N 1
ATOM 2209 C CA . MET A 1 297 ? 14.825 6.381 -7.434 1.00 87.56 297 MET A CA 1
ATOM 2210 C C . MET A 1 297 ? 14.044 7.702 -7.555 1.00 87.56 297 MET A C 1
ATOM 2212 O O . MET A 1 297 ? 13.428 7.955 -8.590 1.00 87.56 297 MET A O 1
ATOM 2216 N N . ALA A 1 298 ? 14.115 8.596 -6.561 1.00 81.81 298 ALA A N 1
ATOM 2217 C CA . ALA A 1 298 ? 13.494 9.921 -6.646 1.00 81.81 298 ALA A CA 1
ATOM 2218 C C . ALA A 1 298 ? 14.101 10.796 -7.765 1.00 81.81 298 ALA A C 1
ATOM 2220 O O . ALA A 1 298 ? 13.379 11.540 -8.430 1.00 81.81 298 ALA A O 1
ATOM 2221 N N . GLN A 1 299 ? 15.406 10.677 -8.033 1.00 85.00 299 GLN A N 1
ATOM 2222 C CA . GLN A 1 299 ? 16.059 11.390 -9.139 1.00 85.00 299 GLN A CA 1
ATOM 2223 C C . GLN A 1 299 ? 15.578 10.866 -10.497 1.00 85.00 299 GLN A C 1
ATOM 2225 O O . GLN A 1 299 ? 15.245 11.650 -11.390 1.00 85.00 299 GLN A O 1
ATOM 2230 N N . LEU A 1 300 ? 15.475 9.542 -10.633 1.00 87.94 300 LEU A N 1
ATOM 2231 C CA . LEU A 1 300 ? 14.945 8.895 -11.833 1.00 87.94 300 LEU A CA 1
ATOM 2232 C C . LEU A 1 300 ? 13.462 9.232 -12.056 1.00 87.94 300 LEU A C 1
ATOM 2234 O O . LEU A 1 300 ? 13.038 9.471 -13.189 1.00 87.94 300 LEU A O 1
ATOM 2238 N N . ASN A 1 301 ? 12.685 9.332 -10.976 1.00 87.44 301 ASN A N 1
ATOM 2239 C CA . ASN A 1 301 ? 11.304 9.799 -11.013 1.00 87.44 301 ASN A CA 1
ATOM 2240 C C . ASN A 1 301 ? 11.201 11.234 -11.549 1.00 87.44 301 ASN A C 1
ATOM 2242 O O . ASN A 1 301 ? 10.425 11.487 -12.469 1.00 87.44 301 ASN A O 1
ATOM 2246 N N . ASN A 1 302 ? 12.020 12.157 -11.035 1.00 85.44 302 ASN A N 1
ATOM 2247 C CA . ASN A 1 302 ? 12.047 13.544 -11.508 1.00 85.44 302 ASN A CA 1
ATOM 2248 C C . ASN A 1 302 ? 12.430 13.630 -12.988 1.00 85.44 302 ASN A C 1
ATOM 2250 O O . ASN A 1 302 ? 11.795 14.354 -13.752 1.00 85.44 302 ASN A O 1
ATOM 2254 N N . TRP A 1 303 ? 13.422 12.848 -13.420 1.00 88.56 303 TRP A N 1
ATOM 2255 C CA . TRP A 1 303 ? 13.784 12.764 -14.833 1.00 88.56 303 TRP A CA 1
ATOM 2256 C C . TRP A 1 303 ? 12.617 12.255 -15.692 1.00 88.56 303 TRP A C 1
ATOM 2258 O O . TRP A 1 303 ? 12.330 12.834 -16.741 1.00 88.56 303 TRP A O 1
ATOM 2268 N N . THR A 1 304 ? 11.904 11.222 -15.239 1.00 87.94 304 THR A N 1
ATOM 2269 C CA . THR A 1 304 ? 10.755 10.656 -15.965 1.00 87.94 304 THR A CA 1
ATOM 2270 C C . THR A 1 304 ? 9.599 11.657 -16.053 1.00 87.94 304 THR A C 1
ATOM 2272 O O . THR A 1 304 ? 9.028 11.835 -17.129 1.00 87.94 304 THR A O 1
ATOM 2275 N N . LEU A 1 305 ? 9.294 12.376 -14.967 1.00 86.44 305 LEU A N 1
ATOM 2276 C CA . LEU A 1 305 ? 8.266 13.422 -14.944 1.00 86.44 305 LEU A CA 1
ATOM 2277 C C . LEU A 1 305 ? 8.579 14.543 -15.941 1.00 86.44 305 LEU A C 1
ATOM 2279 O O . LEU A 1 305 ? 7.735 14.866 -16.777 1.00 86.44 305 LEU A O 1
ATOM 2283 N N . SER A 1 306 ? 9.802 15.079 -15.910 1.00 86.69 306 SER A N 1
ATOM 2284 C CA . SER A 1 306 ? 10.223 16.168 -16.800 1.00 86.69 306 SER A CA 1
ATOM 2285 C C . SER A 1 306 ? 10.161 15.780 -18.279 1.00 86.69 306 SER A C 1
ATOM 2287 O O . SER A 1 306 ? 9.789 16.595 -19.118 1.00 86.69 306 SER A O 1
ATOM 2289 N N . ASN A 1 307 ? 10.483 14.527 -18.612 1.00 88.06 307 ASN A N 1
ATOM 2290 C CA . ASN A 1 307 ? 10.507 14.050 -19.999 1.00 88.06 307 ASN A CA 1
ATOM 2291 C C . ASN A 1 307 ? 9.162 13.487 -20.490 1.00 88.06 307 ASN A C 1
ATOM 2293 O O . ASN A 1 307 ? 9.010 13.218 -21.679 1.00 88.06 307 ASN A O 1
ATOM 2297 N N . SER A 1 308 ? 8.176 13.316 -19.606 1.00 85.00 308 SER A N 1
ATOM 2298 C CA . SER A 1 308 ? 6.855 12.768 -19.945 1.00 85.00 308 SER A CA 1
ATOM 2299 C C . SER A 1 308 ? 5.734 13.805 -19.923 1.00 85.00 308 SER A C 1
ATOM 2301 O O . SER A 1 308 ? 4.563 13.421 -19.916 1.00 85.00 308 SER A O 1
ATOM 2303 N N . LEU A 1 309 ? 6.066 15.102 -19.893 1.00 83.50 309 LEU A N 1
ATOM 2304 C CA . LEU A 1 309 ? 5.097 16.176 -19.636 1.00 83.50 309 LEU A CA 1
ATOM 2305 C C . LEU A 1 309 ? 4.261 15.866 -18.394 1.00 83.50 309 LEU A C 1
ATOM 2307 O O . LEU A 1 309 ? 3.041 16.003 -18.403 1.00 83.50 309 LEU A O 1
ATOM 2311 N N . GLU A 1 310 ? 4.927 15.362 -17.354 1.00 78.25 310 GLU A N 1
ATOM 2312 C CA . GLU A 1 310 ? 4.317 15.061 -16.065 1.00 78.25 310 GLU A CA 1
ATOM 2313 C C . GLU A 1 310 ? 3.296 13.910 -16.066 1.00 78.25 310 GLU A C 1
ATOM 2315 O O . GLU A 1 310 ? 2.648 13.656 -15.050 1.00 78.25 310 GLU A O 1
ATOM 2320 N N . THR A 1 311 ? 3.175 13.176 -17.179 1.00 76.81 311 THR A N 1
ATOM 2321 C CA . THR A 1 311 ? 2.201 12.081 -17.327 1.00 76.81 311 THR A CA 1
ATOM 2322 C C . THR A 1 311 ? 2.685 10.745 -16.763 1.00 76.81 311 THR A C 1
ATOM 2324 O O . THR A 1 311 ? 1.865 9.867 -16.496 1.00 76.81 311 THR A O 1
ATOM 2327 N N . LEU A 1 312 ? 3.998 10.578 -16.562 1.00 80.38 312 LEU A N 1
ATOM 2328 C CA . LEU A 1 312 ? 4.620 9.360 -16.041 1.00 80.38 312 LEU A CA 1
ATOM 2329 C C . LEU A 1 312 ? 5.511 9.705 -14.838 1.00 80.38 312 LEU A C 1
ATOM 2331 O O . LEU A 1 312 ? 6.581 10.290 -14.995 1.00 80.38 312 LEU A O 1
ATOM 2335 N N . GLY A 1 313 ? 5.069 9.340 -13.632 1.00 77.81 313 GLY A N 1
ATOM 2336 C CA . GLY A 1 313 ? 5.859 9.451 -12.402 1.00 77.81 313 GLY A CA 1
ATOM 2337 C C . GLY A 1 313 ? 5.028 9.603 -11.123 1.00 77.81 313 GLY A C 1
ATOM 2338 O O . GLY A 1 313 ? 3.798 9.633 -11.148 1.00 77.81 313 GLY A O 1
ATOM 2339 N N . MET A 1 314 ? 5.729 9.684 -9.995 1.00 78.19 314 MET A N 1
ATOM 2340 C CA . MET A 1 314 ? 5.218 9.788 -8.626 1.00 78.19 314 MET A CA 1
ATOM 2341 C C . MET A 1 314 ? 5.109 11.253 -8.199 1.00 78.19 314 MET A C 1
ATOM 2343 O O . MET A 1 314 ? 6.095 11.983 -8.291 1.00 78.19 314 MET A O 1
ATOM 2347 N N . ARG A 1 315 ? 3.938 11.671 -7.697 1.00 73.75 315 ARG A N 1
ATOM 2348 C CA . ARG A 1 315 ? 3.659 13.059 -7.263 1.00 73.75 315 ARG A CA 1
ATOM 2349 C C . ARG A 1 315 ? 3.154 13.204 -5.827 1.00 73.75 315 ARG A C 1
ATOM 2351 O O . ARG A 1 315 ? 2.937 14.319 -5.378 1.00 73.75 315 ARG A O 1
ATOM 2358 N N . GLY A 1 316 ? 2.932 12.096 -5.121 1.00 78.75 316 GLY A N 1
ATOM 2359 C CA . GLY A 1 316 ? 2.247 12.115 -3.822 1.00 78.75 316 GLY A CA 1
ATOM 2360 C C . GLY A 1 316 ? 0.729 12.304 -3.911 1.00 78.75 316 GLY A C 1
ATOM 2361 O O . GLY A 1 316 ? 0.059 12.285 -2.885 1.00 78.75 316 GLY A O 1
ATOM 2362 N N . ASP A 1 317 ? 0.182 12.450 -5.120 1.00 88.06 317 ASP A N 1
ATOM 2363 C CA . ASP A 1 317 ? -1.257 12.389 -5.371 1.00 88.06 317 ASP A CA 1
ATOM 2364 C C . ASP A 1 317 ? -1.802 10.984 -5.082 1.00 88.06 317 ASP A C 1
ATOM 2366 O O . ASP A 1 317 ? -1.099 9.991 -5.279 1.00 88.06 317 ASP A O 1
ATOM 2370 N N . ILE A 1 318 ? -3.069 10.904 -4.671 1.00 90.00 318 ILE A N 1
ATOM 2371 C CA . ILE A 1 318 ? -3.766 9.643 -4.405 1.00 90.00 318 ILE A CA 1
ATOM 2372 C C . ILE A 1 318 ? -4.898 9.472 -5.416 1.00 90.00 318 ILE A C 1
ATOM 2374 O O . ILE A 1 318 ? -5.888 10.209 -5.392 1.00 90.00 318 ILE A O 1
ATOM 2378 N N . PHE A 1 319 ? -4.767 8.485 -6.299 1.00 90.06 319 PHE A N 1
ATOM 2379 C CA . PHE A 1 319 ? -5.827 8.063 -7.204 1.00 90.06 319 PHE A CA 1
ATOM 2380 C C . PHE A 1 319 ? -6.837 7.149 -6.506 1.00 90.06 319 PHE A C 1
ATOM 2382 O O . PHE A 1 319 ? -6.496 6.087 -5.979 1.00 90.06 319 PHE A O 1
ATOM 2389 N N . ILE A 1 320 ? -8.112 7.524 -6.585 1.00 90.31 320 ILE A N 1
ATOM 2390 C CA . ILE A 1 320 ? -9.230 6.720 -6.099 1.00 90.31 320 ILE A CA 1
ATOM 2391 C C . ILE A 1 320 ? -9.808 5.924 -7.271 1.00 90.31 320 ILE A C 1
ATOM 2393 O O . ILE A 1 320 ? -10.692 6.369 -8.002 1.00 90.31 320 ILE A O 1
ATOM 2397 N N . GLY A 1 321 ? -9.264 4.728 -7.469 1.00 89.25 321 GLY A N 1
ATOM 2398 C CA . GLY A 1 321 ? -9.664 3.799 -8.520 1.00 89.25 321 GLY A CA 1
ATOM 2399 C C . GLY A 1 321 ? -8.760 2.568 -8.558 1.00 89.25 321 GLY A C 1
ATOM 2400 O O . GLY A 1 321 ? -7.805 2.466 -7.790 1.00 89.25 321 GLY A O 1
ATOM 2401 N N . ALA A 1 322 ? -9.037 1.632 -9.473 1.00 87.88 322 ALA A N 1
ATOM 2402 C CA . ALA A 1 322 ? -8.259 0.394 -9.583 1.00 87.88 322 ALA A CA 1
ATOM 2403 C C . ALA A 1 322 ? -6.985 0.544 -10.435 1.00 87.88 322 ALA A C 1
ATOM 2405 O O . ALA A 1 322 ? -5.932 0.024 -10.068 1.00 87.88 322 ALA A O 1
ATOM 2406 N N . ASN A 1 323 ? -7.056 1.280 -11.550 1.00 85.94 323 ASN A N 1
ATOM 2407 C CA . ASN A 1 323 ? -5.922 1.485 -12.456 1.00 85.94 323 ASN A CA 1
ATOM 2408 C C . ASN A 1 323 ? -5.914 2.894 -13.064 1.00 85.94 323 ASN A C 1
ATOM 2410 O O . ASN A 1 323 ? -6.772 3.207 -13.874 1.00 85.94 323 ASN A O 1
ATOM 2414 N N . LYS A 1 324 ? -4.922 3.727 -12.747 1.00 82.81 324 LYS A N 1
ATOM 2415 C CA . LYS A 1 324 ? -4.839 5.110 -13.249 1.00 82.81 324 LYS A CA 1
ATOM 2416 C C . LYS A 1 324 ? -4.469 5.244 -14.734 1.00 82.81 324 LYS A C 1
ATOM 2418 O O . LYS A 1 324 ? -4.585 6.329 -15.290 1.00 82.81 324 LYS A O 1
ATOM 2423 N N . PHE A 1 325 ? -4.045 4.157 -15.384 1.00 78.81 325 PHE A N 1
ATOM 2424 C CA . PHE A 1 325 ? -3.594 4.136 -16.783 1.00 78.81 325 PHE A CA 1
ATOM 2425 C C . PHE A 1 325 ? -4.623 3.561 -17.767 1.00 78.81 325 PHE A C 1
ATOM 2427 O O . PHE A 1 325 ? -4.346 3.495 -18.963 1.00 78.81 325 PHE A O 1
ATOM 2434 N N . GLN A 1 326 ? -5.803 3.134 -17.306 1.00 73.81 326 GLN A N 1
ATOM 2435 C CA . GLN A 1 326 ? -6.896 2.791 -18.218 1.00 73.81 326 GLN A CA 1
ATOM 2436 C C . GLN A 1 326 ? -7.746 4.024 -18.560 1.00 73.81 326 GLN A C 1
ATOM 2438 O O . GLN A 1 326 ? -7.936 4.889 -17.703 1.00 73.81 326 GLN A O 1
ATOM 2443 N N . PRO A 1 327 ? -8.313 4.097 -19.776 1.00 54.78 327 PRO A N 1
ATOM 2444 C CA . PRO A 1 327 ? -9.386 5.038 -20.074 1.00 54.78 327 PRO A CA 1
ATOM 2445 C C . PRO A 1 327 ? -10.612 4.666 -19.227 1.00 54.78 327 PRO A C 1
ATOM 2447 O O . PRO A 1 327 ? -11.150 3.568 -19.372 1.00 54.78 327 PRO A O 1
ATOM 2450 N N . TYR A 1 328 ? -11.037 5.547 -18.320 1.00 57.12 328 TYR A N 1
ATOM 2451 C CA . TYR A 1 328 ? -12.267 5.357 -17.544 1.00 57.12 328 TYR A CA 1
ATOM 2452 C C . TYR A 1 328 ? -13.427 6.121 -18.182 1.00 57.12 328 TYR A C 1
ATOM 2454 O O . TYR A 1 328 ? -13.257 7.215 -18.708 1.00 57.12 328 TYR A O 1
ATOM 2462 N N . LEU A 1 329 ? -14.627 5.552 -18.065 1.00 52.31 329 LEU A N 1
ATOM 2463 C CA . LEU A 1 329 ? -15.901 6.228 -18.345 1.00 52.31 329 LEU A CA 1
ATOM 2464 C C . LEU A 1 329 ? -16.406 7.053 -17.137 1.00 52.31 329 LEU A C 1
ATOM 2466 O O . LEU A 1 329 ? -17.528 7.546 -17.158 1.00 52.31 329 LEU A O 1
ATOM 2470 N N . ALA A 1 330 ? -15.605 7.175 -16.073 1.00 53.66 330 ALA A N 1
ATOM 2471 C CA . ALA A 1 330 ? -15.961 7.781 -14.788 1.00 53.66 330 ALA A CA 1
ATOM 2472 C C . ALA A 1 330 ? -14.979 8.914 -14.425 1.00 53.66 330 ALA A C 1
ATOM 2474 O O . ALA A 1 330 ? -13.842 8.895 -14.907 1.00 53.66 330 ALA A O 1
ATOM 2475 N N . PRO A 1 331 ? -15.378 9.898 -13.592 1.00 55.59 331 PRO A N 1
ATOM 2476 C CA . PRO A 1 331 ? -14.502 11.005 -13.225 1.00 55.59 331 PRO A CA 1
ATOM 2477 C C . PRO A 1 331 ? -13.256 10.500 -12.489 1.00 55.59 331 PRO A C 1
ATOM 2479 O O . PRO A 1 331 ? -13.347 9.704 -11.555 1.00 55.59 331 PRO A O 1
ATOM 2482 N N . TYR A 1 332 ? -12.085 10.988 -12.901 1.00 65.50 332 TYR A N 1
ATOM 2483 C CA . TYR A 1 332 ? -10.839 10.773 -12.174 1.00 65.50 332 TYR A CA 1
ATOM 2484 C C . TYR A 1 332 ? -10.934 11.449 -10.805 1.00 65.50 332 TYR A C 1
ATOM 2486 O O . TYR A 1 332 ? -10.838 12.671 -10.698 1.00 65.50 332 TYR A O 1
ATOM 2494 N N . LEU A 1 333 ? -11.109 10.652 -9.754 1.00 85.75 333 LEU A N 1
ATOM 2495 C CA . LEU A 1 333 ? -11.011 11.129 -8.383 1.00 85.75 333 LEU A CA 1
ATOM 2496 C C . LEU A 1 333 ? -9.543 11.070 -7.965 1.00 85.75 333 LEU A C 1
ATOM 2498 O O . LEU A 1 333 ? -8.988 10.002 -7.712 1.00 85.75 333 LEU A O 1
ATOM 2502 N N . ILE A 1 334 ? -8.900 12.234 -7.957 1.00 89.19 334 ILE A N 1
ATOM 2503 C CA . ILE A 1 334 ? -7.506 12.395 -7.545 1.00 89.19 334 ILE A CA 1
ATOM 2504 C C . ILE A 1 334 ? -7.483 13.348 -6.360 1.00 89.19 334 ILE A C 1
ATOM 2506 O O . ILE A 1 334 ? -7.879 14.508 -6.485 1.00 89.19 334 ILE A O 1
ATOM 2510 N N . ILE A 1 335 ? -6.991 12.869 -5.223 1.00 91.50 335 ILE A N 1
ATOM 2511 C CA . ILE A 1 335 ? -6.655 13.727 -4.090 1.00 91.50 335 ILE A CA 1
ATOM 2512 C C . ILE A 1 335 ? -5.252 14.259 -4.350 1.00 91.50 335 ILE A C 1
ATOM 2514 O O . ILE A 1 335 ? -4.288 13.494 -4.370 1.00 91.50 335 ILE A O 1
ATOM 2518 N N . ARG A 1 336 ? -5.140 15.564 -4.593 1.00 90.62 336 ARG A N 1
ATOM 2519 C CA . ARG A 1 336 ? -3.845 16.197 -4.852 1.00 90.62 336 ARG A CA 1
ATOM 2520 C C . ARG A 1 336 ? -3.025 16.299 -3.575 1.00 90.62 336 ARG A C 1
ATOM 2522 O O . ARG A 1 336 ? -3.583 16.575 -2.511 1.00 90.62 336 ARG A O 1
ATOM 2529 N N . ALA A 1 337 ? -1.713 16.116 -3.689 1.00 89.88 337 ALA A N 1
ATOM 2530 C CA . ALA A 1 337 ? -0.799 16.438 -2.603 1.00 89.88 337 ALA A CA 1
ATOM 2531 C C . ALA A 1 337 ? -0.976 17.916 -2.183 1.00 89.88 337 ALA A C 1
ATOM 2533 O O . ALA A 1 337 ? -1.204 18.776 -3.043 1.00 89.88 337 ALA A O 1
ATOM 2534 N N . PRO A 1 338 ? -0.892 18.239 -0.879 1.00 91.75 338 PRO A N 1
ATOM 2535 C CA . PRO A 1 338 ? -0.925 19.624 -0.423 1.00 91.75 338 PRO A CA 1
ATOM 2536 C C . PRO A 1 338 ? 0.165 20.474 -1.079 1.00 91.75 338 PRO A C 1
ATOM 2538 O O . PRO A 1 338 ? 1.276 20.001 -1.327 1.00 91.75 338 PRO A O 1
ATOM 2541 N N . VAL A 1 339 ? -0.127 21.757 -1.305 1.00 87.50 339 VAL A N 1
ATOM 2542 C CA . VAL A 1 339 ? 0.864 22.712 -1.820 1.00 87.50 339 VAL A CA 1
ATOM 2543 C C . VAL A 1 339 ? 2.085 22.727 -0.896 1.00 87.50 339 VAL A C 1
ATOM 2545 O O . VAL A 1 339 ? 1.952 22.907 0.312 1.00 87.50 339 VAL A O 1
ATOM 2548 N N . GLY A 1 340 ? 3.271 22.525 -1.472 1.00 83.25 340 GLY A N 1
ATOM 2549 C CA . GLY A 1 340 ? 4.540 22.480 -0.741 1.00 83.25 340 GLY A CA 1
ATOM 2550 C C . GLY A 1 340 ? 4.922 21.109 -0.172 1.00 83.25 340 GLY A C 1
ATOM 2551 O O . GLY A 1 340 ? 6.083 20.930 0.176 1.00 83.25 340 GLY A O 1
ATOM 2552 N N . ALA A 1 341 ? 4.015 20.126 -0.138 1.00 86.06 341 ALA A N 1
ATOM 2553 C CA . ALA A 1 341 ? 4.320 18.750 0.266 1.00 86.06 341 ALA A CA 1
ATOM 2554 C C . ALA A 1 341 ? 4.766 17.913 -0.946 1.00 86.06 341 ALA A C 1
ATOM 2556 O O . ALA A 1 341 ? 4.068 17.003 -1.392 1.00 86.06 341 ALA A O 1
ATOM 2557 N N . THR A 1 342 ? 5.909 18.271 -1.533 1.00 75.31 342 THR A N 1
ATOM 2558 C CA . THR A 1 342 ? 6.384 17.692 -2.803 1.00 75.31 342 THR A CA 1
ATOM 2559 C C . THR A 1 342 ? 7.516 16.682 -2.636 1.00 75.31 342 THR A C 1
ATOM 2561 O O . THR A 1 342 ? 7.838 15.964 -3.582 1.00 75.31 342 THR A O 1
ATOM 2564 N N . ASN A 1 343 ? 8.150 16.609 -1.463 1.00 81.62 343 ASN A N 1
ATOM 2565 C CA . ASN A 1 343 ? 9.293 15.736 -1.235 1.00 81.62 343 ASN A CA 1
ATOM 2566 C C . ASN A 1 343 ? 8.872 14.436 -0.537 1.00 81.62 343 ASN A C 1
ATOM 2568 O O . ASN A 1 343 ? 8.809 14.368 0.685 1.00 81.62 343 ASN A O 1
ATOM 2572 N N . LEU A 1 344 ? 8.680 13.357 -1.298 1.00 82.69 344 LEU A N 1
ATOM 2573 C CA . LEU A 1 344 ? 8.318 12.056 -0.722 1.00 82.69 344 LEU A CA 1
ATOM 2574 C C . LEU A 1 344 ? 9.391 11.456 0.203 1.00 82.69 344 LEU A C 1
ATOM 2576 O O . LEU A 1 344 ? 9.056 10.581 0.990 1.00 82.69 344 LEU A O 1
ATOM 2580 N N . ALA A 1 345 ? 10.643 11.925 0.187 1.00 83.81 345 ALA A N 1
ATOM 2581 C CA . ALA A 1 345 ? 11.646 11.507 1.171 1.00 83.81 345 ALA A CA 1
ATOM 2582 C C . ALA A 1 345 ? 11.491 12.225 2.529 1.00 83.81 345 ALA A C 1
ATOM 2584 O O . ALA A 1 345 ? 11.962 11.715 3.545 1.00 83.81 345 ALA A O 1
ATOM 2585 N N . SER A 1 346 ? 10.789 13.364 2.577 1.00 87.94 346 SER A N 1
ATOM 2586 C CA . SER A 1 346 ? 10.478 14.102 3.808 1.00 87.94 346 SER A CA 1
ATOM 2587 C C . SER A 1 346 ? 9.327 13.436 4.561 1.00 87.94 346 SER A C 1
ATOM 2589 O O . SER A 1 346 ? 8.205 13.353 4.058 1.00 87.94 346 SER A O 1
ATOM 2591 N N . VAL A 1 347 ? 9.581 12.991 5.796 1.00 91.56 347 VAL A N 1
ATOM 2592 C CA . VAL A 1 347 ? 8.524 12.453 6.673 1.00 91.56 347 VAL A CA 1
ATOM 2593 C C . VAL A 1 347 ? 7.408 13.474 6.905 1.00 91.56 347 VAL A C 1
ATOM 2595 O O . VAL A 1 347 ? 6.234 13.113 6.883 1.00 91.56 347 VAL A O 1
ATOM 2598 N N . THR A 1 348 ? 7.755 14.756 7.041 1.00 94.50 348 THR A N 1
ATOM 2599 C CA . THR A 1 348 ? 6.797 15.850 7.242 1.00 94.50 348 THR A CA 1
ATOM 2600 C C . THR A 1 348 ? 5.843 15.986 6.056 1.00 94.50 348 THR A C 1
ATOM 2602 O O . THR A 1 348 ? 4.630 16.074 6.250 1.00 94.50 348 THR A O 1
ATOM 2605 N N . ASP A 1 349 ? 6.368 15.940 4.831 1.00 92.06 349 ASP A N 1
ATOM 2606 C CA . ASP A 1 349 ? 5.570 16.046 3.606 1.00 92.06 349 ASP A CA 1
ATOM 2607 C C . ASP A 1 349 ? 4.655 14.828 3.461 1.00 92.06 349 ASP A C 1
ATOM 2609 O O . ASP A 1 349 ? 3.466 14.974 3.178 1.00 92.06 349 ASP A O 1
ATOM 2613 N N . ARG A 1 350 ? 5.172 13.619 3.722 1.00 91.69 350 ARG A N 1
ATOM 2614 C CA . ARG A 1 350 ? 4.360 12.394 3.679 1.00 91.69 350 ARG A CA 1
ATOM 2615 C C . ARG A 1 350 ? 3.244 12.400 4.721 1.00 91.69 350 ARG A C 1
ATOM 2617 O O . ARG A 1 350 ? 2.129 11.988 4.410 1.00 91.69 350 ARG A O 1
ATOM 2624 N N . ILE A 1 351 ? 3.502 12.904 5.929 1.00 94.69 351 ILE A N 1
ATOM 2625 C CA . ILE A 1 351 ? 2.466 13.092 6.955 1.00 94.69 351 ILE A CA 1
ATOM 2626 C C . ILE A 1 351 ? 1.407 14.093 6.478 1.00 94.69 351 ILE A C 1
ATOM 2628 O O . ILE A 1 351 ? 0.214 13.858 6.677 1.00 94.69 351 ILE A O 1
ATOM 2632 N N . ALA A 1 352 ? 1.809 15.190 5.829 1.00 95.19 352 ALA A N 1
ATOM 2633 C CA . ALA A 1 352 ? 0.872 16.163 5.271 1.00 95.19 352 ALA A CA 1
ATOM 2634 C C . ALA A 1 352 ? -0.000 15.547 4.162 1.00 95.19 352 ALA A C 1
ATOM 2636 O O . ALA A 1 352 ? -1.218 15.741 4.164 1.00 95.19 352 ALA A O 1
ATOM 2637 N N . ILE A 1 353 ? 0.598 14.755 3.267 1.00 92.62 353 ILE A N 1
ATOM 2638 C CA . ILE A 1 353 ? -0.111 14.004 2.222 1.00 92.62 353 ILE A CA 1
ATOM 2639 C C . ILE A 1 353 ? -1.106 13.023 2.847 1.00 92.62 353 ILE A C 1
ATOM 2641 O O . ILE A 1 353 ? -2.284 13.056 2.495 1.00 92.62 353 ILE A O 1
ATOM 2645 N N . ALA A 1 354 ? -0.669 12.198 3.804 1.00 93.12 354 ALA A N 1
ATOM 2646 C CA . ALA A 1 354 ? -1.529 11.231 4.482 1.00 93.12 354 ALA A CA 1
ATOM 2647 C C . ALA A 1 354 ? -2.706 11.930 5.176 1.00 93.12 354 ALA A C 1
ATOM 2649 O O . ALA A 1 354 ? -3.858 11.545 4.986 1.00 93.12 354 ALA A O 1
ATOM 2650 N N . ARG A 1 355 ? -2.441 13.019 5.911 1.00 95.69 355 ARG A N 1
ATOM 2651 C CA . ARG A 1 355 ? -3.477 13.814 6.584 1.00 95.69 355 ARG A CA 1
ATOM 2652 C C . ARG A 1 355 ? -4.521 14.356 5.614 1.00 95.69 355 ARG A C 1
ATOM 2654 O O . ARG A 1 355 ? -5.719 14.246 5.882 1.00 95.69 355 ARG A O 1
ATOM 2661 N N . ASN A 1 356 ? -4.070 14.932 4.502 1.00 95.81 356 ASN A N 1
ATOM 2662 C CA . ASN A 1 356 ? -4.955 15.443 3.462 1.00 95.81 356 ASN A CA 1
ATOM 2663 C C . ASN A 1 356 ? -5.774 14.313 2.826 1.00 95.81 356 ASN A C 1
ATOM 2665 O O . ASN A 1 356 ? -6.987 14.438 2.690 1.00 95.81 356 ASN A O 1
ATOM 2669 N N . GLY A 1 357 ? -5.128 13.184 2.530 1.00 94.56 357 GLY A N 1
ATOM 2670 C CA . GLY A 1 357 ? -5.771 11.972 2.031 1.00 94.56 357 GLY A CA 1
ATOM 2671 C C . GLY A 1 357 ? -6.910 11.496 2.930 1.00 94.56 357 GLY A C 1
ATOM 2672 O O . GLY A 1 357 ? -8.028 11.335 2.445 1.00 94.56 357 GLY A O 1
ATOM 2673 N N . PHE A 1 358 ? -6.657 11.331 4.236 1.00 96.19 358 PHE A N 1
ATOM 2674 C CA . PHE A 1 358 ? -7.665 10.832 5.188 1.00 96.19 358 PHE A CA 1
ATOM 2675 C C . PHE A 1 358 ? -8.848 11.790 5.274 1.00 96.19 358 PHE A C 1
ATOM 2677 O O . PHE A 1 358 ? -9.994 11.367 5.168 1.00 96.19 358 PHE A O 1
ATOM 2684 N N . THR A 1 359 ? -8.560 13.087 5.379 1.00 96.12 359 THR A N 1
ATOM 2685 C CA . THR A 1 359 ? -9.584 14.130 5.505 1.00 96.12 359 THR A CA 1
ATOM 2686 C C . THR A 1 359 ? -10.471 14.209 4.262 1.00 96.12 359 THR A C 1
ATOM 2688 O O . THR A 1 359 ? -11.696 14.212 4.367 1.00 96.12 359 THR A O 1
ATOM 2691 N N . VAL A 1 360 ? -9.869 14.259 3.070 1.00 95.19 360 VAL A N 1
ATOM 2692 C CA . VAL A 1 360 ? -10.615 14.407 1.816 1.00 95.19 360 VAL A CA 1
ATOM 2693 C C . VAL A 1 360 ? -11.410 13.142 1.502 1.00 95.19 360 VAL A C 1
ATOM 2695 O O . VAL A 1 360 ? -12.584 13.244 1.147 1.00 95.19 360 VAL A O 1
ATOM 2698 N N . LEU A 1 361 ? -10.813 11.955 1.663 1.00 93.69 361 LEU A N 1
ATOM 2699 C CA . LEU A 1 361 ? -11.507 10.706 1.355 1.00 93.69 361 LEU A CA 1
ATOM 2700 C C . LEU A 1 361 ? -12.673 10.446 2.311 1.00 93.69 361 LEU A C 1
ATOM 2702 O O . LEU A 1 361 ? -13.720 9.987 1.862 1.00 93.69 361 LEU A O 1
ATOM 2706 N N . ASP A 1 362 ? -12.526 10.745 3.603 1.00 94.88 362 ASP A N 1
ATOM 2707 C CA . ASP A 1 362 ? -13.638 10.636 4.551 1.00 94.88 362 ASP A CA 1
ATOM 2708 C C . ASP A 1 362 ? -14.788 11.584 4.172 1.00 94.88 362 ASP A C 1
ATOM 2710 O O . ASP A 1 362 ? -15.947 11.168 4.111 1.00 94.88 362 ASP A O 1
ATOM 2714 N N . GLY A 1 363 ? -14.469 12.825 3.787 1.00 94.44 363 GLY A N 1
ATOM 2715 C CA . GLY A 1 363 ? -15.457 13.764 3.252 1.00 94.44 363 GLY A CA 1
ATOM 2716 C C . GLY A 1 363 ? -16.157 13.248 1.987 1.00 94.44 363 GLY A C 1
ATOM 2717 O O . GLY A 1 363 ? -17.370 13.401 1.839 1.00 94.44 363 GLY A O 1
ATOM 2718 N N . TRP A 1 364 ? -15.430 12.588 1.080 1.00 93.75 364 TRP A N 1
ATOM 2719 C CA . TRP A 1 364 ? -16.028 11.962 -0.104 1.00 93.75 364 TRP A CA 1
ATOM 2720 C C . TRP A 1 364 ? -16.860 10.716 0.231 1.00 93.75 364 TRP A C 1
ATOM 2722 O O . TRP A 1 364 ? -17.887 10.494 -0.404 1.00 93.75 364 TRP A O 1
ATOM 2732 N N . ASN A 1 365 ? -16.483 9.932 1.243 1.00 89.94 365 ASN A N 1
ATOM 2733 C CA . ASN A 1 365 ? -17.262 8.779 1.709 1.00 89.94 365 ASN A CA 1
ATOM 2734 C C . ASN A 1 365 ? -18.602 9.179 2.335 1.00 89.94 365 ASN A C 1
ATOM 2736 O O . ASN A 1 365 ? -19.571 8.429 2.236 1.00 89.94 365 ASN A O 1
ATOM 2740 N N . GLN A 1 366 ? -18.671 10.363 2.942 1.00 91.50 366 GLN A N 1
ATOM 2741 C CA . GLN A 1 366 ? -19.914 10.938 3.462 1.00 91.50 366 GLN A CA 1
ATOM 2742 C C . GLN A 1 366 ? -20.778 11.577 2.358 1.00 91.50 366 GLN A C 1
ATOM 2744 O O . GLN A 1 366 ? -21.950 11.882 2.577 1.00 91.50 366 GLN A O 1
ATOM 2749 N N . ASN A 1 367 ? -20.237 11.764 1.148 1.00 92.50 367 ASN A N 1
ATOM 2750 C CA . ASN A 1 367 ? -20.962 12.323 0.013 1.00 92.50 367 ASN A CA 1
ATOM 2751 C C . ASN A 1 367 ? -21.679 11.224 -0.789 1.00 92.50 367 ASN A C 1
ATOM 2753 O O . ASN A 1 367 ? -21.040 10.366 -1.395 1.00 92.50 367 ASN A O 1
ATOM 2757 N N . ALA A 1 368 ? -23.010 11.296 -0.872 1.00 90.38 368 ALA A N 1
ATOM 2758 C CA . ALA A 1 368 ? -23.836 10.289 -1.547 1.00 90.38 368 ALA A CA 1
ATOM 2759 C C . ALA A 1 368 ? -23.520 10.081 -3.045 1.00 90.38 368 ALA A C 1
ATOM 2761 O O . ALA A 1 368 ? -23.783 9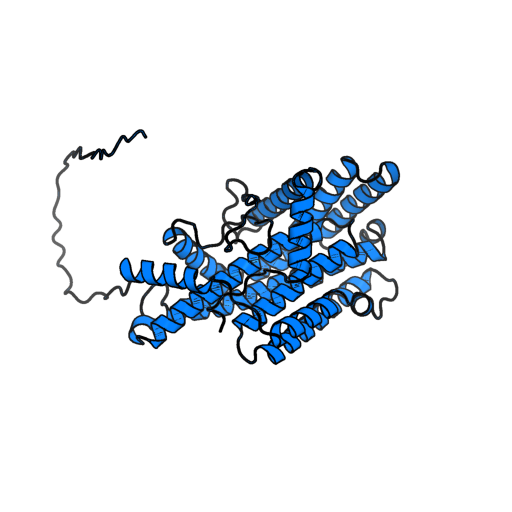.004 -3.574 1.00 90.38 368 ALA A O 1
ATOM 2762 N N . LEU A 1 369 ? -22.954 11.079 -3.737 1.00 89.12 369 LEU A N 1
ATOM 2763 C CA . LEU A 1 369 ? -22.575 10.966 -5.151 1.00 89.12 369 LEU A CA 1
ATOM 2764 C C . LEU A 1 369 ? -21.225 10.264 -5.344 1.00 89.12 369 LEU A C 1
ATOM 2766 O O . LEU A 1 369 ? -21.002 9.658 -6.390 1.00 89.12 369 LEU A O 1
ATOM 2770 N N . LEU A 1 370 ? -20.317 10.367 -4.369 1.00 90.31 370 LEU A N 1
ATOM 2771 C CA . LEU A 1 370 ? -18.942 9.862 -4.474 1.00 90.31 370 LEU A CA 1
ATOM 2772 C C . LEU A 1 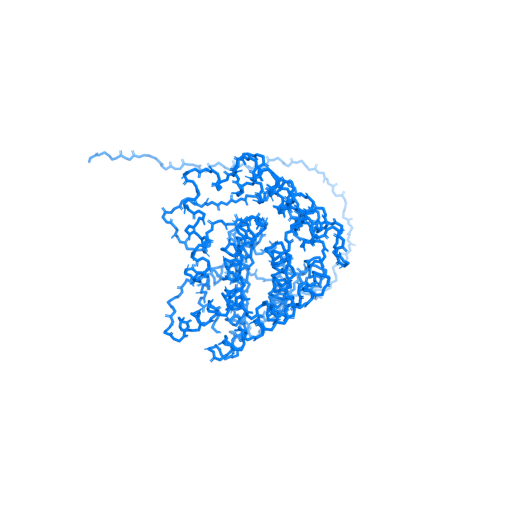370 ? -18.741 8.532 -3.739 1.00 90.31 370 LEU A C 1
ATOM 2774 O O . LEU A 1 370 ? -17.932 7.712 -4.173 1.00 90.31 370 LEU A O 1
ATOM 2778 N N . SER A 1 371 ? -19.492 8.285 -2.666 1.00 90.31 371 SER A N 1
ATOM 2779 C CA . SER A 1 371 ? -19.327 7.113 -1.800 1.00 90.31 371 SER A CA 1
ATOM 2780 C C . SER A 1 371 ? -19.473 5.784 -2.547 1.00 90.31 371 SER A C 1
ATOM 2782 O O . SER A 1 371 ? -18.652 4.883 -2.370 1.00 90.31 371 SER A O 1
ATOM 2784 N N . GLY A 1 372 ? -20.449 5.673 -3.454 1.00 89.75 372 GLY A N 1
ATOM 2785 C CA . GLY A 1 372 ? -20.642 4.479 -4.282 1.00 89.75 372 GLY A CA 1
ATOM 2786 C C . GLY A 1 372 ? -19.451 4.185 -5.202 1.00 89.75 372 GLY A C 1
ATOM 2787 O O . GLY A 1 372 ? -19.062 3.027 -5.363 1.00 89.75 372 GLY A O 1
ATOM 2788 N N . TRP A 1 373 ? -18.813 5.225 -5.751 1.00 87.81 373 TRP A N 1
ATOM 2789 C CA . TRP A 1 373 ? -17.604 5.075 -6.567 1.00 87.81 373 TRP A CA 1
ATOM 2790 C C . TRP A 1 373 ? -16.415 4.594 -5.741 1.00 87.81 373 TRP A C 1
ATOM 2792 O O . TRP A 1 373 ? -15.684 3.709 -6.184 1.00 87.81 373 TRP A O 1
ATOM 2802 N N . ILE A 1 374 ? -16.247 5.133 -4.532 1.00 91.06 374 ILE A N 1
ATOM 2803 C CA . ILE A 1 374 ? -15.183 4.717 -3.613 1.00 91.06 374 ILE A CA 1
ATOM 2804 C C . ILE A 1 374 ? -15.361 3.246 -3.233 1.00 91.06 374 ILE A C 1
ATOM 2806 O O . ILE A 1 374 ? -14.415 2.468 -3.349 1.00 91.06 374 ILE A O 1
ATOM 2810 N N . GLN A 1 375 ? -16.577 2.837 -2.862 1.00 90.56 375 GLN A N 1
ATOM 2811 C CA . GLN A 1 375 ? -16.886 1.445 -2.523 1.00 90.56 375 GLN A CA 1
ATOM 2812 C C . GLN A 1 375 ? -16.656 0.500 -3.708 1.00 90.56 375 GLN A C 1
ATOM 2814 O O . GLN A 1 375 ? -16.059 -0.565 -3.545 1.00 90.56 375 GLN A O 1
ATOM 2819 N N . GLN A 1 376 ? -17.069 0.893 -4.917 1.00 90.69 376 GLN A N 1
ATOM 2820 C CA . GLN A 1 376 ? -16.813 0.108 -6.123 1.00 90.69 376 GLN A CA 1
ATOM 2821 C C . GLN A 1 376 ? -15.309 -0.027 -6.395 1.00 90.69 376 GLN A C 1
ATOM 2823 O O . GLN A 1 376 ? -14.833 -1.122 -6.707 1.00 90.69 376 GLN A O 1
ATOM 2828 N N . ALA A 1 377 ? -14.552 1.066 -6.283 1.00 91.12 377 ALA A N 1
ATOM 2829 C CA . ALA A 1 377 ? -13.109 1.052 -6.472 1.00 91.12 377 ALA A CA 1
ATOM 2830 C C . ALA A 1 377 ? -12.426 0.147 -5.439 1.00 91.12 377 ALA A C 1
ATOM 2832 O O . ALA A 1 377 ? -11.643 -0.719 -5.827 1.00 91.12 377 ALA A O 1
ATOM 2833 N N . GLN A 1 378 ? -12.776 0.281 -4.158 1.00 92.62 378 GLN A N 1
ATOM 2834 C CA . GLN A 1 378 ? -12.258 -0.565 -3.087 1.00 92.62 378 GLN A CA 1
ATOM 2835 C C . GLN A 1 378 ? -12.568 -2.045 -3.343 1.00 92.62 378 GLN A C 1
ATOM 2837 O O . GLN A 1 378 ? -11.657 -2.865 -3.321 1.00 92.62 378 GLN A O 1
ATOM 2842 N N . SER A 1 379 ? -13.815 -2.388 -3.680 1.00 92.25 379 SER A N 1
ATOM 2843 C CA . SER A 1 379 ? -14.212 -3.770 -3.982 1.00 92.25 379 SER A CA 1
ATOM 2844 C C . SER A 1 379 ? -13.413 -4.359 -5.147 1.00 92.25 379 SER A C 1
ATOM 2846 O O . SER A 1 379 ? -12.994 -5.517 -5.109 1.00 92.25 379 SER A O 1
ATOM 2848 N N . ARG A 1 380 ? -13.134 -3.555 -6.179 1.00 93.12 380 ARG A N 1
ATOM 2849 C CA . ARG A 1 380 ? -12.274 -3.972 -7.290 1.00 93.12 380 ARG A CA 1
ATOM 2850 C C . ARG A 1 380 ? -10.839 -4.230 -6.842 1.00 93.12 380 ARG A C 1
ATOM 2852 O O . ARG A 1 380 ? -10.276 -5.239 -7.257 1.00 93.12 380 ARG A O 1
ATOM 2859 N N . LEU A 1 381 ? -10.260 -3.362 -6.011 1.00 93.25 381 LEU A N 1
ATOM 2860 C CA . LEU A 1 381 ? -8.929 -3.577 -5.430 1.00 93.25 381 LEU A CA 1
ATOM 2861 C C . LEU A 1 381 ? -8.904 -4.864 -4.593 1.00 93.25 381 LEU A C 1
ATOM 2863 O O . LEU A 1 381 ? -8.049 -5.719 -4.820 1.00 93.25 381 LEU A O 1
ATOM 2867 N N . GLY A 1 382 ? -9.899 -5.034 -3.719 1.00 92.25 382 GLY A N 1
ATOM 2868 C CA . GLY A 1 382 ? -10.072 -6.193 -2.848 1.00 92.25 382 GLY A CA 1
ATOM 2869 C C . GLY A 1 382 ? -10.254 -7.516 -3.590 1.00 92.25 382 GLY A C 1
ATOM 2870 O O . GLY A 1 382 ? -9.878 -8.553 -3.073 1.00 92.25 382 GLY A O 1
ATOM 2871 N N . GLN A 1 383 ? -10.760 -7.497 -4.824 1.00 91.88 383 GLN A N 1
ATOM 2872 C CA . GLN A 1 383 ? -10.926 -8.688 -5.672 1.00 91.88 383 GLN A CA 1
ATOM 2873 C C . GLN A 1 383 ? -9.860 -8.792 -6.778 1.00 91.88 383 GLN A C 1
ATOM 2875 O O . GLN A 1 383 ? -10.011 -9.574 -7.714 1.00 91.88 383 GLN A O 1
ATOM 2880 N N . ALA A 1 384 ? -8.822 -7.950 -6.736 1.00 90.31 384 ALA A N 1
ATOM 2881 C CA . ALA A 1 384 ? -7.828 -7.781 -7.798 1.00 90.31 384 ALA A CA 1
ATOM 2882 C C . ALA A 1 384 ? -8.389 -7.559 -9.221 1.00 90.31 384 ALA A C 1
ATOM 2884 O O . ALA A 1 384 ? -7.747 -7.870 -10.229 1.00 90.31 384 ALA A O 1
ATOM 2885 N N . LYS A 1 385 ? -9.571 -6.947 -9.330 1.00 89.25 385 LYS A N 1
ATOM 2886 C CA . LYS A 1 385 ? -10.262 -6.695 -10.598 1.00 89.25 385 LYS A CA 1
ATOM 2887 C C . LYS A 1 385 ? -9.811 -5.400 -11.260 1.00 89.25 385 LYS A C 1
ATOM 2889 O O . LYS A 1 385 ? -10.097 -4.289 -10.811 1.00 89.25 385 LYS A O 1
ATOM 2894 N N . GLY A 1 386 ? -9.190 -5.546 -12.427 1.00 84.12 386 GLY A N 1
ATOM 2895 C CA . GLY A 1 386 ? -8.711 -4.421 -13.233 1.00 84.12 386 GLY A CA 1
ATOM 2896 C C . GLY A 1 386 ? -7.571 -3.651 -12.569 1.00 84.12 386 GLY A C 1
ATOM 2897 O O . GLY A 1 386 ? -7.403 -2.466 -12.840 1.00 84.12 386 GLY A O 1
ATOM 2898 N N . LEU A 1 387 ? -6.803 -4.330 -11.716 1.00 85.12 387 LEU A N 1
ATOM 2899 C CA . LEU A 1 387 ? -5.498 -3.876 -11.255 1.00 85.12 387 LEU A CA 1
ATOM 2900 C C . LEU A 1 387 ? -4.503 -3.747 -12.424 1.00 85.12 387 LEU A C 1
ATOM 2902 O O . LEU A 1 387 ? -4.711 -4.288 -13.511 1.00 85.12 387 LEU A O 1
ATOM 2906 N N . TYR A 1 388 ? -3.386 -3.051 -12.196 1.00 85.06 388 TYR A N 1
ATOM 2907 C CA . TYR A 1 388 ? -2.289 -2.943 -13.167 1.00 85.06 388 TYR A CA 1
ATOM 2908 C C . TYR A 1 388 ? -1.753 -4.327 -13.567 1.00 85.06 388 TYR A C 1
ATOM 2910 O O . TYR A 1 388 ? -1.361 -5.109 -12.698 1.00 85.06 388 TYR A O 1
ATOM 2918 N N . GLN A 1 389 ? -1.737 -4.604 -14.874 1.00 79.44 389 GLN A N 1
ATOM 2919 C CA . GLN A 1 389 ? -1.211 -5.829 -15.489 1.00 79.44 389 GLN A CA 1
ATOM 2920 C C . GLN A 1 389 ? -0.374 -5.455 -16.725 1.00 79.44 389 GLN A C 1
ATOM 2922 O O . GLN A 1 389 ? -0.820 -5.693 -17.850 1.00 79.44 389 GLN A O 1
ATOM 2927 N N . PRO A 1 390 ? 0.785 -4.797 -16.530 1.00 76.81 390 PRO A N 1
ATOM 2928 C CA . PRO A 1 390 ? 1.601 -4.293 -17.631 1.00 76.81 390 PRO A CA 1
ATOM 2929 C C . PRO A 1 390 ? 2.118 -5.429 -18.531 1.00 76.81 390 PRO A C 1
ATOM 2931 O O . PRO A 1 390 ? 2.421 -6.531 -18.059 1.00 76.81 390 PRO A O 1
ATOM 2934 N N . VAL A 1 391 ? 2.238 -5.159 -19.834 1.00 73.81 391 VAL A N 1
ATOM 2935 C CA . VAL A 1 391 ? 2.776 -6.099 -20.839 1.00 73.81 391 VAL A CA 1
ATOM 2936 C C . VAL A 1 391 ? 4.272 -6.345 -20.634 1.00 73.81 391 VAL A C 1
ATOM 2938 O O . VAL A 1 391 ? 4.740 -7.464 -20.848 1.00 73.81 391 VAL A O 1
ATOM 2941 N N . SER A 1 392 ? 4.996 -5.316 -20.197 1.00 65.69 392 SER A N 1
ATOM 2942 C CA . SER A 1 392 ? 6.454 -5.290 -20.008 1.00 65.69 392 SER A CA 1
ATOM 2943 C C . SER A 1 392 ? 6.953 -6.119 -18.825 1.00 65.69 392 SER A C 1
ATOM 2945 O O . SER A 1 392 ? 8.123 -6.480 -18.790 1.00 65.69 392 SER A O 1
ATOM 2947 N N . ALA A 1 393 ? 6.085 -6.472 -17.874 1.00 56.94 393 ALA A N 1
ATOM 2948 C CA . ALA A 1 393 ? 6.441 -7.318 -16.737 1.00 56.94 393 ALA A CA 1
ATOM 2949 C C . ALA A 1 393 ? 6.510 -8.808 -17.127 1.00 56.94 393 ALA A C 1
ATOM 2951 O O . ALA A 1 393 ? 6.009 -9.641 -16.385 1.00 56.94 393 ALA A O 1
ATOM 2952 N N . ARG A 1 394 ? 6.994 -9.168 -18.322 1.00 48.94 394 ARG A N 1
ATOM 2953 C CA . ARG A 1 394 ? 7.124 -10.568 -18.770 1.00 48.94 394 ARG A CA 1
ATOM 2954 C C . ARG A 1 394 ? 8.376 -11.201 -18.188 1.00 48.94 394 ARG A C 1
ATOM 2956 O O . ARG A 1 394 ? 9.464 -10.650 -18.431 1.00 48.94 394 ARG A O 1
#

pLDDT: mean 84.52, std 19.54, range [20.39, 98.44]

Secondary structure (DSSP, 8-state):
----------------------------PPPS------BPPHHHHHHHHHHHHHHT-B-PPPHHHHHHHHHHHHHHT-HHHHHTT--S-HHHHHHHHHHHHHHHHHHHHHHHHHHHTT-HHHHHHHHHHHHHHHHHHHHHH-TT-THHHHHHHHHHHHHHHHHHHHHHHHHHHHHHHH-GGGGG-EETTEEHHHHHHHHHHHHHHHHHHHHHHHHHHHHHHHHHHHH-GGGGGG-TT--HHHHHHHHHHHHHHHHHHHHSS-HHHHHHHHHHHHHHHHHIIIIIIHHHHHSHHHHHHHHHHHHHHHHTTTSSS--S-EEESS-TTSPPSS--EEEPPPTT---TT-HHHHHHHHHHHHHHHHHHHTSTTTHHHHHHHHHHHHTTTT---BSS--